Protein AF-A0A0A2KQL2-F1 (afdb_monomer)

Foldseek 3Di:
DDDDDDDDDDDDDPPDDDDPDDDDDDPLNVLLVLLCVLQPLPDALQQRPCLQQHDLSVVLSVCPPVAVLLSLLSSLQSVLSVCLVVVHQRDPVSVVSLVVSVVSLVVLCVDLVSLLDPSSLNSLSSSLSSCLQNDDPLDPAPCSLLSSLVSLVSDPHNAADDPSSLGVLCRSLVNNLLRLLQDVSSDDDLVSLVRSLDHPVDNVALLSVLSNLSSCNNVLLVVLVVCVVVVHQLVVSLVVLVVSLVSLVVSLVVLVVQLVVLVVVVVVDPDQDSVSVSSNLVSLLSNLVSLLSSLSSLLLNCQSPVPPVVSQVVLVVSLVVLLVSLVVCPSSPQSSSLCSLSSLLSSLQRHPPPVSNVSSVVSNQVRVVSNDDPPDNPVVVSSVVSCVSRVSRDDQWDDDPQKIKGHWFWQADPVRHHDDLPDDPVSGVVSSVVVVQVVQVVVVHGPVQWDDWDWDDDDSIIIIITMGGD

Solvent-accessible surface area (backbone atoms only — not comparable to full-atom values): 26159 Å² total; per-residue (Å²): 144,84,84,85,84,85,91,81,84,87,78,84,82,80,79,78,81,77,75,79,76,79,74,92,65,54,75,64,53,50,49,44,51,52,43,49,61,45,42,37,85,88,48,59,56,27,68,19,46,29,79,57,63,30,70,35,58,77,59,44,66,85,49,55,88,77,37,68,33,30,42,32,16,52,50,16,28,42,47,40,48,54,32,50,78,68,72,44,72,82,46,74,63,32,54,50,35,42,55,48,17,53,56,44,38,52,59,38,56,74,36,73,71,47,32,58,31,69,57,45,49,46,18,40,53,37,42,48,57,31,40,60,61,70,46,56,97,80,51,94,68,85,59,33,45,47,48,46,51,52,39,33,68,72,32,99,62,65,57,66,88,47,75,60,40,48,34,41,37,68,42,46,37,57,53,35,56,60,49,30,72,77,31,83,83,54,77,70,53,76,66,51,37,51,48,47,52,61,45,89,93,35,61,89,36,52,66,37,50,46,50,50,53,52,57,51,46,47,62,50,49,56,50,50,57,48,33,63,74,71,70,47,84,41,60,69,58,34,63,60,47,47,64,50,35,54,52,29,51,55,38,37,50,54,33,47,47,52,39,52,53,50,56,58,53,50,75,75,49,96,70,90,46,76,65,54,56,52,49,52,54,45,36,49,49,46,29,45,53,35,52,24,53,37,36,48,42,45,29,45,41,44,61,44,38,75,81,47,61,64,54,58,59,50,42,56,53,55,36,50,52,47,54,53,51,46,64,70,38,54,86,25,50,50,54,47,33,49,68,45,50,56,28,37,50,29,38,44,52,52,44,83,49,69,68,61,33,50,54,34,50,54,52,39,53,56,59,49,54,66,49,56,76,91,76,77,70,59,57,70,59,53,53,50,49,51,30,69,75,35,80,65,33,75,72,70,64,53,81,55,96,63,29,43,44,44,56,70,29,49,38,43,48,98,88,69,49,64,64,60,91,83,54,48,91,61,55,41,56,53,38,18,51,50,51,49,41,55,56,30,50,76,65,79,35,55,76,89,47,54,75,46,75,51,77,48,78,54,97,97,42,61,35,44,28,44,38,30,52,110

InterPro domains:
  IPR035959 RutC-like superfamily [G3DSA:3.30.1330.40] (381-468)
  IPR035959 RutC-like superfamily [SSF55298] (395-455)

Radius of gyration: 27.34 Å; Cα contacts (8 Å, |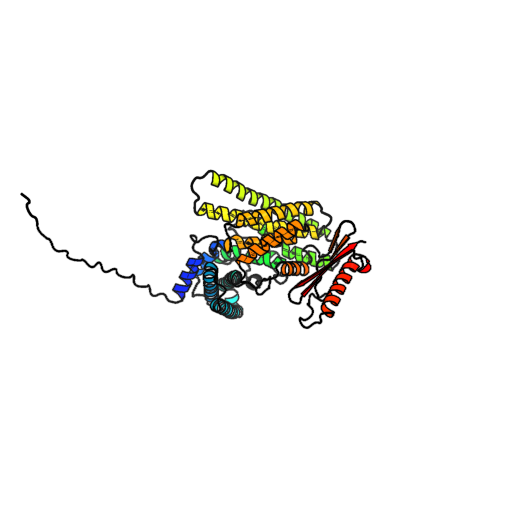Δi|>4): 584; chains: 1; bounding box: 53×59×120 Å

Structure (mmCIF, N/CA/C/O backbone):
data_AF-A0A0A2KQL2-F1
#
_entry.id   AF-A0A0A2KQL2-F1
#
loop_
_atom_site.group_PDB
_atom_site.id
_atom_site.type_symbol
_atom_site.label_atom_id
_atom_site.label_alt_id
_atom_site.label_comp_id
_atom_site.label_asym_id
_atom_site.label_entity_id
_atom_site.label_seq_id
_atom_site.pdbx_PDB_ins_code
_atom_site.Cartn_x
_atom_site.Cartn_y
_atom_site.Cartn_z
_atom_site.occupancy
_atom_site.B_iso_or_equiv
_atom_site.auth_seq_id
_atom_site.auth_comp_id
_atom_site.auth_asym_id
_atom_site.auth_atom_id
_atom_site.pdbx_PDB_model_num
ATOM 1 N N . MET A 1 1 ? 13.582 -37.811 82.471 1.00 32.41 1 MET A N 1
ATOM 2 C CA . MET A 1 1 ? 13.794 -36.351 82.511 1.00 32.41 1 MET A CA 1
ATOM 3 C C . MET A 1 1 ? 13.358 -35.803 81.160 1.00 32.41 1 MET A C 1
ATOM 5 O O . MET A 1 1 ? 14.133 -35.857 80.220 1.00 32.41 1 MET A O 1
ATOM 9 N N . THR A 1 2 ? 12.101 -35.377 81.035 1.00 30.58 2 THR A N 1
ATOM 10 C CA . THR A 1 2 ? 11.599 -34.713 79.820 1.00 30.58 2 THR A CA 1
ATOM 11 C C . THR A 1 2 ? 10.515 -33.735 80.260 1.00 30.58 2 THR A C 1
ATOM 13 O O . THR A 1 2 ? 9.413 -34.133 80.627 1.00 30.58 2 THR A O 1
ATOM 16 N N . LEU A 1 3 ? 10.894 -32.459 80.347 1.00 28.45 3 LEU A N 1
ATOM 17 C CA . LEU A 1 3 ? 10.044 -31.344 80.758 1.00 28.45 3 LEU A CA 1
ATOM 18 C C . LEU A 1 3 ? 9.341 -30.736 79.532 1.00 28.45 3 LEU A C 1
ATOM 20 O O . LEU A 1 3 ? 9.991 -30.264 78.609 1.00 28.45 3 LEU A O 1
ATOM 24 N N . THR A 1 4 ? 8.007 -30.781 79.577 1.00 33.81 4 THR A N 1
ATOM 25 C CA . THR A 1 4 ? 7.016 -29.713 79.304 1.00 33.81 4 THR A CA 1
ATOM 26 C C . THR A 1 4 ? 7.350 -28.530 78.380 1.00 33.81 4 THR A C 1
ATOM 28 O O . THR A 1 4 ? 8.283 -27.787 78.661 1.00 33.81 4 THR A O 1
ATOM 31 N N . ALA A 1 5 ? 6.407 -28.193 77.483 1.00 29.98 5 ALA A N 1
ATOM 32 C CA . ALA A 1 5 ? 5.636 -26.922 77.478 1.00 29.98 5 ALA A CA 1
ATOM 33 C C . ALA A 1 5 ? 4.647 -26.909 76.284 1.00 29.98 5 ALA A C 1
ATOM 35 O O . ALA A 1 5 ? 5.056 -27.022 75.139 1.00 29.98 5 ALA A O 1
ATOM 36 N N . ARG A 1 6 ? 3.336 -27.051 76.531 1.00 31.55 6 ARG A N 1
ATOM 37 C CA . ARG A 1 6 ? 2.285 -26.005 76.638 1.00 31.55 6 ARG A CA 1
ATOM 38 C C . ARG A 1 6 ? 1.815 -25.382 75.307 1.00 31.55 6 ARG A C 1
ATOM 40 O O . ARG A 1 6 ? 2.523 -24.624 74.660 1.00 31.55 6 ARG A O 1
ATOM 47 N N . LEU A 1 7 ? 0.545 -25.677 75.010 1.00 38.25 7 LEU A N 1
ATOM 48 C CA . LEU A 1 7 ? -0.321 -25.142 73.958 1.00 38.25 7 LEU A CA 1
ATOM 49 C C . LEU A 1 7 ? -0.471 -23.609 73.980 1.00 38.25 7 LEU A C 1
ATOM 51 O O . LEU A 1 7 ? -0.655 -23.016 75.045 1.00 38.25 7 LEU A O 1
ATOM 55 N N . ARG A 1 8 ? -0.567 -23.012 72.783 1.00 30.72 8 ARG A N 1
ATOM 56 C CA . ARG A 1 8 ? -1.338 -21.788 72.507 1.00 30.72 8 ARG A CA 1
ATOM 57 C C . ARG A 1 8 ? -2.145 -21.976 71.218 1.00 30.72 8 ARG A C 1
ATOM 59 O O . ARG A 1 8 ? -1.633 -22.452 70.213 1.00 30.72 8 ARG A O 1
ATOM 66 N N . THR A 1 9 ? -3.423 -21.650 71.327 1.00 31.95 9 THR A N 1
ATOM 67 C CA . THR A 1 9 ? -4.516 -21.772 70.358 1.00 31.95 9 THR A CA 1
ATOM 68 C C . THR A 1 9 ? -4.325 -20.877 69.133 1.00 31.95 9 THR A C 1
ATOM 70 O O . THR A 1 9 ? -3.990 -19.702 69.278 1.00 31.95 9 THR A O 1
ATOM 73 N N . ALA A 1 10 ? -4.578 -21.426 67.943 1.00 32.31 10 ALA A N 1
ATOM 74 C CA . ALA A 1 10 ? -4.618 -20.694 66.683 1.00 32.31 10 ALA A CA 1
ATOM 75 C C . ALA A 1 10 ? -5.915 -19.872 66.586 1.00 32.31 10 ALA A C 1
ATOM 77 O O . ALA A 1 10 ? -7.006 -20.434 66.639 1.00 32.31 10 ALA A O 1
ATOM 78 N N . ASN A 1 11 ? -5.784 -18.552 66.447 1.00 31.58 11 ASN A N 1
ATOM 79 C CA . ASN A 1 11 ? -6.841 -17.691 65.924 1.00 31.58 11 ASN A CA 1
ATOM 80 C C . ASN A 1 11 ? -6.591 -17.547 64.418 1.00 31.58 11 ASN A C 1
ATOM 82 O O . ASN A 1 11 ? -5.559 -17.016 64.014 1.00 31.58 11 ASN A O 1
ATOM 86 N N . GLU A 1 12 ? -7.512 -18.052 63.601 1.00 33.91 12 GLU A N 1
ATOM 87 C CA . GLU A 1 12 ? -7.524 -17.836 62.155 1.00 33.91 12 GLU A CA 1
ATOM 88 C C . GLU A 1 12 ? -7.989 -16.403 61.852 1.00 33.91 12 GLU A C 1
ATOM 90 O O . GLU A 1 12 ? -9.178 -16.091 61.924 1.00 33.91 12 GLU A O 1
ATOM 95 N N . GLU A 1 13 ? -7.061 -15.520 61.485 1.00 34.22 13 GLU A N 1
ATOM 96 C CA . GLU A 1 13 ? -7.401 -14.276 60.793 1.00 34.22 13 GLU A CA 1
ATOM 97 C C . GLU A 1 13 ? -7.748 -14.598 59.333 1.00 34.22 13 GLU A C 1
ATOM 99 O O . GLU A 1 13 ? -6.882 -14.821 58.484 1.00 34.22 13 GLU A O 1
ATOM 104 N N . LYS A 1 14 ? -9.050 -14.633 59.028 1.00 34.22 14 LYS A N 1
ATOM 105 C CA . LYS A 1 14 ? -9.559 -14.633 57.652 1.00 34.22 14 LYS A CA 1
ATOM 106 C C . LYS A 1 14 ? -9.230 -13.291 56.993 1.00 34.22 14 LYS A C 1
ATOM 108 O O . LYS A 1 14 ? -9.969 -12.322 57.148 1.00 34.22 14 LYS A O 1
ATOM 113 N N . LEU A 1 15 ? -8.150 -13.254 56.214 1.00 33.34 15 LEU A N 1
ATOM 114 C CA . LEU A 1 15 ? -7.902 -12.205 55.224 1.00 33.34 15 LEU A CA 1
ATOM 115 C C . LEU A 1 15 ? -8.996 -12.262 54.148 1.00 33.34 15 LEU A C 1
ATOM 117 O O . LEU A 1 15 ? -8.989 -13.116 53.260 1.00 33.34 15 LEU A O 1
ATOM 121 N N . SER A 1 16 ? -9.964 -11.354 54.248 1.00 32.41 16 SER A N 1
ATOM 122 C CA . SER A 1 16 ? -10.944 -11.094 53.199 1.00 32.41 16 SER A CA 1
ATOM 123 C C . SER A 1 16 ? -10.235 -10.476 51.994 1.00 32.41 16 SER A C 1
ATOM 125 O O . SER A 1 16 ? -9.851 -9.308 52.024 1.00 32.41 16 SER A O 1
ATOM 127 N N . PHE A 1 17 ? -10.060 -11.257 50.929 1.00 35.47 17 PHE A N 1
ATOM 128 C CA . PHE A 1 17 ? -9.707 -10.721 49.619 1.00 35.47 17 PHE A CA 1
ATOM 129 C C . PHE A 1 17 ? -10.895 -9.907 49.097 1.00 35.47 17 PHE A C 1
ATOM 131 O O . PHE A 1 17 ? -11.905 -10.467 48.668 1.00 35.47 17 PHE A O 1
ATOM 138 N N . GLU A 1 18 ? -10.789 -8.580 49.149 1.00 35.28 18 GLU A N 1
ATOM 139 C CA . GLU A 1 18 ? -11.694 -7.706 48.409 1.00 35.28 18 GLU A CA 1
ATOM 140 C C . GLU A 1 18 ? -11.445 -7.900 46.911 1.00 35.28 18 GLU A C 1
ATOM 142 O O . GLU A 1 18 ? -10.380 -7.581 46.381 1.00 35.28 18 GLU A O 1
ATOM 147 N N . ILE A 1 19 ? -12.443 -8.454 46.223 1.00 40.91 19 ILE A N 1
ATOM 148 C CA . ILE A 1 19 ? -12.488 -8.495 44.763 1.00 40.91 19 ILE A CA 1
ATOM 149 C C . ILE A 1 19 ? -12.530 -7.037 44.280 1.00 40.91 19 ILE A C 1
ATOM 151 O O . ILE A 1 19 ? -13.453 -6.312 44.671 1.00 40.91 19 ILE A O 1
ATOM 155 N N . PRO A 1 20 ? -11.581 -6.580 43.439 1.00 42.16 20 PRO A N 1
ATOM 156 C CA . PRO A 1 20 ? -11.619 -5.229 42.897 1.00 42.16 20 PRO A CA 1
ATOM 157 C C . PRO A 1 20 ? -12.956 -4.994 42.194 1.00 42.16 20 PRO A C 1
ATOM 159 O O . PRO A 1 20 ? -13.338 -5.743 41.292 1.00 42.16 20 PRO A O 1
ATOM 162 N N . ARG A 1 21 ? -13.690 -3.965 42.626 1.00 42.88 21 ARG A N 1
ATOM 163 C CA . ARG A 1 21 ? -14.956 -3.572 41.998 1.00 42.88 21 ARG A CA 1
ATOM 164 C C . ARG A 1 21 ? -14.702 -3.267 40.522 1.00 42.88 21 ARG A C 1
ATOM 166 O O . ARG A 1 21 ? -13.873 -2.417 40.204 1.00 42.88 21 ARG A O 1
ATOM 173 N N . ALA A 1 22 ? -15.431 -3.943 39.635 1.00 48.94 22 ALA A N 1
ATOM 174 C CA . ALA A 1 22 ? -15.445 -3.623 38.215 1.00 48.94 22 ALA A CA 1
ATOM 175 C C . ALA A 1 22 ? -15.822 -2.143 38.035 1.00 48.94 22 ALA A C 1
ATOM 177 O O . ALA A 1 22 ? -16.870 -1.703 38.513 1.00 48.94 22 ALA A O 1
ATOM 178 N N . CYS A 1 23 ? -14.959 -1.365 37.377 1.00 45.94 23 CYS A N 1
ATOM 179 C CA . CYS A 1 23 ? -15.294 0.000 36.986 1.00 45.94 23 CYS A CA 1
ATOM 180 C C . CYS A 1 23 ? -16.540 -0.034 36.082 1.00 45.94 23 CYS A C 1
ATOM 182 O O . CYS A 1 23 ? -16.582 -0.860 35.166 1.00 45.94 23 CYS A O 1
ATOM 184 N N . PRO A 1 24 ? -17.543 0.839 36.283 1.00 49.38 24 PRO A N 1
ATOM 185 C CA . PRO A 1 24 ? -18.668 0.932 35.362 1.00 49.38 24 PRO A CA 1
ATOM 186 C C . PRO A 1 24 ? -18.152 1.408 33.996 1.00 49.38 24 PRO A C 1
ATOM 188 O O . PRO A 1 24 ? -17.793 2.571 33.824 1.00 49.38 24 PRO A O 1
ATOM 191 N N . GLY A 1 25 ? -18.060 0.494 33.031 1.00 57.12 25 GLY A N 1
ATOM 192 C CA . GLY A 1 25 ? -17.745 0.806 31.639 1.00 57.12 25 GLY A CA 1
ATOM 193 C C . GLY A 1 25 ? -19.033 0.887 30.832 1.00 57.12 25 GLY A C 1
ATOM 194 O O . GLY A 1 25 ? -19.812 -0.063 30.829 1.00 57.12 25 GLY A O 1
ATOM 195 N N . ASN A 1 26 ? -19.274 2.006 30.147 1.00 81.31 26 ASN A N 1
ATOM 196 C CA . ASN A 1 26 ? -20.275 2.030 29.081 1.00 81.31 26 ASN A CA 1
ATOM 197 C C . ASN A 1 26 ? -19.682 1.373 27.815 1.00 81.31 26 ASN A C 1
ATOM 199 O O . ASN A 1 26 ? -18.481 1.094 27.751 1.00 81.31 26 ASN A O 1
ATOM 203 N N . SER A 1 27 ? -20.512 1.102 26.805 1.00 87.56 27 SER A N 1
ATOM 204 C CA . SER A 1 27 ? -20.068 0.464 25.553 1.00 87.56 27 SER A CA 1
ATOM 205 C C . SER A 1 27 ? -18.896 1.196 24.888 1.00 87.56 27 SER A C 1
ATOM 207 O O . SER A 1 27 ? -18.012 0.547 24.331 1.00 87.56 27 SER A O 1
ATOM 209 N N . MET A 1 28 ? -18.842 2.527 25.007 1.00 92.62 28 MET A N 1
ATOM 210 C CA . MET A 1 28 ? -17.754 3.348 24.477 1.00 92.62 28 MET A CA 1
ATOM 211 C C . MET A 1 28 ? -16.432 3.109 25.216 1.00 92.62 28 MET A C 1
ATOM 213 O O . MET A 1 28 ? -15.388 2.980 24.577 1.00 92.62 28 MET A O 1
ATOM 217 N N . THR A 1 29 ? -16.456 2.984 26.547 1.00 91.94 29 THR A N 1
ATOM 218 C CA . THR A 1 29 ? -15.265 2.635 27.338 1.00 91.94 29 THR A CA 1
ATOM 219 C C . THR A 1 29 ? -14.711 1.274 26.920 1.00 91.94 29 THR A C 1
ATOM 221 O O . THR A 1 29 ? -13.501 1.132 26.742 1.00 91.94 29 THR A O 1
ATOM 224 N N . SER A 1 30 ? -15.581 0.280 26.716 1.00 93.38 30 SER A N 1
ATOM 225 C CA . SER A 1 30 ? -15.159 -1.046 26.252 1.00 93.38 30 SER A CA 1
ATOM 226 C C . SER A 1 30 ? -14.560 -0.993 24.848 1.00 93.38 30 SER A C 1
ATOM 228 O O . SER A 1 30 ? -13.462 -1.507 24.653 1.00 93.38 30 SER A O 1
ATOM 230 N N . LEU A 1 31 ? -15.215 -0.310 23.901 1.00 95.75 31 LEU A N 1
ATOM 231 C CA . LEU A 1 31 ? -14.699 -0.123 22.542 1.00 95.75 31 LEU A CA 1
ATOM 232 C C . LEU A 1 31 ? -13.315 0.540 22.549 1.00 95.75 31 LEU A C 1
ATOM 234 O O . LEU A 1 31 ? -12.379 0.051 21.916 1.00 95.75 31 LEU A O 1
ATOM 238 N N . THR A 1 32 ? -13.182 1.622 23.317 1.00 96.38 32 THR A N 1
ATOM 239 C CA . THR A 1 32 ? -11.928 2.368 23.467 1.00 96.38 32 THR A CA 1
ATOM 240 C C . THR A 1 32 ? -10.824 1.467 24.014 1.00 96.38 32 THR A C 1
ATOM 242 O O . THR A 1 32 ? -9.738 1.414 23.443 1.00 96.38 32 THR A O 1
ATOM 245 N N . ASN A 1 33 ? -11.098 0.710 25.081 1.00 95.44 33 ASN A N 1
ATOM 246 C CA . ASN A 1 33 ? -10.120 -0.197 25.684 1.00 95.44 33 ASN A CA 1
ATOM 247 C C . ASN A 1 33 ? -9.701 -1.319 24.727 1.00 95.44 33 ASN A C 1
ATOM 249 O O . ASN A 1 33 ? -8.510 -1.623 24.626 1.00 95.44 33 ASN A O 1
ATOM 253 N N . SER A 1 34 ? -10.655 -1.912 24.005 1.00 95.94 34 SER A N 1
ATOM 254 C CA . SER A 1 34 ? -10.369 -2.958 23.024 1.00 95.94 34 SER A CA 1
ATOM 255 C C . SER A 1 34 ? -9.495 -2.429 21.882 1.00 95.94 34 SER A C 1
ATOM 257 O O . SER A 1 34 ? -8.492 -3.059 21.541 1.00 95.94 34 SER A O 1
ATOM 259 N N . PHE A 1 35 ? -9.797 -1.239 21.352 1.00 97.81 35 PHE A N 1
ATOM 260 C CA . PHE A 1 35 ? -8.986 -0.621 20.303 1.00 97.81 35 PHE A CA 1
ATOM 261 C C . PHE A 1 35 ? -7.585 -0.237 20.804 1.00 97.81 35 PHE A C 1
ATOM 263 O O . PHE A 1 35 ? -6.591 -0.551 20.149 1.00 97.81 35 PHE A O 1
ATOM 270 N N . VAL A 1 36 ? -7.475 0.358 22.001 1.00 97.56 36 VAL A N 1
ATOM 271 C CA . VAL A 1 36 ? -6.185 0.668 22.649 1.00 97.56 36 VAL A CA 1
ATOM 272 C C . VAL A 1 36 ? -5.327 -0.591 22.805 1.00 97.56 36 VAL A C 1
ATOM 274 O O . VAL A 1 36 ? -4.119 -0.544 22.568 1.00 97.56 36 VAL A O 1
ATOM 277 N N . GLY A 1 37 ? -5.935 -1.733 23.141 1.00 95.88 37 GLY A N 1
ATOM 278 C CA . GLY A 1 37 ? -5.249 -3.025 23.185 1.00 95.88 37 GLY A CA 1
ATOM 279 C C . GLY A 1 37 ? -4.621 -3.427 21.844 1.00 95.88 37 GLY A C 1
ATOM 280 O O . GLY A 1 37 ? -3.469 -3.867 21.816 1.00 95.88 37 GLY A O 1
ATOM 281 N N . ALA A 1 38 ? -5.335 -3.214 20.734 1.00 96.31 38 ALA A N 1
ATOM 282 C CA . ALA A 1 38 ? -4.884 -3.566 19.384 1.00 96.31 38 ALA A CA 1
ATOM 283 C C . ALA A 1 38 ? -3.733 -2.682 18.856 1.00 96.31 38 ALA A C 1
ATOM 285 O O . ALA A 1 38 ? -2.947 -3.119 18.009 1.00 96.31 38 ALA A O 1
ATOM 286 N N . ILE A 1 39 ? -3.602 -1.453 19.371 1.00 96.50 39 ILE A N 1
ATOM 287 C CA . ILE A 1 39 ? -2.576 -0.480 18.950 1.00 96.50 39 ILE A CA 1
ATOM 288 C C . ILE A 1 39 ? -1.422 -0.328 19.951 1.00 96.50 39 ILE A C 1
ATOM 290 O O . ILE A 1 39 ? -0.447 0.371 19.677 1.00 96.50 39 ILE A O 1
ATOM 294 N N . LYS A 1 40 ? -1.493 -0.975 21.119 1.00 93.81 40 LYS A N 1
ATOM 295 C CA . LYS A 1 40 ? -0.505 -0.823 22.195 1.00 93.81 40 LYS A CA 1
ATOM 296 C C . LYS A 1 40 ? 0.905 -1.174 21.714 1.00 93.81 40 LYS A C 1
ATOM 298 O O . LYS A 1 40 ? 1.163 -2.317 21.355 1.00 93.81 40 LYS A O 1
ATOM 303 N N . ARG A 1 41 ? 1.852 -0.228 21.782 1.00 87.06 41 ARG A N 1
ATOM 304 C CA . ARG A 1 41 ? 3.232 -0.389 21.262 1.00 87.06 41 ARG A CA 1
ATOM 305 C C . ARG A 1 41 ? 3.979 -1.621 21.797 1.00 87.06 41 ARG A C 1
ATOM 307 O O . ARG A 1 41 ? 4.857 -2.137 21.120 1.00 87.06 41 ARG A O 1
ATOM 314 N N . SER A 1 42 ? 3.635 -2.107 22.991 1.00 85.25 42 SER A N 1
ATOM 315 C CA . SER A 1 42 ? 4.238 -3.313 23.577 1.00 85.25 42 SER A CA 1
ATOM 316 C C . SER A 1 42 ? 3.749 -4.627 22.955 1.00 85.25 42 SER A C 1
ATOM 318 O O . SER A 1 42 ? 4.330 -5.672 23.235 1.00 85.25 42 SER A O 1
ATOM 320 N N . THR A 1 43 ? 2.662 -4.601 22.180 1.00 87.75 43 THR A N 1
ATOM 321 C CA . THR A 1 43 ? 2.109 -5.781 21.506 1.00 87.75 43 THR A CA 1
ATOM 322 C C . THR A 1 43 ? 3.052 -6.250 20.401 1.00 87.75 43 THR A C 1
ATOM 324 O O . THR A 1 43 ? 3.755 -5.456 19.777 1.00 87.75 43 THR A O 1
ATOM 327 N N . ASP A 1 44 ? 3.062 -7.558 20.164 1.00 91.88 44 ASP A N 1
ATOM 328 C CA . ASP A 1 44 ? 3.849 -8.203 19.118 1.00 91.88 44 ASP A CA 1
ATOM 329 C C . ASP A 1 44 ? 3.597 -7.568 17.735 1.00 91.88 44 ASP A C 1
ATOM 331 O O . ASP A 1 44 ? 2.450 -7.410 17.305 1.00 91.88 44 ASP A O 1
ATOM 335 N N . LEU A 1 45 ? 4.677 -7.228 17.022 1.00 91.88 45 LEU A N 1
ATOM 336 C CA . LEU A 1 45 ? 4.632 -6.589 15.700 1.00 91.88 45 LEU A CA 1
ATOM 337 C C . LEU A 1 45 ? 3.922 -7.438 14.647 1.00 91.88 45 LEU A C 1
ATOM 339 O O . LEU A 1 45 ? 3.419 -6.892 13.669 1.00 91.88 45 LEU A O 1
ATOM 343 N N . ARG A 1 46 ? 3.829 -8.752 14.869 1.00 93.69 46 ARG A N 1
ATOM 344 C CA . ARG A 1 46 ? 3.075 -9.676 14.018 1.00 93.69 46 ARG A CA 1
ATOM 345 C C . ARG A 1 46 ? 1.589 -9.335 13.924 1.00 93.69 46 ARG A C 1
ATOM 347 O O . ARG A 1 46 ? 0.976 -9.643 12.909 1.00 93.69 46 ARG A O 1
ATOM 354 N N . TYR A 1 47 ? 1.022 -8.697 14.950 1.00 94.44 47 TYR A N 1
ATOM 355 C CA . TYR A 1 47 ? -0.415 -8.403 15.041 1.00 94.44 47 TYR A CA 1
ATOM 356 C C . TYR A 1 47 ? -0.728 -6.947 15.396 1.00 94.44 47 TYR A C 1
ATOM 358 O O . TYR A 1 47 ? -1.893 -6.562 15.420 1.00 94.44 47 TYR A O 1
ATOM 366 N N . ASN A 1 48 ? 0.272 -6.124 15.701 1.00 94.44 48 ASN A N 1
ATOM 367 C CA . ASN A 1 48 ? 0.049 -4.758 16.156 1.00 94.44 48 ASN A CA 1
ATOM 368 C C . ASN A 1 48 ? -0.474 -3.853 15.015 1.00 94.44 48 ASN A C 1
ATOM 370 O O . ASN A 1 48 ? 0.187 -3.687 13.983 1.00 94.44 48 ASN A O 1
ATOM 374 N N . LEU A 1 49 ? -1.653 -3.245 15.213 1.00 94.69 49 LEU A N 1
ATOM 375 C CA . LEU A 1 49 ? -2.287 -2.388 14.202 1.00 94.69 49 LEU A CA 1
ATOM 376 C C . LEU A 1 49 ? -1.536 -1.068 14.007 1.00 94.69 49 LEU A C 1
ATOM 378 O O . LEU A 1 49 ? -1.346 -0.634 12.875 1.00 94.69 49 LEU A O 1
ATOM 382 N N . TRP A 1 50 ? -1.061 -0.453 15.091 1.00 94.12 50 TRP A N 1
ATOM 383 C CA . TRP A 1 50 ? -0.287 0.791 15.035 1.00 94.12 50 TRP A CA 1
ATOM 384 C C . TRP A 1 50 ? 0.976 0.649 14.185 1.00 94.12 50 TRP A C 1
ATOM 386 O O . TRP A 1 50 ? 1.231 1.445 13.286 1.00 94.12 50 TRP A O 1
ATOM 396 N N . TRP A 1 51 ? 1.723 -0.421 14.426 1.00 90.56 51 TRP A N 1
ATOM 397 C CA . TRP A 1 51 ? 2.916 -0.785 13.690 1.00 90.56 51 TRP A CA 1
ATOM 398 C C . TRP A 1 51 ? 2.599 -0.992 12.216 1.00 90.56 51 TRP A C 1
ATOM 400 O O . TRP A 1 51 ? 3.347 -0.535 11.361 1.00 90.56 51 TRP A O 1
ATOM 410 N N . SER A 1 52 ? 1.513 -1.695 11.904 1.00 88.75 52 SER A N 1
ATOM 411 C CA . SER A 1 52 ? 1.218 -2.135 10.538 1.00 88.75 52 SER A CA 1
ATOM 412 C C . SER A 1 52 ? 0.583 -1.047 9.673 1.00 88.75 52 SER A C 1
ATOM 414 O O . SER A 1 52 ? 0.883 -0.978 8.485 1.00 88.75 52 SER A O 1
ATOM 416 N N . PHE A 1 53 ? -0.242 -0.178 10.260 1.00 89.81 53 PHE A N 1
ATOM 417 C CA . PHE A 1 53 ? -1.077 0.769 9.515 1.00 89.81 53 PHE A CA 1
ATOM 418 C C . PHE A 1 53 ? -0.797 2.241 9.847 1.00 89.81 53 PHE A C 1
ATOM 420 O O . PHE A 1 53 ? -1.198 3.126 9.091 1.00 89.81 53 PHE A O 1
ATOM 427 N N . GLY A 1 54 ? -0.044 2.521 10.912 1.00 91.00 54 GLY A N 1
ATOM 428 C CA . GLY A 1 54 ? 0.641 3.793 11.117 1.00 91.00 54 GLY A CA 1
ATOM 429 C C . GLY A 1 54 ? 0.158 4.646 12.289 1.00 91.00 54 GLY A C 1
ATOM 430 O O . GLY A 1 54 ? -0.748 4.305 13.052 1.00 91.00 54 GLY A O 1
ATOM 431 N N . LEU A 1 55 ? 0.829 5.792 12.427 1.00 92.12 55 LEU A N 1
ATOM 432 C CA . LEU A 1 55 ? 0.848 6.609 13.644 1.00 92.12 55 LEU A CA 1
ATOM 433 C C . LEU A 1 55 ? -0.496 7.261 13.983 1.00 92.12 55 LEU A C 1
ATOM 435 O O . LEU A 1 55 ? -0.765 7.519 15.153 1.00 92.12 55 LEU A O 1
ATOM 439 N N . PHE A 1 56 ? -1.350 7.512 12.987 1.00 96.12 56 PHE A N 1
ATOM 440 C CA . PHE A 1 56 ? -2.645 8.171 13.196 1.00 96.12 56 PHE A CA 1
ATOM 441 C C . PHE A 1 56 ? -3.569 7.386 14.138 1.00 96.12 56 PHE A C 1
ATOM 443 O O . PHE A 1 56 ? -4.463 7.968 14.748 1.00 96.12 56 PHE A O 1
ATOM 450 N N . LEU A 1 57 ? -3.345 6.075 14.283 1.00 97.31 57 LEU A N 1
ATOM 451 C CA . LEU A 1 57 ? -4.132 5.219 15.164 1.00 97.31 57 LEU A CA 1
ATOM 452 C C . LEU A 1 57 ? -4.006 5.623 16.643 1.00 97.31 57 LEU A C 1
ATOM 454 O O . LEU A 1 57 ? -4.945 5.409 17.403 1.00 97.31 57 LEU A O 1
ATOM 458 N N . GLU A 1 58 ? -2.907 6.269 17.052 1.00 96.19 58 GLU A N 1
ATOM 459 C CA . GLU A 1 58 ? -2.734 6.789 18.423 1.00 96.19 58 GLU A CA 1
ATOM 460 C C . GLU A 1 58 ? -3.739 7.893 18.771 1.00 96.19 58 GLU A C 1
ATOM 462 O O . GLU A 1 58 ? -4.091 8.088 19.932 1.00 96.19 58 GLU A O 1
ATOM 467 N N . ASP A 1 59 ? -4.218 8.602 17.753 1.00 97.38 59 ASP A N 1
ATOM 468 C CA . ASP A 1 59 ? -5.124 9.734 17.881 1.00 97.38 59 ASP A CA 1
ATOM 469 C C . ASP A 1 59 ? -6.602 9.332 17.757 1.00 97.38 59 ASP A C 1
ATOM 471 O O . ASP A 1 59 ? -7.488 10.160 17.972 1.00 97.38 59 ASP A O 1
ATOM 475 N N . VAL A 1 60 ? -6.893 8.074 17.420 1.00 97.88 60 VAL A N 1
ATOM 476 C CA . VAL A 1 60 ? -8.267 7.576 17.265 1.00 97.88 60 VAL A CA 1
ATOM 477 C C . VAL A 1 60 ? -9.025 7.503 18.599 1.00 97.88 60 VAL A C 1
ATOM 479 O O . VAL A 1 60 ? -10.152 7.994 18.624 1.00 97.88 60 VAL A O 1
ATOM 482 N N . PRO A 1 61 ? -8.462 7.006 19.726 1.00 96.88 61 PRO A N 1
ATOM 483 C CA . PRO A 1 61 ? -9.194 6.908 20.994 1.00 96.88 61 PRO A CA 1
ATOM 484 C C . PRO A 1 61 ? -9.818 8.230 21.456 1.00 96.88 61 PRO A C 1
ATOM 486 O O . PRO A 1 61 ? -10.969 8.260 21.873 1.00 96.88 61 PRO A O 1
ATOM 489 N N . ARG A 1 62 ? -9.090 9.347 21.316 1.00 95.00 62 ARG A N 1
ATOM 490 C CA . ARG A 1 62 ? -9.578 10.690 21.689 1.00 95.00 62 ARG A CA 1
ATOM 491 C C . ARG A 1 62 ? -10.648 11.253 20.745 1.00 95.00 62 ARG A C 1
ATOM 493 O O . ARG A 1 62 ? -11.186 12.320 21.019 1.00 95.00 62 ARG A O 1
ATOM 500 N N . ARG A 1 63 ? -10.901 10.597 19.609 1.00 94.69 63 ARG A N 1
ATOM 501 C CA . ARG A 1 63 ? -11.898 10.996 18.602 1.00 94.69 63 ARG A CA 1
ATOM 502 C C . ARG A 1 63 ? -13.175 10.153 18.663 1.00 94.69 63 ARG A C 1
ATOM 504 O O . ARG A 1 63 ? -14.153 10.523 18.013 1.00 94.69 63 ARG A O 1
ATOM 511 N N . LEU A 1 64 ? -13.171 9.061 19.430 1.00 95.44 64 LEU A N 1
ATOM 512 C CA . LEU A 1 64 ? -14.344 8.209 19.606 1.00 95.44 64 LEU A CA 1
ATOM 513 C C . LEU A 1 64 ? -15.476 8.951 20.331 1.00 95.44 64 LEU A C 1
ATOM 515 O O . LEU A 1 64 ? -15.237 9.818 21.173 1.00 95.44 64 LEU A O 1
ATOM 519 N N . GLY A 1 65 ? -16.719 8.635 19.969 1.00 93.00 65 GLY A N 1
ATOM 520 C CA . GLY A 1 65 ? -17.932 9.265 20.496 1.00 93.00 65 GLY A CA 1
ATOM 521 C C . GLY A 1 65 ? -18.302 10.597 19.841 1.00 93.00 65 GLY A C 1
ATOM 522 O O . GLY A 1 65 ? -19.367 11.136 20.131 1.00 93.00 65 GLY A O 1
ATOM 523 N N . SER A 1 66 ? -17.454 11.132 18.954 1.00 91.56 66 SER A N 1
ATOM 524 C CA . SER A 1 66 ? -17.730 12.375 18.212 1.00 91.56 66 SER A CA 1
ATOM 525 C C . SER A 1 66 ? -18.214 12.143 16.777 1.00 91.56 66 SER A C 1
ATOM 527 O O . SER A 1 66 ? -18.714 13.067 16.142 1.00 91.56 66 SER A O 1
ATOM 529 N N . ASN A 1 67 ? -18.017 10.943 16.225 1.00 94.06 67 ASN A N 1
ATOM 530 C CA . ASN A 1 67 ? -18.368 10.615 14.846 1.00 94.06 67 ASN A CA 1
ATOM 531 C C . ASN A 1 67 ? -18.777 9.143 14.771 1.00 94.06 67 ASN A C 1
ATOM 533 O O . ASN A 1 67 ? -17.944 8.252 14.929 1.00 94.06 67 ASN A O 1
ATOM 537 N N . GLU A 1 68 ? -20.057 8.893 14.502 1.00 96.25 68 GLU A N 1
ATOM 538 C CA . GLU A 1 68 ? -20.601 7.536 14.538 1.00 96.25 68 GLU A CA 1
ATOM 539 C C . GLU A 1 68 ? -19.973 6.641 13.459 1.00 96.25 68 GLU A C 1
ATOM 541 O O . GLU A 1 68 ? -19.716 5.470 13.718 1.00 96.25 68 GLU A O 1
ATOM 546 N N . ALA A 1 69 ? -19.668 7.167 12.266 1.00 96.44 69 ALA A N 1
ATOM 547 C CA . ALA A 1 69 ? -19.019 6.376 11.218 1.00 96.44 69 ALA A CA 1
ATOM 548 C C . ALA A 1 69 ? -17.644 5.852 11.672 1.00 96.44 69 ALA A C 1
ATOM 550 O O . ALA A 1 69 ? -17.332 4.678 11.455 1.00 96.44 69 ALA A O 1
ATOM 551 N N . LEU A 1 70 ? -16.854 6.688 12.354 1.00 98.06 70 LEU A N 1
ATOM 552 C CA . LEU A 1 70 ? -15.579 6.287 12.946 1.00 98.06 70 LEU A CA 1
ATOM 553 C C . LEU A 1 70 ? -15.780 5.259 14.063 1.00 98.06 70 LEU A C 1
ATOM 555 O O . LEU A 1 70 ? -15.099 4.236 14.062 1.00 98.06 70 LEU A O 1
ATOM 559 N N . ASP A 1 71 ? -16.734 5.486 14.967 1.00 98.19 71 ASP A N 1
ATOM 560 C CA . ASP A 1 71 ? -17.012 4.572 16.081 1.00 98.19 71 ASP A CA 1
ATOM 561 C C . ASP A 1 71 ? -17.385 3.169 15.576 1.00 98.19 71 ASP A C 1
ATOM 563 O O . ASP A 1 71 ? -16.847 2.163 16.043 1.00 98.19 71 ASP A O 1
ATOM 567 N N . ARG A 1 72 ? -18.260 3.087 14.564 1.00 97.94 72 ARG A N 1
ATOM 568 C CA . ARG A 1 72 ? -18.670 1.810 13.956 1.00 97.94 72 ARG A CA 1
ATOM 569 C C . ARG A 1 72 ? -17.529 1.139 13.197 1.00 97.94 72 ARG A C 1
ATOM 571 O O . ARG A 1 72 ? -17.397 -0.082 13.266 1.00 97.94 72 ARG A O 1
ATOM 578 N N . ALA A 1 73 ? -16.698 1.909 12.492 1.00 98.25 73 ALA A N 1
ATOM 579 C CA . ALA A 1 73 ? -15.514 1.373 11.823 1.00 98.25 73 ALA A CA 1
ATOM 580 C C . ALA A 1 73 ? -14.517 0.792 12.842 1.00 98.25 73 ALA A C 1
ATOM 582 O O . ALA A 1 73 ? -13.983 -0.299 12.632 1.00 98.25 73 ALA A O 1
ATOM 583 N N . VAL A 1 74 ? -14.316 1.480 13.971 1.00 98.62 74 VAL A N 1
ATOM 584 C CA . VAL A 1 74 ? -13.439 1.036 15.061 1.00 98.62 74 VAL A CA 1
ATOM 585 C C . VAL A 1 74 ? -13.987 -0.214 15.756 1.00 98.62 74 VAL A C 1
ATOM 587 O O . VAL A 1 74 ? -13.218 -1.131 16.048 1.00 98.62 74 VAL A O 1
ATOM 590 N N . ASP A 1 75 ? -15.302 -0.323 15.950 1.00 98.19 75 ASP A N 1
ATOM 591 C CA . ASP A 1 75 ? -15.926 -1.543 16.489 1.00 98.19 75 ASP A CA 1
ATOM 592 C C . ASP A 1 75 ? -15.754 -2.734 15.534 1.00 98.19 75 ASP A C 1
ATOM 594 O O . ASP A 1 75 ? -15.353 -3.826 15.950 1.00 98.19 75 ASP A O 1
ATOM 598 N N . ALA A 1 76 ? -15.952 -2.512 14.231 1.00 97.25 76 ALA A N 1
ATOM 599 C CA . ALA A 1 76 ? -15.741 -3.536 13.213 1.00 97.25 76 ALA A CA 1
ATOM 600 C C . ALA A 1 76 ? -14.282 -4.024 13.171 1.00 97.25 76 ALA A C 1
ATOM 602 O O . ALA A 1 76 ? -14.048 -5.231 13.273 1.00 97.25 76 ALA A O 1
ATOM 603 N N . VAL A 1 77 ? -13.303 -3.109 13.073 1.00 96.81 77 VAL A N 1
ATOM 604 C CA . VAL A 1 77 ? -11.881 -3.490 12.973 1.00 96.81 77 VAL A CA 1
ATOM 605 C C . VAL A 1 77 ? -11.406 -4.206 14.233 1.00 96.81 77 VAL A C 1
ATOM 607 O O . VAL A 1 77 ? -10.686 -5.194 14.146 1.00 96.81 77 VAL A O 1
ATOM 610 N N . THR A 1 78 ? -11.847 -3.754 15.406 1.00 97.44 78 THR A N 1
ATOM 611 C CA . THR A 1 78 ? -11.432 -4.344 16.682 1.00 97.44 78 THR A CA 1
ATOM 612 C C . THR A 1 78 ? -12.010 -5.747 16.846 1.00 97.44 78 THR A C 1
ATOM 614 O O . THR A 1 78 ? -11.314 -6.655 17.298 1.00 97.44 78 THR A O 1
ATOM 617 N N . THR A 1 79 ? -13.257 -5.953 16.412 1.00 96.12 79 THR A N 1
ATOM 618 C CA . THR A 1 79 ? -13.911 -7.268 16.443 1.00 96.12 79 THR A CA 1
ATOM 619 C C . THR A 1 79 ? -13.220 -8.256 15.503 1.00 96.12 79 THR A C 1
ATOM 621 O O . THR A 1 79 ? -12.874 -9.361 15.925 1.00 96.12 79 THR A O 1
ATOM 624 N N . VAL A 1 80 ? -12.978 -7.871 14.242 1.00 93.44 80 VAL A N 1
ATOM 625 C CA . VAL A 1 80 ? -12.327 -8.777 13.280 1.00 93.44 80 VAL A CA 1
ATOM 626 C C . VAL A 1 80 ? -10.867 -9.043 13.653 1.00 93.44 80 VAL A C 1
ATOM 628 O O . VAL A 1 80 ? -10.412 -10.180 13.564 1.00 93.44 80 VAL A O 1
ATOM 631 N N . HIS A 1 81 ? -10.146 -8.032 14.146 1.00 95.12 81 HIS A N 1
ATOM 632 C CA . HIS A 1 81 ? -8.754 -8.167 14.575 1.00 95.12 81 HIS A CA 1
ATOM 633 C C . HIS A 1 81 ? -8.605 -9.109 15.772 1.00 95.12 81 HIS A C 1
ATOM 635 O O . HIS A 1 81 ? -7.704 -9.947 15.776 1.00 95.12 81 HIS A O 1
ATOM 641 N N . ALA A 1 82 ? -9.510 -9.040 16.753 1.00 95.12 82 ALA A N 1
ATOM 642 C CA . ALA A 1 82 ? -9.510 -9.956 17.893 1.00 95.12 82 ALA A CA 1
ATOM 643 C C . ALA A 1 82 ? -9.744 -11.418 17.461 1.00 95.12 82 ALA A C 1
ATOM 645 O O . ALA A 1 82 ? -9.030 -12.323 17.908 1.00 95.12 82 ALA A O 1
ATOM 646 N N . GLY A 1 83 ? -10.696 -11.648 16.548 1.00 92.69 83 GLY A N 1
ATOM 647 C CA . GLY A 1 83 ? -10.919 -12.964 15.940 1.00 92.69 83 GLY A CA 1
ATOM 648 C C . GLY A 1 83 ? -9.690 -13.457 15.172 1.00 92.69 83 GLY A C 1
ATOM 649 O O . GLY A 1 83 ? -9.232 -14.581 15.369 1.00 92.69 83 GLY A O 1
ATOM 650 N N . PHE A 1 84 ? -9.076 -12.578 14.381 1.00 90.81 84 PHE A N 1
ATOM 651 C CA . PHE A 1 84 ? -7.872 -12.883 13.615 1.00 90.81 84 PHE A CA 1
ATOM 652 C C . PHE A 1 84 ? -6.677 -13.258 14.509 1.00 90.81 84 PHE A C 1
ATOM 654 O O . PHE A 1 84 ? -6.024 -14.277 14.286 1.00 90.81 84 PHE A O 1
ATOM 661 N N . CYS A 1 85 ? -6.425 -12.500 15.582 1.00 92.12 85 CYS A N 1
ATOM 662 C CA . CYS A 1 85 ? -5.349 -12.786 16.541 1.00 92.12 85 CYS A CA 1
ATOM 663 C C . CYS A 1 85 ? -5.522 -14.137 17.252 1.00 92.12 85 CYS A C 1
ATOM 665 O O . CYS A 1 85 ? -4.543 -14.740 17.690 1.00 92.12 85 CYS A O 1
ATOM 667 N N . THR A 1 86 ? -6.760 -14.620 17.356 1.00 91.00 86 THR A N 1
ATOM 668 C CA . THR A 1 86 ? -7.108 -15.921 17.946 1.00 91.00 86 THR A CA 1
ATOM 669 C C . THR A 1 86 ? -7.321 -17.015 16.894 1.00 91.00 86 THR A C 1
ATOM 671 O O . THR A 1 86 ? -7.787 -18.108 17.227 1.00 91.00 86 THR A O 1
ATOM 674 N N . ARG A 1 87 ? -6.935 -16.745 15.634 1.00 87.31 87 ARG A N 1
ATOM 675 C CA . ARG A 1 87 ? -7.044 -17.644 14.471 1.00 87.31 87 ARG A CA 1
ATOM 676 C C . ARG A 1 87 ? -8.458 -18.177 14.245 1.00 87.31 87 ARG A C 1
ATOM 678 O O . ARG A 1 87 ? -8.640 -19.311 13.807 1.00 87.31 87 ARG A O 1
ATOM 685 N N . GLN A 1 88 ? -9.455 -17.367 14.574 1.00 85.81 88 GLN A N 1
ATOM 686 C CA . GLN A 1 88 ? -10.847 -17.681 14.299 1.00 85.81 88 GLN A CA 1
ATOM 687 C C . GLN A 1 88 ? -11.202 -17.264 12.869 1.00 85.81 88 GLN A C 1
ATOM 689 O O . GLN A 1 88 ? -10.686 -16.252 12.384 1.00 85.81 88 GLN A O 1
ATOM 694 N N . PRO A 1 89 ? -12.093 -18.006 12.189 1.00 83.94 89 PRO A N 1
ATOM 695 C CA . PRO A 1 89 ? -12.670 -17.531 10.942 1.00 83.94 89 PRO A CA 1
ATOM 696 C C . PRO A 1 89 ? -13.447 -16.231 11.179 1.00 83.94 89 PRO A C 1
ATOM 698 O O . PRO A 1 89 ? -13.889 -15.941 12.295 1.00 83.94 89 PRO A O 1
ATOM 701 N N . VAL A 1 90 ? -13.638 -15.451 10.115 1.00 84.19 90 VAL A N 1
ATOM 702 C CA . VAL A 1 90 ? -14.399 -14.199 10.183 1.00 84.19 90 VAL A CA 1
ATOM 703 C C . VAL A 1 90 ? -15.823 -14.501 10.659 1.00 84.19 90 VAL A C 1
ATOM 705 O O . VAL A 1 90 ? -16.562 -15.249 10.020 1.00 84.19 90 VAL A O 1
ATOM 708 N N . SER A 1 91 ? -16.212 -13.931 11.800 1.00 86.62 91 SER A N 1
ATOM 709 C CA . SER A 1 91 ? -17.516 -14.197 12.406 1.00 86.62 91 SER A CA 1
ATOM 710 C C . SER A 1 91 ? -18.644 -13.432 11.704 1.00 86.62 91 SER A C 1
ATOM 712 O O . SER A 1 91 ? -18.448 -12.342 11.161 1.00 86.62 91 SER A O 1
ATOM 714 N N . ALA A 1 92 ? -19.868 -13.964 11.780 1.00 88.75 92 ALA A N 1
ATOM 715 C CA . ALA A 1 92 ? -21.063 -13.263 11.303 1.00 88.75 92 ALA A CA 1
ATOM 716 C C . ALA A 1 92 ? -21.264 -11.906 12.009 1.00 88.75 92 ALA A C 1
ATOM 718 O O . ALA A 1 92 ? -21.746 -10.950 11.400 1.00 88.75 92 ALA A O 1
ATOM 719 N N . GLU A 1 93 ? -20.851 -11.800 13.276 1.00 91.00 93 GLU A N 1
ATOM 720 C CA . GLU A 1 93 ? -20.843 -10.539 14.022 1.00 91.00 93 GLU A CA 1
ATOM 721 C C . GLU A 1 93 ? -19.888 -9.519 13.388 1.00 91.00 93 GLU A C 1
ATOM 723 O O . GLU A 1 93 ? -20.300 -8.389 13.124 1.00 91.00 93 GLU A O 1
ATOM 728 N N . ALA A 1 94 ? -18.645 -9.912 13.083 1.00 88.25 94 ALA A N 1
ATOM 729 C CA . ALA A 1 94 ? -17.665 -9.032 12.448 1.00 88.25 94 ALA A CA 1
ATOM 730 C C . ALA A 1 94 ? -18.164 -8.523 11.084 1.00 88.25 94 ALA A C 1
ATOM 732 O O . ALA A 1 94 ? -18.100 -7.323 10.809 1.00 88.25 94 ALA A O 1
ATOM 733 N N . LEU A 1 95 ? -18.748 -9.408 10.266 1.00 86.81 95 LEU A N 1
ATOM 734 C CA . LEU A 1 95 ? -19.360 -9.039 8.981 1.00 86.81 95 LEU A CA 1
ATOM 735 C C . LEU A 1 95 ? -20.551 -8.089 9.150 1.00 86.81 95 LEU A C 1
ATOM 737 O O . LEU A 1 95 ? -20.711 -7.147 8.368 1.00 86.81 95 LEU A O 1
ATOM 741 N N . THR A 1 96 ? -21.378 -8.308 10.175 1.00 91.44 96 THR A N 1
ATOM 742 C CA . THR A 1 96 ? -22.522 -7.443 10.492 1.00 91.44 96 THR A CA 1
ATOM 743 C C . THR A 1 96 ? -22.052 -6.051 10.905 1.00 91.44 96 THR A C 1
ATOM 745 O O . THR A 1 96 ? -22.559 -5.059 10.379 1.00 91.44 96 THR A O 1
ATOM 748 N N . LYS A 1 97 ? -21.045 -5.960 11.783 1.00 93.38 97 LYS A N 1
ATOM 749 C CA . LYS A 1 97 ? -20.448 -4.686 12.212 1.00 93.38 97 LYS A CA 1
ATOM 750 C C . LYS A 1 97 ? -19.805 -3.938 11.049 1.00 93.38 97 LYS A C 1
ATOM 752 O O . LYS A 1 97 ? -20.063 -2.749 10.886 1.00 93.38 97 LYS A O 1
ATOM 757 N N . TYR A 1 98 ? -19.048 -4.630 10.197 1.00 91.12 98 TYR A N 1
ATOM 758 C CA . TYR A 1 98 ? -18.468 -4.041 8.988 1.00 91.12 98 TYR A CA 1
ATOM 759 C C . TYR A 1 98 ? -19.545 -3.513 8.032 1.00 91.12 98 TYR A C 1
ATOM 761 O O . TYR A 1 98 ? -19.498 -2.359 7.611 1.00 91.12 98 TYR A O 1
ATOM 769 N N . SER A 1 99 ? -20.578 -4.316 7.758 1.00 88.25 99 SER A N 1
ATOM 770 C CA . SER A 1 99 ? -21.707 -3.911 6.910 1.00 88.25 99 SER A CA 1
ATOM 771 C C . SER A 1 99 ? -22.457 -2.709 7.481 1.00 88.25 99 SER A C 1
ATOM 773 O O . SER A 1 99 ? -22.902 -1.838 6.734 1.00 88.25 99 SER A O 1
ATOM 775 N N . TYR A 1 100 ? -22.606 -2.647 8.805 1.00 92.94 100 TYR A N 1
ATOM 776 C CA . TYR A 1 100 ? -23.221 -1.509 9.472 1.00 92.94 100 TYR A CA 1
ATOM 777 C C . TYR A 1 100 ? -22.347 -0.253 9.363 1.00 92.94 100 TYR A C 1
ATOM 779 O O . TYR A 1 100 ? -22.852 0.805 9.001 1.00 92.94 100 TYR A O 1
ATOM 787 N N . ALA A 1 101 ? -21.036 -0.375 9.584 1.00 93.50 101 ALA A N 1
ATOM 788 C CA . ALA A 1 101 ? -20.094 0.729 9.434 1.00 93.50 101 ALA A CA 1
ATOM 789 C C . ALA A 1 101 ? -20.099 1.309 8.007 1.00 93.50 101 ALA A C 1
ATOM 791 O O . ALA A 1 101 ? -20.118 2.528 7.852 1.00 93.50 101 ALA A O 1
ATOM 792 N N . LEU A 1 102 ? -20.184 0.465 6.970 1.00 90.31 102 LEU A N 1
ATOM 793 C CA . LEU A 1 102 ? -20.344 0.914 5.579 1.00 90.31 102 LEU A CA 1
ATOM 794 C C . LEU A 1 102 ? -21.647 1.698 5.358 1.00 90.31 102 LEU A C 1
ATOM 796 O O . LEU A 1 102 ? -21.641 2.738 4.699 1.00 90.31 102 LEU A O 1
ATOM 800 N N . LYS A 1 103 ? -22.769 1.218 5.914 1.00 92.31 103 LYS A N 1
ATOM 801 C CA . LYS A 1 103 ? -24.064 1.912 5.824 1.00 92.31 103 LYS A CA 1
ATOM 802 C C . LYS A 1 103 ? -24.015 3.278 6.509 1.00 92.31 103 LYS A C 1
ATOM 804 O O . LYS A 1 103 ? -24.477 4.252 5.924 1.00 92.31 103 LYS A O 1
ATOM 809 N N . THR A 1 104 ? -23.432 3.362 7.704 1.00 94.94 104 THR A N 1
ATOM 810 C CA . THR A 1 104 ? -23.267 4.633 8.426 1.00 94.94 104 THR A CA 1
ATOM 811 C C . THR A 1 104 ? -22.326 5.578 7.685 1.00 94.94 104 THR A C 1
ATOM 813 O O . THR A 1 104 ? -22.654 6.750 7.532 1.00 94.94 104 THR A O 1
ATOM 816 N N . LEU A 1 105 ? -21.196 5.082 7.170 1.00 92.56 105 LEU A N 1
ATOM 817 C CA . LEU A 1 105 ? -20.274 5.894 6.379 1.00 92.56 105 LEU A CA 1
ATOM 818 C C . LEU A 1 105 ? -20.983 6.516 5.172 1.00 92.56 105 LEU A C 1
ATOM 820 O O . LEU A 1 105 ? -20.814 7.703 4.926 1.00 92.56 105 LEU A O 1
ATOM 824 N N . ARG A 1 106 ? -21.818 5.752 4.458 1.00 92.19 106 ARG A N 1
ATOM 825 C CA . ARG A 1 106 ? -22.582 6.274 3.317 1.00 92.19 106 ARG A CA 1
ATOM 826 C C . ARG A 1 106 ? -23.450 7.478 3.696 1.00 92.19 106 ARG A C 1
ATOM 828 O O . ARG A 1 106 ? -23.414 8.471 2.987 1.00 92.19 106 ARG A O 1
ATOM 835 N N . VAL A 1 107 ? -24.138 7.425 4.839 1.00 93.94 107 VAL A N 1
ATOM 836 C CA . VAL A 1 107 ? -24.933 8.561 5.347 1.00 93.94 107 VAL A CA 1
ATOM 837 C C . VAL A 1 107 ? -24.055 9.790 5.607 1.00 93.94 107 VAL A C 1
ATOM 839 O O . VAL A 1 107 ? -24.447 10.904 5.283 1.00 93.94 107 VAL A O 1
ATOM 842 N N . TYR A 1 108 ? -22.850 9.600 6.153 1.00 92.62 108 TYR A N 1
ATOM 843 C CA . TYR A 1 108 ? -21.903 10.700 6.382 1.00 92.62 108 TYR A CA 1
ATOM 844 C C . TYR A 1 108 ? -21.346 11.280 5.077 1.00 92.62 108 TYR A C 1
ATOM 846 O O . TYR A 1 108 ? -21.012 12.459 5.036 1.00 92.62 108 TYR A O 1
ATOM 854 N N . LEU A 1 109 ? -21.235 10.473 4.020 1.00 89.38 109 LEU A N 1
ATOM 855 C CA . LEU A 1 109 ? -20.795 10.936 2.704 1.00 89.38 109 LEU A CA 1
ATOM 856 C C . LEU A 1 109 ? -21.879 11.731 1.959 1.00 89.38 109 LEU A C 1
ATOM 858 O O . LEU A 1 109 ? -21.531 12.543 1.105 1.00 89.38 109 LEU A O 1
ATOM 862 N N . ASP A 1 110 ? -23.157 11.540 2.298 1.00 91.44 110 ASP A N 1
ATOM 863 C CA . ASP A 1 110 ? -24.277 12.289 1.708 1.00 91.44 110 ASP A CA 1
ATOM 864 C C . ASP A 1 110 ? -24.395 13.731 2.264 1.00 91.44 110 ASP A C 1
ATOM 866 O O . ASP A 1 110 ? -25.002 14.591 1.624 1.00 91.44 110 ASP A O 1
ATOM 870 N N . ASP A 1 111 ? -23.796 14.029 3.426 1.00 90.56 111 ASP A N 1
ATOM 871 C CA . ASP A 1 111 ? -23.694 15.385 3.993 1.00 90.56 111 ASP A CA 1
ATOM 872 C C . ASP A 1 111 ? -22.326 16.012 3.641 1.00 90.56 111 ASP A C 1
ATOM 874 O O . ASP A 1 111 ? -21.300 15.544 4.140 1.00 90.56 111 ASP A O 1
ATOM 878 N N . PRO A 1 112 ? -22.260 17.109 2.857 1.00 88.88 112 PRO A N 1
ATOM 879 C CA . PRO A 1 112 ? -20.997 17.731 2.448 1.00 88.88 112 PRO A CA 1
ATOM 880 C C . PRO A 1 112 ? -20.065 18.137 3.599 1.00 88.88 112 PRO A C 1
ATOM 882 O O . PRO A 1 112 ? -18.838 18.072 3.460 1.00 88.88 112 PRO A O 1
ATOM 885 N N . LEU A 1 113 ? -20.613 18.561 4.744 1.00 89.19 113 LEU A N 1
ATOM 886 C CA . LEU A 1 113 ? -19.801 18.939 5.900 1.00 89.19 113 LEU A CA 1
ATOM 887 C C . LEU A 1 113 ? -19.161 17.699 6.524 1.00 89.19 113 LEU A C 1
ATOM 889 O O . LEU A 1 113 ? -17.949 17.689 6.764 1.00 89.19 113 LEU A O 1
ATOM 893 N N . GLN A 1 114 ? -19.950 16.644 6.722 1.00 92.25 114 GLN A N 1
ATOM 894 C CA . GLN A 1 114 ? -19.486 15.383 7.301 1.00 92.25 114 GLN A CA 1
ATOM 895 C C . GLN A 1 114 ? -18.561 14.618 6.353 1.00 92.25 114 GLN A C 1
ATOM 897 O O . GLN A 1 114 ? -17.534 14.104 6.798 1.00 92.25 114 GLN A O 1
ATOM 902 N N . ALA A 1 115 ? -18.851 14.604 5.053 1.00 90.25 115 ALA A N 1
ATOM 903 C CA . ALA A 1 115 ? -18.018 13.990 4.023 1.00 90.25 115 ALA A CA 1
ATOM 904 C C . ALA A 1 115 ? -16.599 14.566 4.049 1.00 90.25 115 ALA A C 1
ATOM 906 O O . ALA A 1 115 ? -15.609 13.844 3.945 1.00 90.25 115 ALA A O 1
ATOM 907 N N . SER A 1 116 ? -16.490 15.877 4.275 1.00 89.62 116 SER A N 1
ATOM 908 C CA . SER A 1 116 ? -15.208 16.567 4.340 1.00 89.62 116 SER A CA 1
ATOM 909 C C . SER A 1 116 ? -14.470 16.395 5.676 1.00 89.62 116 SER A C 1
ATOM 911 O O . SER A 1 116 ? -13.323 16.833 5.773 1.00 89.62 116 SER A O 1
ATOM 913 N N . ALA A 1 117 ? -15.072 15.803 6.713 1.00 92.44 117 ALA A N 1
ATOM 914 C CA . ALA A 1 117 ? -14.500 15.747 8.059 1.00 92.44 117 ALA A CA 1
ATOM 915 C C . ALA A 1 117 ? -13.307 14.777 8.173 1.00 92.44 117 ALA A C 1
ATOM 917 O O . ALA A 1 117 ? -13.254 13.726 7.531 1.00 92.44 117 ALA A O 1
ATOM 918 N N . SER A 1 118 ? -12.353 15.095 9.055 1.00 95.12 118 SER A N 1
ATOM 919 C CA . SER A 1 118 ? -11.173 14.252 9.315 1.00 95.12 118 SER A CA 1
ATOM 920 C C . SER A 1 118 ? -11.547 12.892 9.907 1.00 95.12 118 SER A C 1
ATOM 922 O O . SER A 1 118 ? -10.925 11.886 9.580 1.00 95.12 118 SER A O 1
ATOM 924 N N . SER A 1 119 ? -12.592 12.841 10.741 1.00 95.81 119 SER A N 1
ATOM 925 C CA . SER A 1 119 ? -13.096 11.586 11.310 1.00 95.81 119 SER A CA 1
ATOM 926 C C . SER A 1 119 ? -13.731 10.679 10.254 1.00 95.81 119 SER A C 1
ATOM 928 O O . SER A 1 119 ? -13.569 9.468 10.340 1.00 95.81 119 SER A O 1
ATOM 930 N N . THR A 1 120 ? -14.374 11.241 9.227 1.00 95.31 120 THR A N 1
ATOM 931 C CA . THR A 1 120 ? -14.946 10.474 8.107 1.00 95.31 120 THR A CA 1
ATOM 932 C C . THR A 1 120 ? -13.845 9.874 7.233 1.00 95.31 120 THR A C 1
ATOM 934 O O . THR A 1 120 ? -13.878 8.682 6.934 1.00 95.31 120 THR A O 1
ATOM 937 N N . LEU A 1 121 ? -12.805 10.654 6.909 1.00 95.56 121 LEU A N 1
ATOM 938 C CA . LEU A 1 121 ? -11.612 10.132 6.229 1.00 95.56 121 LEU A CA 1
ATOM 939 C C . LEU A 1 121 ? -10.910 9.050 7.070 1.00 95.56 121 LEU A C 1
ATOM 941 O O . LEU A 1 121 ? -10.487 8.022 6.544 1.00 95.56 121 LEU A O 1
ATOM 945 N N . CYS A 1 122 ? -10.832 9.242 8.389 1.00 97.69 122 CYS A N 1
ATOM 946 C CA . CYS A 1 122 ? -10.309 8.230 9.300 1.00 97.69 122 CYS A CA 1
ATOM 947 C C . CYS A 1 122 ? -11.170 6.960 9.310 1.00 97.69 122 CYS A C 1
ATOM 949 O O . CYS A 1 122 ? -10.616 5.867 9.324 1.00 97.69 122 CYS A O 1
ATOM 951 N N . ALA A 1 123 ? -12.500 7.072 9.275 1.00 97.69 123 ALA A N 1
ATOM 952 C CA . ALA A 1 123 ? -13.395 5.918 9.219 1.00 97.69 123 ALA A CA 1
ATOM 953 C C . ALA A 1 123 ? -13.136 5.069 7.963 1.00 97.69 123 ALA A C 1
ATOM 955 O O . ALA A 1 123 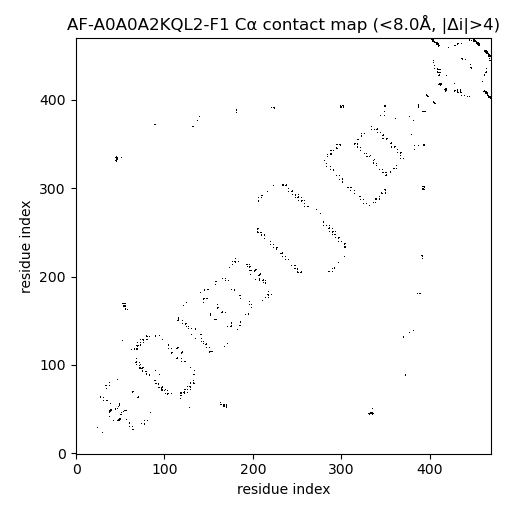? -13.044 3.848 8.064 1.00 97.69 123 ALA A O 1
ATOM 956 N N . VAL A 1 124 ? -12.925 5.706 6.806 1.00 95.06 124 VAL A N 1
ATOM 957 C CA . VAL A 1 124 ? -12.543 5.029 5.550 1.00 95.06 124 VAL A CA 1
ATOM 958 C C . VAL A 1 124 ? -11.211 4.296 5.704 1.00 95.06 124 VAL A C 1
ATOM 960 O O . VAL A 1 124 ? -11.101 3.130 5.332 1.00 95.06 124 VAL A O 1
ATOM 963 N N . MET A 1 125 ? -10.215 4.934 6.324 1.00 94.69 125 MET A N 1
ATOM 964 C CA . MET A 1 125 ? -8.926 4.294 6.608 1.00 94.69 125 MET A CA 1
ATOM 965 C C . MET A 1 125 ? -9.056 3.104 7.564 1.00 94.69 125 MET A C 1
ATOM 967 O O . MET A 1 125 ? -8.424 2.073 7.352 1.00 94.69 125 MET A O 1
ATOM 971 N N . ILE A 1 126 ? -9.902 3.193 8.592 1.00 97.50 126 ILE A N 1
ATOM 972 C CA . ILE A 1 126 ? -10.170 2.064 9.491 1.00 97.50 126 ILE A CA 1
ATOM 973 C C . ILE A 1 126 ? -10.900 0.926 8.756 1.00 97.50 126 ILE A C 1
ATOM 975 O O . ILE A 1 126 ? -10.611 -0.245 9.002 1.00 97.50 126 ILE A O 1
ATOM 979 N N . LEU A 1 127 ? -11.806 1.234 7.825 1.00 93.06 127 LEU A N 1
ATOM 980 C CA . LEU A 1 127 ? -12.495 0.227 7.011 1.00 93.06 127 LEU A CA 1
ATOM 981 C C . LEU A 1 127 ? -11.562 -0.472 6.018 1.00 93.06 127 LEU A C 1
ATOM 983 O O . LEU A 1 127 ? -11.684 -1.684 5.847 1.00 93.06 127 LEU A O 1
ATOM 987 N N . LEU A 1 128 ? -10.592 0.247 5.445 1.00 88.94 128 LEU A N 1
ATOM 988 C CA . LEU A 1 128 ? -9.504 -0.341 4.656 1.00 88.94 128 LEU A CA 1
ATOM 989 C C . LEU A 1 128 ? -8.720 -1.380 5.477 1.00 88.94 128 LEU A C 1
ATOM 991 O O . LEU A 1 128 ? -8.475 -2.497 5.016 1.00 88.94 128 LEU A O 1
ATOM 995 N N . ILE A 1 129 ? -8.380 -1.044 6.725 1.00 90.00 129 ILE A N 1
ATOM 996 C CA . ILE A 1 129 ? -7.714 -1.973 7.652 1.00 90.00 129 ILE A CA 1
ATOM 997 C C . ILE A 1 129 ? -8.622 -3.172 7.948 1.00 90.00 129 ILE A C 1
ATOM 999 O O . ILE A 1 129 ? -8.182 -4.316 7.895 1.00 90.00 129 ILE A O 1
ATOM 1003 N N . CYS A 1 130 ? -9.904 -2.928 8.221 1.00 89.81 130 CYS A N 1
ATOM 1004 C CA . CYS A 1 130 ? -10.884 -3.974 8.505 1.00 89.81 130 CYS A CA 1
ATOM 1005 C C . CYS A 1 130 ? -10.997 -4.988 7.351 1.00 89.81 130 CYS A C 1
ATOM 1007 O O . CYS A 1 130 ? -10.962 -6.199 7.581 1.00 89.81 130 CYS A O 1
ATOM 1009 N N . GLN A 1 131 ? -11.029 -4.509 6.103 1.00 84.88 131 GLN A N 1
ATOM 1010 C CA . GLN A 1 131 ? -11.094 -5.356 4.908 1.00 84.88 131 GLN A CA 1
ATOM 1011 C C . GLN A 1 131 ? -9.865 -6.262 4.744 1.00 84.88 131 GLN A C 1
ATOM 1013 O O . GLN A 1 131 ? -9.989 -7.353 4.193 1.00 84.88 131 GLN A O 1
ATOM 1018 N N . THR A 1 132 ? -8.704 -5.866 5.279 1.00 82.38 132 THR A N 1
ATOM 1019 C CA . THR A 1 132 ? -7.496 -6.713 5.279 1.00 82.38 132 THR A CA 1
ATOM 1020 C C . THR A 1 132 ? -7.732 -8.037 6.016 1.00 82.38 132 THR A C 1
ATOM 1022 O O . THR A 1 132 ? -7.196 -9.064 5.613 1.00 82.38 132 THR A O 1
ATOM 1025 N N . PHE A 1 133 ? -8.561 -8.037 7.065 1.00 84.12 133 PHE A N 1
ATOM 1026 C CA . PHE A 1 133 ? -8.851 -9.228 7.873 1.00 84.12 133 PHE A CA 1
ATOM 1027 C C . PHE A 1 133 ? -10.112 -9.972 7.436 1.00 84.12 133 PHE A C 1
ATOM 1029 O O . PHE A 1 133 ? -10.193 -11.187 7.580 1.00 84.12 133 PHE A O 1
ATOM 1036 N N . ILE A 1 134 ? -11.109 -9.246 6.926 1.00 80.12 134 ILE A N 1
ATOM 1037 C CA . ILE A 1 134 ? -12.338 -9.851 6.391 1.00 80.12 134 ILE A CA 1
ATOM 1038 C C . ILE A 1 134 ? -12.051 -10.586 5.074 1.00 80.12 134 ILE A C 1
ATOM 1040 O O . ILE A 1 134 ? -12.732 -11.554 4.738 1.00 80.12 134 ILE A O 1
ATOM 1044 N N . GLY A 1 135 ? -11.035 -10.129 4.343 1.00 68.00 135 GLY A N 1
ATOM 1045 C CA . GLY A 1 135 ? -10.790 -10.524 2.971 1.00 68.00 135 GLY A CA 1
ATOM 1046 C C . GLY A 1 135 ? -11.621 -9.691 1.999 1.00 68.00 135 GLY A C 1
ATOM 1047 O O . GLY A 1 135 ? -12.565 -8.982 2.357 1.00 68.00 135 GLY A O 1
ATOM 1048 N N . ASN A 1 136 ? -11.243 -9.774 0.731 1.00 57.69 136 ASN A N 1
ATOM 1049 C CA . ASN A 1 136 ? -11.945 -9.126 -0.361 1.00 57.69 136 ASN A CA 1
ATOM 1050 C C . ASN A 1 136 ? -12.472 -10.232 -1.267 1.00 57.69 136 ASN A C 1
ATOM 1052 O O . ASN A 1 136 ? -11.652 -11.004 -1.753 1.00 57.69 136 ASN A O 1
ATOM 1056 N N . SER A 1 137 ? -13.794 -10.352 -1.444 1.00 49.38 137 SER A N 1
ATOM 1057 C CA . SER A 1 137 ? -14.514 -11.471 -2.088 1.00 49.38 137 SER A CA 1
ATOM 1058 C C . SER A 1 137 ? -14.095 -11.751 -3.548 1.00 49.38 137 SER A C 1
ATOM 1060 O O . SER A 1 137 ? -14.880 -11.595 -4.481 1.00 49.38 137 SER A O 1
ATOM 1062 N N . GLY A 1 138 ? -12.835 -12.123 -3.771 1.00 43.53 138 GLY A N 1
ATOM 1063 C CA . GLY A 1 138 ? -12.182 -12.234 -5.071 1.00 43.53 138 GLY A CA 1
ATOM 1064 C C . GLY A 1 138 ? -11.896 -10.905 -5.782 1.00 43.53 138 GLY A C 1
ATOM 1065 O O . GLY A 1 138 ? -11.552 -10.941 -6.960 1.00 43.53 138 GLY A O 1
ATOM 1066 N N . GLN A 1 139 ? -12.054 -9.744 -5.135 1.00 43.62 139 GLN A N 1
ATOM 1067 C CA . GLN A 1 139 ? -11.707 -8.451 -5.739 1.00 43.62 139 GLN A CA 1
ATOM 1068 C C . GLN A 1 139 ? -10.270 -8.052 -5.371 1.00 43.62 139 GLN A C 1
ATOM 1070 O O . GLN A 1 139 ? -9.835 -8.236 -4.238 1.00 43.62 139 GLN A O 1
ATOM 1075 N N . MET A 1 140 ? -9.520 -7.492 -6.324 1.00 46.00 140 MET A N 1
ATOM 1076 C CA . MET A 1 140 ? -8.192 -6.922 -6.046 1.00 46.00 140 MET A CA 1
ATOM 1077 C C . MET A 1 140 ? -8.264 -5.553 -5.362 1.00 46.00 140 MET A C 1
ATOM 1079 O O . MET A 1 140 ? -7.328 -5.159 -4.680 1.00 46.00 140 MET A O 1
ATOM 1083 N N . MET A 1 141 ? -9.363 -4.824 -5.549 1.00 57.44 141 MET A N 1
ATOM 1084 C CA . MET A 1 141 ? -9.474 -3.420 -5.158 1.00 57.44 141 MET A CA 1
ATOM 1085 C C . MET A 1 141 ? -10.283 -3.275 -3.880 1.00 57.44 141 MET A C 1
ATOM 1087 O O . MET A 1 141 ? -11.364 -3.855 -3.771 1.00 57.44 141 MET A O 1
ATOM 1091 N N . SER A 1 142 ? -9.785 -2.474 -2.938 1.00 62.94 142 SER A N 1
ATOM 1092 C CA . SER A 1 142 ? -10.521 -2.180 -1.707 1.00 62.94 142 SER A CA 1
ATOM 1093 C C . SER A 1 142 ? -11.742 -1.296 -1.979 1.00 62.94 142 SER A C 1
ATOM 1095 O O . SER A 1 142 ? -12.773 -1.433 -1.325 1.00 62.94 142 SER A O 1
ATOM 1097 N N . GLY A 1 143 ? -11.612 -0.371 -2.939 1.00 73.69 143 GLY A N 1
ATOM 1098 C CA . GLY A 1 143 ? -12.533 0.748 -3.138 1.00 73.69 143 GLY A CA 1
ATOM 1099 C C . GLY A 1 143 ? -12.390 1.842 -2.071 1.00 73.69 143 GLY A C 1
ATOM 1100 O O . GLY A 1 143 ? -12.782 2.982 -2.309 1.00 73.69 143 GLY A O 1
ATOM 1101 N N . HIS A 1 144 ? -11.779 1.542 -0.919 1.00 83.69 144 HIS A N 1
ATOM 1102 C CA . HIS A 1 144 ? -11.557 2.498 0.168 1.00 83.69 144 HIS A CA 1
ATOM 1103 C C . HIS A 1 144 ? -10.455 3.498 -0.151 1.00 83.69 144 HIS A C 1
ATOM 1105 O O . HIS A 1 144 ? -10.607 4.667 0.189 1.00 83.69 144 HIS A O 1
ATOM 1111 N N . ALA A 1 145 ? -9.372 3.089 -0.823 1.00 86.06 145 ALA A N 1
ATOM 1112 C CA . ALA A 1 145 ? -8.328 4.037 -1.218 1.00 86.06 145 ALA A CA 1
ATOM 1113 C C . ALA A 1 145 ? -8.861 5.041 -2.255 1.00 86.06 145 ALA A C 1
ATOM 1115 O O . ALA A 1 145 ? -8.642 6.245 -2.119 1.00 86.06 145 ALA A O 1
ATOM 1116 N N . GLN A 1 146 ? -9.654 4.568 -3.222 1.00 87.81 146 GLN A N 1
ATOM 1117 C CA . GLN A 1 146 ? -10.400 5.442 -4.127 1.00 87.81 146 GLN A CA 1
ATOM 1118 C C . GLN A 1 146 ? -11.400 6.335 -3.384 1.00 87.81 146 GLN A C 1
ATOM 1120 O O . GLN A 1 146 ? -11.461 7.535 -3.640 1.00 87.81 146 GLN A O 1
ATOM 1125 N N . GLY A 1 147 ? -12.164 5.782 -2.438 1.00 88.00 147 GLY A N 1
ATOM 1126 C CA . GLY A 1 147 ? -13.088 6.557 -1.609 1.00 88.00 147 GLY A CA 1
ATOM 1127 C C . GLY A 1 147 ? -12.380 7.671 -0.833 1.00 88.00 147 GLY A C 1
ATOM 1128 O O . GLY A 1 147 ? -12.856 8.803 -0.807 1.00 88.00 147 GLY A O 1
ATOM 1129 N N . ALA A 1 148 ? -11.210 7.382 -0.262 1.00 91.31 148 ALA A N 1
ATOM 1130 C CA . ALA A 1 148 ? -10.381 8.365 0.421 1.00 91.31 148 ALA A CA 1
ATOM 1131 C C . ALA A 1 148 ? -9.875 9.455 -0.536 1.00 91.31 148 ALA A C 1
ATOM 1133 O O . ALA A 1 148 ? -9.980 10.635 -0.206 1.00 91.31 148 ALA A O 1
ATOM 1134 N N . ALA A 1 149 ? -9.396 9.086 -1.729 1.00 91.50 149 ALA A N 1
ATOM 1135 C CA . ALA A 1 149 ? -8.990 10.045 -2.755 1.00 91.50 149 ALA A CA 1
ATOM 1136 C C . ALA A 1 149 ? -10.153 10.968 -3.165 1.00 91.50 149 ALA A C 1
ATOM 1138 O O . ALA A 1 149 ? -9.985 12.184 -3.192 1.00 91.50 149 ALA A O 1
ATOM 1139 N N . ASN A 1 150 ? -11.354 10.419 -3.370 1.00 88.56 150 ASN A N 1
ATOM 1140 C CA . ASN A 1 150 ? -12.552 11.196 -3.702 1.00 88.56 150 ASN A CA 1
ATOM 1141 C C . ASN A 1 150 ? -12.962 12.154 -2.574 1.00 88.56 150 ASN A C 1
ATOM 1143 O O . ASN A 1 150 ? -13.352 13.290 -2.839 1.00 88.56 150 ASN A O 1
ATOM 1147 N N . ILE A 1 151 ? -12.855 11.720 -1.313 1.00 90.38 151 ILE A N 1
ATOM 1148 C CA . ILE A 1 151 ? -13.095 12.591 -0.155 1.00 90.38 151 ILE A CA 1
ATOM 1149 C C . ILE A 1 151 ? -12.103 13.749 -0.146 1.00 90.38 15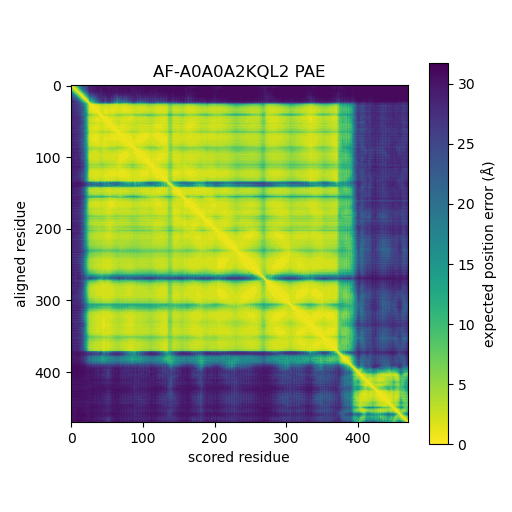1 ILE A C 1
ATOM 1151 O O . ILE A 1 151 ? -12.513 14.873 0.123 1.00 90.38 151 ILE A O 1
ATOM 1155 N N . LEU A 1 152 ? -10.819 13.493 -0.414 1.00 92.50 152 LEU A N 1
ATOM 1156 C CA . LEU A 1 152 ? -9.803 14.544 -0.467 1.00 92.50 152 LEU A CA 1
ATOM 1157 C C . LEU A 1 152 ? -10.054 15.519 -1.619 1.00 92.50 152 LEU A C 1
ATOM 1159 O O . LEU A 1 152 ? -10.040 16.727 -1.395 1.00 92.50 152 LEU A O 1
ATOM 1163 N N . HIS A 1 153 ? -10.374 14.996 -2.801 1.00 87.81 153 HIS A N 1
ATOM 1164 C CA . HIS A 1 153 ? -10.695 15.775 -3.995 1.00 87.81 153 HIS A CA 1
ATOM 1165 C C . HIS A 1 153 ? -11.918 16.686 -3.795 1.00 87.81 153 HIS A C 1
ATOM 1167 O O . HIS A 1 153 ? -11.942 17.828 -4.243 1.00 87.81 153 HIS A O 1
ATOM 1173 N N . ALA A 1 154 ? -12.929 16.227 -3.049 1.00 86.12 154 ALA A N 1
ATOM 1174 C CA . ALA A 1 154 ? -14.123 17.018 -2.752 1.00 86.12 154 ALA A CA 1
ATOM 1175 C C . ALA A 1 154 ? -13.883 18.174 -1.753 1.00 86.12 154 ALA A C 1
ATOM 1177 O O . ALA A 1 154 ? -14.775 18.998 -1.524 1.00 86.12 154 ALA A O 1
ATOM 1178 N N . ARG A 1 155 ? -12.709 18.253 -1.109 1.00 88.62 155 ARG A N 1
ATOM 1179 C CA . ARG A 1 155 ? -12.395 19.315 -0.141 1.00 88.62 155 ARG A CA 1
ATOM 1180 C C . ARG A 1 155 ? -11.932 20.579 -0.860 1.00 88.62 155 ARG A C 1
ATOM 1182 O O . ARG A 1 155 ? -11.189 20.531 -1.826 1.00 88.62 155 ARG A O 1
ATOM 1189 N N . LYS A 1 156 ? -12.247 21.742 -0.277 1.00 82.75 156 LYS A N 1
ATOM 1190 C CA . LYS A 1 156 ? -11.691 23.038 -0.723 1.00 82.75 156 LYS A CA 1
ATOM 1191 C C . LYS A 1 156 ? -10.157 23.088 -0.689 1.00 82.75 156 LYS A C 1
ATOM 1193 O O . LYS A 1 156 ? -9.562 23.852 -1.435 1.00 82.75 156 LYS A O 1
ATOM 1198 N N . ASN A 1 157 ? -9.540 22.334 0.219 1.00 87.19 157 ASN A N 1
ATOM 1199 C CA . ASN A 1 157 ? -8.096 22.155 0.304 1.00 87.19 157 ASN A CA 1
ATOM 1200 C C . ASN A 1 157 ? -7.816 20.654 0.423 1.00 87.19 157 ASN A C 1
ATOM 1202 O O . ASN A 1 157 ? -8.325 20.016 1.352 1.00 87.19 157 ASN A O 1
ATOM 1206 N N . PHE A 1 158 ? -7.044 20.125 -0.528 1.00 91.69 158 PHE A N 1
ATOM 1207 C CA . PHE A 1 158 ? -6.700 18.710 -0.622 1.00 91.69 158 PHE A CA 1
ATOM 1208 C C . PHE A 1 158 ? -5.778 18.265 0.520 1.00 91.69 158 PHE A C 1
ATOM 1210 O O . PHE A 1 158 ? -5.878 17.131 0.970 1.00 91.69 158 PHE A O 1
ATOM 1217 N N . GLY A 1 159 ? -4.894 19.147 1.001 1.00 93.06 159 GLY A N 1
ATOM 1218 C CA . GLY A 1 159 ? -3.855 18.810 1.974 1.00 93.06 159 GLY A CA 1
ATOM 1219 C C . GLY A 1 159 ? -4.349 18.566 3.408 1.00 93.06 159 GLY A C 1
ATOM 1220 O O . GLY A 1 159 ? -5.519 18.806 3.730 1.00 93.06 159 GLY A O 1
ATOM 1221 N N . PRO A 1 160 ? -3.446 18.109 4.297 1.00 94.88 160 PRO A N 1
ATOM 1222 C CA . PRO A 1 160 ? -3.765 17.880 5.701 1.00 94.88 160 PRO A CA 1
ATOM 1223 C C . PRO A 1 160 ? -4.104 19.194 6.416 1.00 94.88 160 PRO A C 1
ATOM 1225 O O . PRO A 1 160 ? -3.445 20.215 6.220 1.00 94.88 160 PRO A O 1
ATOM 1228 N N . ARG A 1 161 ? -5.121 19.165 7.283 1.00 93.75 161 ARG A N 1
ATOM 1229 C CA . ARG A 1 161 ? -5.588 20.350 8.030 1.00 93.75 161 ARG A CA 1
ATOM 1230 C C . ARG A 1 161 ? -4.963 20.523 9.408 1.00 93.75 161 ARG A C 1
ATOM 1232 O O . ARG A 1 161 ? -4.937 21.633 9.931 1.00 93.75 161 ARG A O 1
ATOM 1239 N N . ASP A 1 162 ? -4.530 19.428 10.018 1.00 94.50 162 ASP A N 1
ATOM 1240 C CA . ASP A 1 162 ? -3.979 19.396 11.369 1.00 94.50 162 ASP A CA 1
ATOM 1241 C C . ASP A 1 162 ? -2.917 18.287 11.509 1.00 94.50 162 ASP A C 1
ATOM 1243 O O . ASP A 1 162 ? -2.641 17.527 10.576 1.00 94.50 162 ASP A O 1
ATOM 1247 N N . GLU A 1 163 ? -2.297 18.185 12.689 1.00 96.00 163 GLU A N 1
ATOM 1248 C CA . GLU A 1 163 ? -1.269 17.172 12.965 1.00 96.00 163 GLU A CA 1
ATOM 1249 C C . GLU A 1 163 ? -1.795 15.736 12.797 1.00 96.00 163 GLU A C 1
ATOM 1251 O O . GLU A 1 163 ? -1.068 14.849 12.344 1.00 96.00 163 GLU A O 1
ATOM 1256 N N . PHE A 1 164 ? -3.065 15.501 13.135 1.00 96.50 164 PHE A N 1
ATOM 1257 C CA . PHE A 1 164 ? -3.691 14.192 12.982 1.00 96.50 164 PHE A CA 1
ATOM 1258 C C . PHE A 1 164 ? -3.827 13.819 11.510 1.00 96.50 164 PHE A C 1
ATOM 1260 O O . PHE A 1 164 ? -3.445 12.714 11.126 1.00 96.50 164 PHE A O 1
ATOM 1267 N N . GLU A 1 165 ? -4.319 14.734 10.676 1.00 95.81 165 GLU A N 1
ATOM 1268 C CA . GLU A 1 165 ? -4.385 14.503 9.240 1.00 95.81 165 GLU A CA 1
ATOM 1269 C C . GLU A 1 165 ? -2.991 14.343 8.641 1.00 95.81 165 GLU A C 1
ATOM 1271 O O . GLU A 1 165 ? -2.821 13.489 7.782 1.00 95.81 165 GLU A O 1
ATOM 1276 N N . ARG A 1 166 ? -1.957 15.032 9.138 1.00 96.50 166 ARG A N 1
ATOM 1277 C CA . ARG A 1 166 ? -0.580 14.788 8.674 1.00 96.50 166 ARG A CA 1
ATOM 1278 C C . ARG A 1 166 ? -0.121 13.346 8.936 1.00 96.50 166 ARG A C 1
ATOM 1280 O O . ARG A 1 166 ? 0.514 12.745 8.068 1.00 96.50 166 ARG A O 1
ATOM 1287 N N . LYS A 1 167 ? -0.469 12.757 10.089 1.00 96.94 167 LYS A N 1
ATOM 1288 C CA . LYS A 1 167 ? -0.216 11.328 10.382 1.00 96.94 167 LYS A CA 1
ATOM 1289 C C . LYS A 1 167 ? -1.094 10.405 9.533 1.00 96.94 167 LYS A C 1
ATOM 1291 O O . LYS A 1 167 ? -0.636 9.349 9.110 1.00 96.94 167 LYS A O 1
ATOM 1296 N N . LEU A 1 168 ? -2.345 10.793 9.282 1.00 95.75 168 LEU A N 1
ATOM 1297 C CA . LEU A 1 168 ? -3.284 10.028 8.459 1.00 95.75 168 LEU A CA 1
ATOM 1298 C C . LEU A 1 168 ? -2.821 9.976 6.996 1.00 95.75 168 LEU A C 1
ATOM 1300 O O . LEU A 1 168 ? -2.817 8.905 6.400 1.00 95.75 168 LEU A O 1
ATOM 1304 N N . PHE A 1 169 ? -2.361 11.104 6.448 1.00 94.94 169 PHE A N 1
ATOM 1305 C CA . PHE A 1 169 ? -1.791 11.226 5.103 1.00 94.94 169 PHE A CA 1
ATOM 1306 C C . PHE A 1 169 ? -0.545 10.363 4.934 1.00 94.94 169 PHE A C 1
ATOM 1308 O O . PHE A 1 169 ? -0.407 9.685 3.917 1.00 94.94 169 PHE A O 1
ATOM 1315 N N . LEU A 1 170 ? 0.326 10.337 5.952 1.00 93.56 170 LEU A N 1
ATOM 1316 C CA . LEU A 1 170 ? 1.532 9.510 5.949 1.00 93.56 170 LEU A CA 1
ATOM 1317 C C . LEU A 1 170 ? 1.209 8.031 5.669 1.00 93.56 170 LEU A C 1
ATOM 1319 O O . LEU A 1 170 ? 1.912 7.389 4.887 1.00 93.56 170 LEU A O 1
ATOM 1323 N N . SER A 1 171 ? 0.124 7.519 6.264 1.00 90.62 171 SER A N 1
ATOM 1324 C CA . SER A 1 171 ? -0.384 6.158 6.044 1.00 90.62 171 SER A CA 1
ATOM 1325 C C . SER A 1 171 ? -1.198 6.011 4.754 1.00 90.62 171 SER A C 1
ATOM 1327 O O . SER A 1 171 ? -1.047 5.029 4.025 1.00 90.62 171 SER A O 1
ATOM 1329 N N . LEU A 1 172 ? -2.076 6.974 4.463 1.00 91.50 172 LEU A N 1
ATOM 1330 C CA . LEU A 1 172 ? -3.008 6.933 3.335 1.00 91.50 172 LEU A CA 1
ATOM 1331 C C . LEU A 1 17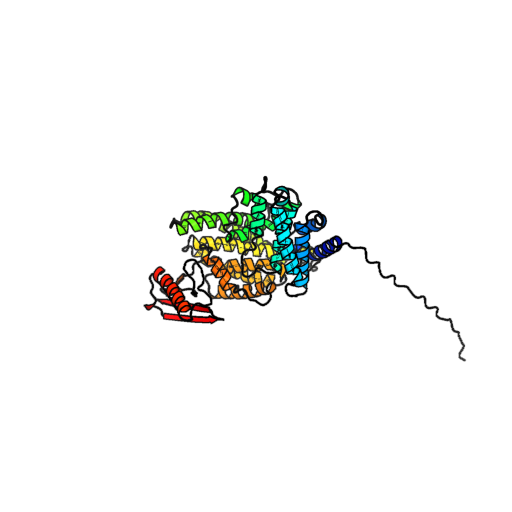2 ? -2.285 6.923 1.987 1.00 91.50 172 LEU A C 1
ATOM 1333 O O . LEU A 1 172 ? -2.660 6.145 1.109 1.00 91.50 172 LEU A O 1
ATOM 1337 N N . ARG A 1 173 ? -1.236 7.741 1.823 1.00 92.56 173 ARG A N 1
ATOM 1338 C CA . ARG A 1 173 ? -0.548 7.914 0.532 1.00 92.56 173 ARG A CA 1
ATOM 1339 C C . ARG A 1 173 ? -0.051 6.595 -0.055 1.00 92.56 173 ARG A C 1
ATOM 1341 O O . ARG A 1 173 ? -0.190 6.393 -1.251 1.00 92.56 173 ARG A O 1
ATOM 1348 N N . GLY A 1 174 ? 0.451 5.668 0.770 1.00 87.88 174 GLY A N 1
ATOM 1349 C CA . GLY A 1 174 ? 0.890 4.354 0.294 1.00 87.88 174 GLY A CA 1
ATOM 1350 C C . GLY A 1 174 ? -0.268 3.566 -0.316 1.00 87.88 174 GLY A C 1
ATOM 1351 O O . GLY A 1 174 ? -0.170 3.086 -1.439 1.00 87.88 174 GLY A O 1
ATOM 1352 N N . SER A 1 175 ? -1.400 3.509 0.386 1.00 87.94 175 SER A N 1
ATOM 1353 C CA . SER A 1 175 ? -2.587 2.779 -0.077 1.00 87.94 175 SER A CA 1
ATOM 1354 C C . SER A 1 175 ? -3.146 3.356 -1.382 1.00 87.94 175 SER A C 1
ATOM 1356 O O . SER A 1 175 ? -3.456 2.605 -2.301 1.00 87.94 175 SER A O 1
ATOM 1358 N N . VAL A 1 176 ? -3.224 4.687 -1.489 1.00 90.31 176 VAL A N 1
ATOM 1359 C CA . VAL A 1 176 ? -3.723 5.370 -2.695 1.00 90.31 176 VAL A CA 1
ATOM 1360 C C . VAL A 1 176 ? -2.760 5.212 -3.871 1.00 90.31 176 VAL A C 1
ATOM 1362 O O . VAL A 1 176 ? -3.213 4.904 -4.968 1.00 90.31 176 VAL A O 1
ATOM 1365 N N . LEU A 1 177 ? -1.449 5.375 -3.651 1.00 90.12 177 LEU A N 1
ATOM 1366 C CA . LEU A 1 177 ? -0.433 5.226 -4.697 1.00 90.12 177 LEU A CA 1
ATOM 1367 C C . LEU A 1 177 ? -0.376 3.804 -5.257 1.00 90.12 177 LEU A C 1
ATOM 1369 O O . LEU A 1 177 ? -0.235 3.627 -6.460 1.00 90.12 177 LEU A O 1
ATOM 1373 N N . PHE A 1 178 ? -0.459 2.783 -4.401 1.00 86.25 178 PHE A N 1
ATOM 1374 C CA . PHE A 1 178 ? -0.421 1.402 -4.877 1.00 86.25 178 PHE A CA 1
ATOM 1375 C C . PHE A 1 178 ? -1.730 0.990 -5.547 1.00 86.25 178 PHE A C 1
ATOM 1377 O O . PHE A 1 178 ? -1.675 0.293 -6.557 1.00 86.25 178 PHE A O 1
ATOM 1384 N N . GLU A 1 179 ? -2.894 1.426 -5.049 1.00 84.75 179 GLU A N 1
ATOM 1385 C CA . GLU A 1 179 ? -4.170 1.140 -5.719 1.00 84.75 179 GLU A CA 1
ATOM 1386 C C . GLU A 1 179 ? -4.270 1.856 -7.079 1.00 84.75 179 GLU A C 1
ATOM 1388 O O . GLU A 1 179 ? -4.773 1.276 -8.042 1.00 84.75 179 GLU A O 1
ATOM 1393 N N . SER A 1 180 ? -3.729 3.072 -7.214 1.00 86.50 180 SER A N 1
ATOM 1394 C CA . SER A 1 180 ? -3.784 3.837 -8.470 1.00 86.50 180 SER A CA 1
ATOM 1395 C C . SER A 1 180 ? -2.937 3.255 -9.605 1.00 86.50 180 SER A C 1
ATOM 1397 O O . SER A 1 180 ? -3.170 3.596 -10.762 1.00 86.50 180 SER A O 1
ATOM 1399 N N . LEU A 1 181 ? -2.020 2.318 -9.324 1.00 83.69 181 LEU A N 1
ATOM 1400 C CA . LEU A 1 181 ? -1.289 1.585 -10.369 1.00 83.69 181 LEU A CA 1
ATOM 1401 C C . LEU A 1 181 ? -2.208 0.730 -11.255 1.00 83.69 181 LEU A C 1
ATOM 1403 O O . LEU A 1 181 ? -1.844 0.392 -12.380 1.00 83.69 181 LEU A O 1
ATOM 1407 N N . TYR A 1 182 ? -3.382 0.353 -10.746 1.00 78.38 182 TYR A N 1
ATOM 1408 C CA . TYR A 1 182 ? -4.339 -0.505 -11.446 1.00 78.38 182 TYR A CA 1
ATOM 1409 C C . TYR A 1 182 ? -5.796 -0.032 -11.342 1.00 78.38 182 TYR A C 1
ATOM 1411 O O . TYR A 1 182 ? -6.682 -0.675 -11.911 1.00 78.38 182 TYR A O 1
ATOM 1419 N N . ASN A 1 183 ? -6.056 1.078 -10.644 1.00 80.38 183 ASN A N 1
ATOM 1420 C CA . ASN A 1 183 ? -7.360 1.721 -10.538 1.00 80.38 183 ASN A CA 1
ATOM 1421 C C . ASN A 1 183 ? -7.365 3.081 -11.252 1.00 80.38 183 ASN A C 1
ATOM 1423 O O . ASN A 1 183 ? -7.078 4.112 -10.645 1.00 80.38 183 ASN A O 1
ATOM 1427 N N . ASP A 1 184 ? -7.776 3.091 -12.522 1.00 84.62 184 ASP A N 1
ATOM 1428 C CA . ASP A 1 184 ? -7.860 4.319 -13.329 1.00 84.62 184 ASP A CA 1
ATOM 1429 C C . ASP A 1 184 ? -8.913 5.326 -12.803 1.00 84.62 184 ASP A C 1
ATOM 1431 O O . ASP A 1 184 ? -8.947 6.469 -13.264 1.00 84.62 184 ASP A O 1
ATOM 1435 N N . ALA A 1 185 ? -9.768 4.925 -11.849 1.00 86.75 185 ALA A N 1
ATOM 1436 C CA . ALA A 1 185 ? -10.759 5.797 -11.221 1.00 86.75 185 ALA A CA 1
ATOM 1437 C C . ALA A 1 185 ? -10.194 6.636 -10.057 1.00 86.75 185 ALA A C 1
ATOM 1439 O O . ALA A 1 185 ? -10.911 7.479 -9.520 1.00 86.75 185 ALA A O 1
ATOM 1440 N N . ILE A 1 186 ? -8.929 6.424 -9.671 1.00 89.56 186 ILE A N 1
ATOM 1441 C CA . ILE A 1 186 ? -8.168 7.366 -8.840 1.00 89.56 186 ILE A CA 1
ATOM 1442 C C . ILE A 1 186 ? -7.507 8.372 -9.785 1.00 89.56 186 ILE A C 1
ATOM 1444 O O . ILE A 1 186 ? -6.405 8.144 -10.283 1.00 89.56 186 ILE A O 1
ATOM 1448 N N . ASP A 1 187 ? -8.207 9.472 -10.058 1.00 89.25 187 ASP A N 1
ATOM 1449 C CA . ASP A 1 187 ? -7.791 10.479 -11.037 1.00 89.25 187 ASP A CA 1
ATOM 1450 C C . ASP A 1 187 ? -7.435 11.804 -10.360 1.00 89.25 187 ASP A C 1
ATOM 1452 O O . ASP A 1 187 ? -8.218 12.749 -10.362 1.00 89.25 187 ASP A O 1
ATOM 1456 N N . LEU A 1 188 ? -6.262 11.839 -9.727 1.00 92.94 188 LEU A N 1
ATOM 1457 C CA . LEU A 1 188 ? -5.737 13.044 -9.084 1.00 92.94 188 LEU A CA 1
ATOM 1458 C C . LEU A 1 188 ? -4.877 13.862 -10.058 1.00 92.94 188 LEU A C 1
ATOM 1460 O O . LEU A 1 188 ? -4.156 13.294 -10.889 1.00 92.94 188 LEU A O 1
ATOM 1464 N N . SER A 1 189 ? -4.911 15.189 -9.923 1.00 92.75 189 SER A N 1
ATOM 1465 C CA . SER A 1 189 ? -4.015 16.098 -10.649 1.00 92.75 189 SER A CA 1
ATOM 1466 C C . SER A 1 189 ? -2.554 15.938 -10.190 1.00 92.75 189 SER A C 1
ATOM 1468 O O . SER A 1 189 ? -2.295 15.415 -9.102 1.00 92.75 189 SER A O 1
ATOM 1470 N N . PRO A 1 190 ? -1.559 16.398 -10.974 1.00 91.50 190 PRO A N 1
ATOM 1471 C CA . PRO A 1 190 ? -0.159 16.399 -10.542 1.00 91.50 190 PRO A CA 1
ATOM 1472 C C . PRO A 1 190 ? 0.073 17.106 -9.194 1.00 91.50 190 PRO A C 1
ATOM 1474 O O . PRO A 1 190 ? 0.848 16.623 -8.370 1.00 91.50 190 PRO A O 1
ATOM 1477 N N . GLU A 1 191 ? -0.623 18.216 -8.942 1.00 93.31 191 GLU A N 1
ATOM 1478 C CA . GLU A 1 191 ? -0.545 18.984 -7.694 1.00 93.31 191 GLU A CA 1
ATOM 1479 C C . GLU A 1 191 ? -1.172 18.228 -6.516 1.00 93.31 191 GLU A C 1
ATOM 1481 O O . GLU A 1 191 ? -0.658 18.274 -5.396 1.00 93.31 191 GLU A O 1
ATOM 1486 N N . GLU A 1 192 ? -2.269 17.509 -6.756 1.00 95.44 192 GLU A N 1
ATOM 1487 C CA . GLU A 1 192 ? -2.908 16.657 -5.750 1.00 95.44 192 GLU A CA 1
ATOM 1488 C C . GLU A 1 192 ? -2.027 15.455 -5.400 1.00 95.44 192 GLU A C 1
ATOM 1490 O O . GLU A 1 192 ? -1.864 15.142 -4.219 1.00 95.44 192 GLU A O 1
ATOM 1495 N N . TRP A 1 193 ? -1.390 14.826 -6.397 1.00 95.19 193 TRP A N 1
ATOM 1496 C CA . TRP A 1 193 ? -0.396 13.778 -6.165 1.00 95.19 193 TRP A CA 1
ATOM 1497 C C . TRP A 1 193 ? 0.768 14.291 -5.323 1.00 95.19 193 TRP A C 1
ATOM 1499 O O . TRP A 1 193 ? 1.102 13.666 -4.318 1.00 95.19 193 TRP A O 1
ATOM 1509 N N . ASP A 1 194 ? 1.347 15.436 -5.686 1.00 93.12 194 ASP A N 1
ATOM 1510 C CA . ASP A 1 194 ? 2.442 16.070 -4.948 1.00 93.12 194 ASP A CA 1
ATOM 1511 C C . ASP A 1 194 ? 2.042 16.402 -3.499 1.00 93.12 194 ASP A C 1
ATOM 1513 O O . ASP A 1 194 ? 2.780 16.100 -2.555 1.00 93.12 194 ASP A O 1
ATOM 1517 N N . THR A 1 195 ? 0.830 16.927 -3.306 1.00 94.94 195 THR A N 1
ATOM 1518 C CA . THR A 1 195 ? 0.268 17.220 -1.980 1.00 94.94 195 THR A CA 1
ATOM 1519 C C . THR A 1 195 ? 0.051 15.952 -1.151 1.00 94.94 195 THR A C 1
ATOM 1521 O O . THR A 1 195 ? 0.306 15.957 0.052 1.00 94.94 195 THR A O 1
ATOM 1524 N N . LEU A 1 196 ? -0.402 14.856 -1.768 1.00 94.75 196 LEU A N 1
ATOM 1525 C CA . LEU A 1 196 ? -0.635 13.581 -1.086 1.00 94.75 196 LEU A CA 1
ATOM 1526 C C . LEU A 1 196 ? 0.665 12.961 -0.559 1.00 94.75 196 LEU A C 1
ATOM 1528 O O . LEU A 1 196 ? 0.683 12.377 0.527 1.00 94.75 196 LEU A O 1
ATOM 1532 N N . VAL A 1 197 ? 1.742 13.034 -1.346 1.00 93.00 197 VAL A N 1
ATOM 1533 C CA . VAL A 1 197 ? 2.990 12.320 -1.041 1.00 93.00 197 VAL A CA 1
ATOM 1534 C C . VAL A 1 197 ? 3.951 13.105 -0.157 1.00 93.00 197 VAL A C 1
ATOM 1536 O O . VAL A 1 197 ? 4.719 12.484 0.587 1.00 93.00 197 VAL A O 1
ATOM 1539 N N . LYS A 1 198 ? 3.912 14.443 -0.205 1.00 93.06 198 LYS A N 1
ATOM 1540 C CA . LYS A 1 198 ? 4.730 15.311 0.650 1.00 93.06 198 LYS A CA 1
ATOM 1541 C C . LYS A 1 198 ? 4.317 15.176 2.113 1.00 93.06 198 LYS A C 1
ATOM 1543 O O . LYS A 1 198 ? 3.152 15.331 2.470 1.00 93.06 198 LYS A O 1
ATOM 1548 N N . ASN A 1 199 ? 5.293 14.892 2.972 1.00 93.56 199 ASN A N 1
ATOM 1549 C CA . ASN A 1 199 ? 5.071 14.794 4.406 1.00 93.56 199 ASN A CA 1
ATOM 1550 C C . ASN A 1 199 ? 6.360 15.081 5.188 1.00 93.56 199 ASN A C 1
ATOM 1552 O O . ASN A 1 199 ? 7.386 14.457 4.933 1.00 93.56 199 ASN A O 1
ATOM 1556 N N . ASP A 1 200 ? 6.310 15.989 6.165 1.00 93.31 200 ASP A N 1
ATOM 1557 C CA . ASP A 1 200 ? 7.510 16.396 6.912 1.00 93.31 200 ASP A CA 1
ATOM 1558 C C . ASP A 1 200 ? 8.103 15.269 7.772 1.00 93.31 200 ASP A C 1
ATOM 1560 O O . ASP A 1 200 ? 9.267 15.344 8.154 1.00 93.31 200 ASP A O 1
ATOM 1564 N N . PHE A 1 201 ? 7.326 14.226 8.100 1.00 91.69 201 PHE A N 1
ATOM 1565 C CA . PHE A 1 201 ? 7.824 13.103 8.902 1.00 91.69 201 PHE A CA 1
ATOM 1566 C C . PHE A 1 201 ? 8.932 12.312 8.195 1.00 91.69 201 PHE A C 1
ATOM 1568 O O . PHE A 1 201 ? 9.742 11.680 8.870 1.00 91.69 201 PHE A O 1
ATOM 1575 N N . ASP A 1 202 ? 8.969 12.329 6.861 1.00 92.62 202 ASP A N 1
ATOM 1576 C CA . ASP A 1 202 ? 9.909 11.527 6.081 1.00 92.62 202 ASP A CA 1
ATOM 1577 C C . ASP A 1 202 ? 10.431 12.221 4.814 1.00 92.62 202 ASP A C 1
ATOM 1579 O O . ASP A 1 202 ? 11.035 11.578 3.954 1.00 92.62 202 ASP A O 1
ATOM 1583 N N . GLN A 1 203 ? 10.244 13.539 4.701 1.00 90.94 203 GLN A N 1
ATOM 1584 C CA . GLN A 1 203 ? 10.646 14.322 3.529 1.00 90.94 203 GLN A CA 1
ATOM 1585 C C . GLN A 1 203 ? 12.133 14.174 3.168 1.00 90.94 203 GLN A C 1
ATOM 1587 O O . GLN A 1 203 ? 12.478 14.232 1.991 1.00 90.94 203 GLN A O 1
ATOM 1592 N N . ASP A 1 204 ? 13.004 13.956 4.151 1.00 92.56 204 ASP A N 1
ATOM 1593 C CA . ASP A 1 204 ? 14.451 13.830 3.949 1.00 92.56 204 ASP A CA 1
ATOM 1594 C C . ASP A 1 204 ? 14.900 12.363 3.948 1.00 92.56 204 ASP A C 1
ATOM 1596 O O . ASP A 1 204 ? 16.076 12.057 3.766 1.00 92.56 204 ASP A O 1
ATOM 1600 N N . GLN A 1 205 ? 13.960 11.433 4.130 1.00 95.19 205 GLN A N 1
ATOM 1601 C CA . GLN A 1 205 ? 14.238 10.007 4.170 1.00 95.19 205 GLN A CA 1
ATOM 1602 C C . GLN A 1 205 ? 14.072 9.371 2.778 1.00 95.19 205 GLN A C 1
ATOM 1604 O O . GLN A 1 205 ? 13.196 9.779 2.004 1.00 95.19 205 GLN A O 1
ATOM 1609 N N . PRO A 1 206 ? 14.887 8.360 2.430 1.00 96.88 206 PRO A N 1
ATOM 1610 C CA . PRO A 1 206 ? 14.825 7.689 1.142 1.00 96.88 206 PRO A CA 1
ATOM 1611 C C . PRO A 1 206 ? 13.464 7.028 0.892 1.00 96.88 206 PRO A C 1
ATOM 1613 O O . PRO A 1 206 ? 12.992 7.045 -0.241 1.00 96.88 206 PRO A O 1
ATOM 1616 N N . GLU A 1 207 ? 12.775 6.533 1.927 1.00 92.88 207 GLU A N 1
ATOM 1617 C CA . GLU A 1 207 ? 11.413 5.997 1.815 1.00 92.88 207 GLU A CA 1
ATOM 1618 C C . GLU A 1 207 ? 10.376 7.048 1.369 1.00 92.88 207 GLU A C 1
ATOM 1620 O O . GLU A 1 207 ? 9.509 6.753 0.543 1.00 92.88 207 GLU A O 1
ATOM 1625 N N . GLY A 1 208 ? 10.492 8.294 1.832 1.00 94.31 208 GLY A N 1
ATOM 1626 C CA . GLY A 1 208 ? 9.633 9.390 1.380 1.00 94.31 208 GLY A CA 1
ATOM 1627 C C . GLY A 1 208 ? 9.998 9.867 -0.023 1.00 94.31 208 GLY A C 1
ATOM 1628 O O . GLY A 1 208 ? 9.138 10.207 -0.839 1.00 94.31 208 GLY A O 1
ATOM 1629 N N . GLN A 1 209 ? 11.291 9.865 -0.355 1.00 97.19 209 GLN A N 1
ATOM 1630 C CA . GLN A 1 209 ? 11.777 10.188 -1.699 1.00 97.19 209 GLN A CA 1
ATOM 1631 C C . GLN A 1 209 ? 11.344 9.161 -2.756 1.00 97.19 209 GLN A C 1
ATOM 1633 O O . GLN A 1 209 ? 10.957 9.560 -3.857 1.00 97.19 209 GLN A O 1
ATOM 1638 N N . ILE A 1 210 ? 11.356 7.863 -2.441 1.00 96.94 210 ILE A N 1
ATOM 1639 C CA . ILE A 1 210 ? 10.970 6.817 -3.400 1.00 96.94 210 ILE A CA 1
ATOM 1640 C C . ILE A 1 210 ? 9.448 6.772 -3.610 1.00 96.94 210 ILE A C 1
ATOM 1642 O O . ILE A 1 210 ? 8.994 6.580 -4.736 1.00 96.94 210 ILE A O 1
ATOM 1646 N N . LEU A 1 211 ? 8.641 7.071 -2.582 1.00 94.50 211 LEU A N 1
ATOM 1647 C CA . LEU A 1 211 ? 7.189 7.247 -2.741 1.00 94.50 211 LEU A CA 1
ATOM 1648 C C . LEU A 1 211 ? 6.835 8.446 -3.631 1.00 94.50 211 LEU A C 1
ATOM 1650 O O . LEU A 1 211 ? 5.889 8.370 -4.411 1.00 94.50 211 LEU A O 1
ATOM 1654 N N . ARG A 1 212 ? 7.618 9.531 -3.577 1.00 96.00 212 ARG A N 1
ATOM 1655 C CA . ARG A 1 212 ? 7.476 10.650 -4.525 1.00 96.00 212 ARG A CA 1
ATOM 1656 C C . ARG A 1 212 ? 7.764 10.234 -5.961 1.00 96.00 212 ARG A C 1
ATOM 1658 O O . ARG A 1 212 ? 7.085 10.705 -6.861 1.00 96.00 212 ARG A O 1
ATOM 1665 N N . CYS A 1 213 ? 8.708 9.318 -6.180 1.00 96.69 213 CYS A N 1
ATOM 1666 C CA . CYS A 1 213 ? 8.923 8.746 -7.509 1.00 96.69 213 CYS A CA 1
ATOM 1667 C C . CYS A 1 213 ? 7.667 7.987 -7.968 1.00 96.69 213 CYS A C 1
ATOM 1669 O O . CYS A 1 213 ? 7.175 8.235 -9.066 1.00 96.69 213 CYS A O 1
ATOM 1671 N N . LEU A 1 214 ? 7.086 7.148 -7.099 1.00 95.00 214 LEU A N 1
ATOM 1672 C CA . LEU A 1 214 ? 5.853 6.404 -7.389 1.00 95.00 214 LEU A CA 1
ATOM 1673 C C . LEU A 1 214 ? 4.659 7.312 -7.738 1.00 95.00 214 LEU A C 1
ATOM 1675 O O . LEU A 1 214 ? 3.820 6.910 -8.537 1.00 95.00 214 LEU A O 1
ATOM 1679 N N . ALA A 1 215 ? 4.596 8.541 -7.218 1.00 95.56 215 ALA A N 1
ATOM 1680 C CA . ALA A 1 215 ? 3.535 9.505 -7.537 1.00 95.56 215 ALA A CA 1
ATOM 1681 C C . ALA A 1 215 ? 3.425 9.839 -9.036 1.00 95.56 215 ALA A C 1
ATOM 1683 O O . ALA A 1 215 ? 2.351 10.196 -9.512 1.00 95.56 215 ALA A O 1
ATOM 1684 N N . HIS A 1 216 ? 4.510 9.680 -9.797 1.00 94.12 216 HIS A N 1
ATOM 1685 C CA . HIS A 1 216 ? 4.500 9.869 -11.248 1.00 94.12 216 HIS A CA 1
ATOM 1686 C C . HIS A 1 216 ? 3.895 8.672 -12.001 1.00 94.12 216 HIS A C 1
ATOM 1688 O O . HIS A 1 216 ? 3.443 8.819 -13.138 1.00 94.12 216 HIS A O 1
ATOM 1694 N N . ALA A 1 217 ? 3.867 7.486 -11.385 1.00 92.00 217 ALA A N 1
ATOM 1695 C CA . ALA A 1 217 ? 3.497 6.243 -12.051 1.00 92.00 217 ALA A CA 1
ATOM 1696 C C . ALA A 1 217 ? 2.076 6.246 -12.645 1.00 92.00 217 ALA A C 1
ATOM 1698 O O . ALA A 1 217 ? 1.952 5.846 -13.802 1.00 92.00 217 ALA A O 1
ATOM 1699 N N . PRO A 1 218 ? 1.014 6.730 -11.967 1.00 90.12 218 PRO A N 1
ATOM 1700 C CA . PRO A 1 218 ? -0.341 6.699 -12.529 1.00 90.12 218 PRO A CA 1
ATOM 1701 C C . PRO A 1 218 ? -0.474 7.517 -13.821 1.00 90.12 218 PRO A C 1
ATOM 1703 O O . PRO A 1 218 ? -1.071 7.064 -14.800 1.00 90.12 218 PRO A O 1
ATOM 1706 N N . GLY A 1 219 ? 0.142 8.705 -13.859 1.00 90.88 219 GLY A N 1
ATOM 1707 C CA . GLY A 1 219 ? 0.163 9.555 -15.051 1.00 90.88 219 GLY A CA 1
ATOM 1708 C C . GLY A 1 219 ? 0.929 8.912 -16.209 1.00 90.88 219 GLY A C 1
ATOM 1709 O O . GLY A 1 219 ? 0.450 8.911 -17.346 1.00 90.88 219 GLY A O 1
ATOM 1710 N N . LEU A 1 220 ? 2.084 8.308 -15.912 1.00 92.31 220 LEU A N 1
ATOM 1711 C CA . LEU A 1 220 ? 2.882 7.559 -16.886 1.00 92.31 220 LEU A CA 1
ATOM 1712 C C . LEU A 1 220 ? 2.122 6.336 -17.417 1.00 92.31 220 LEU A C 1
ATOM 1714 O O . LEU A 1 220 ? 2.107 6.117 -18.625 1.00 92.31 220 LEU A O 1
ATOM 1718 N N . ILE A 1 221 ? 1.415 5.598 -16.553 1.00 88.56 221 ILE A N 1
ATOM 1719 C CA . ILE A 1 221 ? 0.565 4.461 -16.933 1.00 88.56 221 ILE A CA 1
ATOM 1720 C C . ILE A 1 221 ? -0.524 4.904 -17.912 1.00 88.56 221 ILE A C 1
ATOM 1722 O O . ILE A 1 221 ? -0.683 4.303 -18.974 1.00 88.56 221 ILE A O 1
ATOM 1726 N N . LYS A 1 222 ? -1.272 5.968 -17.587 1.00 88.69 222 LYS A N 1
ATOM 1727 C CA . LYS A 1 222 ? -2.337 6.492 -18.461 1.00 88.69 222 LYS A CA 1
ATOM 1728 C C . LYS A 1 222 ? -1.796 6.899 -19.832 1.00 88.69 222 LYS A C 1
ATOM 1730 O O . LYS A 1 222 ? -2.429 6.611 -20.850 1.00 88.69 222 LYS A O 1
ATOM 1735 N N . ARG A 1 223 ? -0.637 7.563 -19.864 1.00 91.38 223 ARG A N 1
ATOM 1736 C CA . ARG A 1 223 ? 0.027 7.991 -21.105 1.00 91.38 223 ARG A CA 1
ATOM 1737 C C . ARG A 1 223 ? 0.551 6.803 -21.909 1.00 91.38 223 ARG A C 1
ATOM 1739 O O . ARG A 1 223 ? 0.278 6.743 -23.100 1.00 91.38 223 ARG A O 1
ATOM 1746 N N . GLY A 1 224 ? 1.188 5.827 -21.265 1.00 89.56 224 GLY A N 1
ATOM 1747 C CA . GLY A 1 224 ? 1.666 4.603 -21.911 1.00 89.56 224 GLY A CA 1
ATOM 1748 C C . GLY A 1 224 ? 0.528 3.774 -22.506 1.00 89.56 224 GLY A C 1
ATOM 1749 O O . GLY A 1 224 ? 0.574 3.429 -23.681 1.00 89.56 224 GLY A O 1
ATOM 1750 N N . LYS A 1 225 ? -0.557 3.550 -21.747 1.00 86.38 225 LYS A N 1
ATOM 1751 C CA . LYS A 1 225 ? -1.771 2.867 -22.241 1.00 86.38 225 LYS A CA 1
ATOM 1752 C C . LYS A 1 225 ? -2.355 3.559 -23.481 1.00 86.38 225 LYS A C 1
ATOM 1754 O O . LYS A 1 225 ? -2.806 2.884 -24.403 1.00 86.38 225 LYS A O 1
ATOM 1759 N N . ARG A 1 226 ? -2.381 4.898 -23.493 1.00 88.94 226 ARG A N 1
ATOM 1760 C CA . ARG A 1 226 ? -2.854 5.702 -24.633 1.00 88.94 226 ARG A CA 1
ATOM 1761 C C . ARG A 1 226 ? -1.945 5.518 -25.845 1.00 88.94 226 ARG A C 1
ATOM 1763 O O . ARG A 1 226 ? -2.436 5.081 -26.876 1.00 88.94 226 ARG A O 1
ATOM 1770 N N . ALA A 1 227 ? -0.649 5.766 -25.679 1.00 88.56 227 ALA A N 1
ATOM 1771 C CA . ALA A 1 227 ? 0.336 5.664 -26.748 1.00 88.56 227 ALA A CA 1
ATOM 1772 C C . ALA A 1 227 ? 0.348 4.263 -27.385 1.00 88.56 227 ALA A C 1
ATOM 1774 O O . ALA A 1 227 ? 0.275 4.140 -28.601 1.00 88.56 227 ALA A O 1
ATOM 1775 N N . MET A 1 228 ? 0.312 3.198 -26.574 1.00 86.19 228 MET A N 1
ATOM 1776 C CA . MET A 1 228 ? 0.238 1.817 -27.072 1.00 86.19 228 MET A CA 1
ATOM 1777 C C . MET A 1 228 ? -1.036 1.535 -27.874 1.00 86.19 228 MET A C 1
ATOM 1779 O O . MET A 1 228 ? -0.980 0.870 -28.904 1.00 86.19 228 MET A O 1
ATOM 1783 N N . ARG A 1 229 ? -2.194 2.015 -27.402 1.00 88.56 229 ARG A N 1
ATOM 1784 C CA . ARG A 1 229 ? -3.471 1.830 -28.108 1.00 88.56 229 ARG A CA 1
ATOM 1785 C C . ARG A 1 229 ? -3.490 2.589 -29.433 1.00 88.56 229 ARG A C 1
ATOM 1787 O O . ARG A 1 229 ? -4.038 2.088 -30.409 1.00 88.56 229 ARG A O 1
ATOM 1794 N N . ASP A 1 230 ? -2.916 3.784 -29.439 1.00 91.12 230 ASP A N 1
ATOM 1795 C CA . ASP A 1 230 ? -2.949 4.696 -30.577 1.00 91.12 230 ASP A CA 1
ATOM 1796 C C . ASP A 1 230 ? -1.769 4.433 -31.550 1.00 91.12 230 ASP A C 1
ATOM 1798 O O . ASP A 1 230 ? -1.699 5.041 -32.616 1.00 91.12 230 ASP A O 1
ATOM 1802 N N . GLY A 1 231 ? -0.883 3.475 -31.227 1.00 88.25 231 GLY A N 1
ATOM 1803 C CA . GLY A 1 231 ? 0.263 3.078 -32.054 1.00 88.25 231 GLY A CA 1
ATOM 1804 C C . GLY A 1 231 ? 1.382 4.122 -32.102 1.00 88.25 231 GLY A C 1
ATOM 1805 O O . GLY A 1 231 ? 2.112 4.194 -33.088 1.00 88.25 231 GLY A O 1
ATOM 1806 N N . GLU A 1 232 ? 1.483 4.962 -31.072 1.00 91.00 232 GLU A N 1
ATOM 1807 C CA . GLU A 1 232 ? 2.468 6.038 -30.975 1.00 91.00 232 GLU A CA 1
ATOM 1808 C C . GLU A 1 232 ? 3.865 5.510 -30.606 1.00 91.00 232 GLU A C 1
ATOM 1810 O O . GLU A 1 232 ? 4.017 4.454 -29.987 1.00 91.00 232 GLU A O 1
A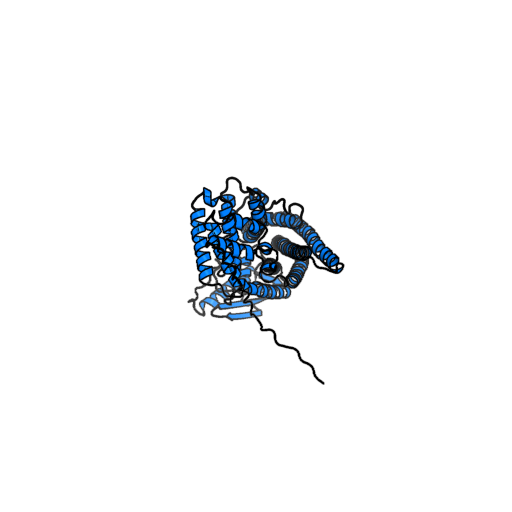TOM 1815 N N . ASP A 1 233 ? 4.900 6.284 -30.948 1.00 89.38 233 ASP A N 1
ATOM 1816 C CA . ASP A 1 233 ? 6.273 6.016 -30.513 1.00 89.38 233 ASP A CA 1
ATOM 1817 C C . ASP A 1 233 ? 6.388 6.124 -28.981 1.00 89.38 233 ASP A C 1
ATOM 1819 O O . ASP A 1 233 ? 6.081 7.159 -28.384 1.00 89.38 233 ASP A O 1
ATOM 1823 N N . LEU A 1 234 ? 6.848 5.045 -28.342 1.00 92.00 234 LEU A N 1
ATOM 1824 C CA . LEU A 1 234 ? 7.007 4.945 -26.888 1.00 92.00 234 LEU A CA 1
ATOM 1825 C C . LEU A 1 234 ? 8.353 5.495 -26.395 1.00 92.00 234 LEU A C 1
ATOM 1827 O O . LEU A 1 234 ? 8.513 5.728 -25.192 1.00 92.00 234 LEU A O 1
ATOM 1831 N N . THR A 1 235 ? 9.297 5.760 -27.302 1.00 91.88 235 THR A N 1
ATOM 1832 C CA . THR A 1 235 ? 10.650 6.243 -26.985 1.00 91.88 235 THR A CA 1
ATOM 1833 C C . THR A 1 235 ? 10.649 7.500 -26.102 1.00 91.88 235 THR A C 1
ATOM 1835 O O . THR A 1 235 ? 11.382 7.520 -25.108 1.00 91.88 235 THR A O 1
ATOM 1838 N N . PRO A 1 236 ? 9.814 8.534 -26.352 1.00 94.31 236 PRO A N 1
ATOM 1839 C CA . PRO A 1 236 ? 9.771 9.717 -25.491 1.00 94.31 236 PRO A CA 1
ATOM 1840 C C . PRO A 1 236 ? 9.367 9.390 -24.049 1.00 94.31 236 PRO A C 1
ATOM 1842 O O . PRO A 1 236 ? 9.909 9.966 -23.106 1.00 94.31 236 PRO A O 1
ATOM 1845 N N . LEU A 1 237 ? 8.444 8.441 -23.868 1.00 93.88 237 LEU A N 1
ATOM 1846 C CA . LEU A 1 237 ? 8.001 8.020 -22.543 1.00 93.88 237 LEU A CA 1
ATOM 1847 C C . LEU A 1 237 ? 9.085 7.188 -21.845 1.00 93.88 237 LEU A C 1
ATOM 1849 O O . LEU A 1 237 ? 9.325 7.389 -20.658 1.00 93.88 237 LEU A O 1
ATOM 1853 N N . ALA A 1 238 ? 9.794 6.320 -22.572 1.00 93.31 238 ALA A N 1
ATOM 1854 C CA . ALA A 1 238 ? 10.942 5.585 -22.035 1.00 93.31 238 ALA A CA 1
ATOM 1855 C C . ALA A 1 238 ? 12.053 6.534 -21.539 1.00 93.31 238 ALA A C 1
ATOM 1857 O O . ALA A 1 238 ? 12.587 6.339 -20.444 1.00 93.31 238 ALA A O 1
ATOM 1858 N N . ILE A 1 239 ? 12.352 7.599 -22.298 1.00 95.12 239 ILE A N 1
ATOM 1859 C CA . ILE A 1 239 ? 13.313 8.649 -21.911 1.00 95.12 239 ILE A CA 1
ATOM 1860 C C . ILE A 1 239 ? 12.873 9.361 -20.622 1.00 95.12 239 ILE A C 1
ATOM 1862 O O . ILE A 1 239 ? 13.716 9.669 -19.782 1.00 95.12 239 ILE A O 1
ATOM 1866 N N . GLU A 1 240 ? 11.571 9.593 -20.436 1.00 95.94 240 GLU A N 1
ATOM 1867 C CA . GLU A 1 240 ? 11.017 10.203 -19.220 1.00 95.94 240 GLU A CA 1
ATOM 1868 C C . GLU A 1 240 ? 11.066 9.260 -18.005 1.00 95.94 240 GLU A C 1
ATOM 1870 O O . GLU A 1 240 ? 11.395 9.691 -16.898 1.00 95.94 240 GLU A O 1
ATOM 1875 N N . VAL A 1 241 ? 10.773 7.967 -18.190 1.00 95.88 241 VAL A N 1
ATOM 1876 C CA . VAL A 1 241 ? 10.751 6.979 -17.096 1.00 95.88 241 VAL A CA 1
ATOM 1877 C C . VAL A 1 241 ? 12.159 6.632 -16.602 1.00 95.88 241 VAL A C 1
ATOM 1879 O O . VAL A 1 241 ? 12.359 6.428 -15.402 1.00 95.88 241 VAL A O 1
ATOM 1882 N N . ARG A 1 242 ? 13.154 6.594 -17.494 1.00 96.12 242 ARG A N 1
ATOM 1883 C CA . ARG A 1 242 ? 14.529 6.177 -17.173 1.00 96.12 242 ARG A CA 1
ATOM 1884 C C . ARG A 1 242 ? 15.172 6.930 -15.994 1.00 96.12 242 ARG A C 1
ATOM 1886 O O . ARG A 1 242 ? 15.635 6.259 -15.072 1.00 96.12 242 ARG A O 1
ATOM 1893 N N . PRO A 1 243 ? 15.180 8.276 -15.928 1.00 97.94 243 PRO A N 1
ATOM 1894 C CA . PRO A 1 243 ? 15.748 8.985 -14.779 1.00 97.94 243 PRO A CA 1
ATOM 1895 C C . PRO A 1 243 ? 14.993 8.713 -13.467 1.00 97.94 243 PRO A C 1
ATOM 1897 O O . PRO A 1 243 ? 15.605 8.737 -12.398 1.00 97.94 243 PRO A O 1
ATOM 1900 N N . ILE A 1 24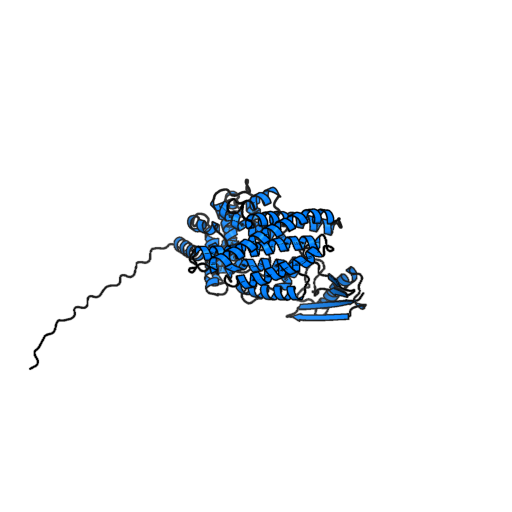4 ? 13.687 8.421 -13.524 1.00 98.06 244 ILE A N 1
ATOM 1901 C CA . ILE A 1 244 ? 12.899 8.053 -12.337 1.00 98.06 244 ILE A CA 1
ATOM 1902 C C . ILE A 1 244 ? 13.343 6.678 -11.829 1.00 98.06 244 ILE A C 1
ATOM 1904 O O . ILE A 1 244 ? 13.570 6.508 -10.632 1.00 98.06 244 ILE A O 1
ATOM 1908 N N . TYR A 1 245 ? 13.522 5.714 -12.733 1.00 97.62 245 TYR A N 1
ATOM 1909 C CA . TYR A 1 245 ? 14.026 4.387 -12.389 1.00 97.62 245 TYR A CA 1
ATOM 1910 C C . TYR A 1 245 ? 15.436 4.431 -11.781 1.00 97.62 245 TYR A C 1
ATOM 1912 O O . TYR A 1 245 ? 15.664 3.843 -10.723 1.00 97.62 245 TYR A O 1
ATOM 1920 N N . GLU A 1 246 ? 16.360 5.188 -12.378 1.00 97.88 246 GLU A N 1
ATOM 1921 C CA . GLU A 1 246 ? 17.719 5.336 -11.839 1.00 97.88 246 GLU A CA 1
ATOM 1922 C C . GLU A 1 246 ? 17.720 5.997 -10.454 1.00 97.88 246 GLU A C 1
ATOM 1924 O O . GLU A 1 246 ? 18.424 5.553 -9.543 1.00 97.88 246 GLU A O 1
ATOM 1929 N N . LYS A 1 247 ? 16.851 6.990 -10.230 1.00 98.44 247 LYS A N 1
ATOM 1930 C CA . LYS A 1 247 ? 16.648 7.560 -8.894 1.00 98.44 247 LYS A CA 1
ATOM 1931 C C . LYS A 1 247 ? 16.120 6.519 -7.900 1.00 98.44 247 LYS A C 1
ATOM 1933 O O . LYS A 1 247 ? 16.623 6.444 -6.780 1.00 98.44 247 LYS A O 1
ATOM 1938 N N . CYS A 1 248 ? 15.154 5.689 -8.296 1.00 98.50 248 CYS A N 1
ATOM 1939 C CA . CYS A 1 248 ? 14.654 4.591 -7.464 1.00 98.50 248 CYS A CA 1
ATOM 1940 C C . CYS A 1 248 ? 15.761 3.584 -7.108 1.00 98.50 248 CYS A C 1
ATOM 1942 O O . CYS A 1 248 ? 15.819 3.133 -5.965 1.00 98.50 248 CYS A O 1
ATOM 1944 N N . LYS A 1 249 ? 16.677 3.266 -8.035 1.00 98.06 249 LYS A N 1
ATOM 1945 C CA . LYS A 1 249 ? 17.835 2.390 -7.771 1.00 98.06 249 LYS A CA 1
ATOM 1946 C C . LYS A 1 249 ? 18.782 2.971 -6.725 1.00 98.06 249 LYS A C 1
ATOM 1948 O O . LYS A 1 249 ? 19.178 2.249 -5.810 1.00 98.06 249 LYS A O 1
ATOM 1953 N N . LEU A 1 250 ? 19.109 4.260 -6.825 1.00 98.44 250 LEU A N 1
ATOM 1954 C CA . LEU A 1 250 ? 19.955 4.944 -5.839 1.00 98.44 250 LEU A CA 1
ATOM 1955 C C . LEU A 1 250 ? 19.322 4.902 -4.441 1.00 98.44 250 LEU A C 1
ATOM 1957 O O . LEU A 1 250 ? 19.950 4.441 -3.488 1.00 98.44 250 LEU A O 1
ATOM 1961 N N . LEU A 1 251 ? 18.043 5.274 -4.345 1.00 98.56 251 LEU A N 1
ATOM 1962 C CA . LEU A 1 251 ? 17.287 5.258 -3.088 1.00 98.56 251 LEU A CA 1
ATOM 1963 C C . LEU A 1 251 ? 17.151 3.843 -2.508 1.00 98.56 251 LEU A C 1
ATOM 1965 O O . LEU A 1 251 ? 17.263 3.648 -1.298 1.00 98.56 251 LEU A O 1
ATOM 1969 N N . LEU A 1 252 ? 16.954 2.833 -3.360 1.00 98.62 252 LEU A N 1
ATOM 1970 C CA . LEU A 1 252 ? 16.936 1.430 -2.950 1.00 98.62 252 LEU A CA 1
ATOM 1971 C C . LEU A 1 252 ? 18.288 0.992 -2.364 1.00 98.62 252 LEU A C 1
ATOM 1973 O O . LEU A 1 252 ? 18.316 0.254 -1.377 1.00 98.62 252 LEU A O 1
ATOM 1977 N N . GLY A 1 253 ? 19.397 1.462 -2.941 1.00 98.25 253 GLY A N 1
ATOM 1978 C CA . GLY A 1 253 ? 20.744 1.250 -2.413 1.00 98.25 253 GLY A CA 1
ATOM 1979 C C . GLY A 1 253 ? 20.918 1.830 -1.008 1.00 98.25 253 GLY A C 1
ATOM 1980 O O . GLY A 1 253 ? 21.417 1.136 -0.120 1.00 98.25 253 GLY A O 1
ATOM 1981 N N . GLU A 1 254 ? 20.438 3.055 -0.775 1.00 98.12 254 GLU A N 1
ATOM 1982 C CA . GLU A 1 254 ? 20.447 3.691 0.551 1.00 98.12 254 GLU A CA 1
ATOM 1983 C C . GLU A 1 254 ? 19.604 2.915 1.573 1.00 98.12 254 GLU A C 1
ATOM 1985 O O . GLU A 1 254 ? 20.058 2.649 2.688 1.00 98.12 254 GLU A O 1
ATOM 1990 N N . LEU A 1 255 ? 18.394 2.494 1.188 1.00 97.88 255 LEU A N 1
ATOM 1991 C CA . LEU A 1 255 ? 17.518 1.683 2.039 1.00 97.88 255 LEU A CA 1
ATOM 1992 C C . LEU A 1 255 ? 18.180 0.349 2.414 1.00 97.88 255 LEU A C 1
ATOM 1994 O O . LEU A 1 255 ? 18.188 -0.025 3.588 1.00 97.88 255 LEU A O 1
ATOM 1998 N N . LYS A 1 256 ? 18.805 -0.332 1.443 1.00 97.25 256 LYS A N 1
ATOM 1999 C CA . LYS A 1 256 ? 19.547 -1.583 1.674 1.00 97.25 256 LYS A CA 1
ATOM 2000 C C . LYS A 1 256 ? 20.728 -1.367 2.620 1.00 97.25 256 LYS A C 1
ATOM 2002 O O . LYS A 1 256 ? 20.946 -2.175 3.526 1.00 97.25 256 LYS A O 1
ATOM 2007 N N . ALA A 1 257 ? 21.480 -0.280 2.433 1.00 96.25 257 ALA A N 1
ATOM 2008 C CA . ALA A 1 257 ? 22.618 0.066 3.278 1.00 96.25 257 ALA A CA 1
ATOM 2009 C C . ALA A 1 257 ? 22.192 0.261 4.741 1.00 96.25 257 ALA A C 1
ATOM 2011 O O . ALA A 1 257 ? 22.809 -0.336 5.624 1.00 96.25 257 ALA A O 1
ATOM 2012 N N . ARG A 1 258 ? 21.084 0.977 4.991 1.00 93.75 258 ARG A N 1
ATOM 2013 C CA . ARG A 1 258 ? 20.515 1.160 6.341 1.00 93.75 258 ARG A CA 1
ATOM 2014 C C . ARG A 1 258 ? 20.169 -0.169 7.009 1.00 93.75 258 ARG A C 1
ATOM 2016 O O . ARG A 1 258 ? 20.495 -0.371 8.178 1.00 93.75 258 ARG A O 1
ATOM 2023 N N . THR A 1 259 ? 19.556 -1.104 6.277 1.00 90.75 259 THR A N 1
ATOM 2024 C CA . THR A 1 259 ? 19.246 -2.440 6.813 1.00 90.75 259 THR A CA 1
ATOM 2025 C C . THR A 1 259 ? 20.517 -3.204 7.202 1.00 90.75 259 THR A C 1
ATOM 2027 O O . THR A 1 259 ? 20.561 -3.838 8.257 1.00 90.75 259 THR A O 1
ATOM 2030 N N . VAL A 1 260 ? 21.562 -3.158 6.367 1.00 90.62 260 VAL A N 1
ATOM 2031 C CA . VAL A 1 260 ? 22.826 -3.880 6.600 1.00 90.62 260 VAL A CA 1
ATOM 2032 C C . VAL A 1 260 ? 23.635 -3.263 7.741 1.00 90.62 260 VAL A C 1
ATOM 2034 O O . VAL A 1 260 ? 24.146 -3.994 8.590 1.00 90.62 260 VAL A O 1
ATOM 2037 N N . GLU A 1 261 ? 23.761 -1.938 7.773 1.00 89.62 261 GLU A N 1
ATOM 2038 C CA . GLU A 1 261 ? 24.483 -1.211 8.819 1.00 89.62 261 GLU A CA 1
ATOM 2039 C C . GLU A 1 261 ? 23.851 -1.449 10.191 1.00 89.62 261 GLU A C 1
ATOM 2041 O O . GLU A 1 261 ? 24.551 -1.788 11.148 1.00 89.62 261 GLU A O 1
ATOM 2046 N N . PHE A 1 262 ? 22.519 -1.390 10.266 1.00 85.12 262 PHE A N 1
ATOM 2047 C CA . PHE A 1 262 ? 21.800 -1.662 11.503 1.00 85.12 262 PHE A CA 1
ATOM 2048 C C . PHE A 1 262 ? 22.019 -3.101 11.995 1.00 85.12 262 PHE A C 1
ATOM 2050 O O . PHE A 1 262 ? 22.374 -3.299 13.156 1.00 85.12 262 PHE A O 1
ATOM 2057 N N . LYS A 1 263 ? 21.907 -4.105 11.105 1.00 82.81 263 LYS A N 1
ATOM 2058 C CA . LYS A 1 263 ? 22.184 -5.518 11.441 1.00 82.81 263 LYS A CA 1
ATOM 2059 C C . LYS A 1 263 ? 23.611 -5.713 11.986 1.00 82.81 263 LYS A C 1
ATOM 2061 O O . LYS A 1 263 ? 23.810 -6.495 12.913 1.00 82.81 263 LYS A O 1
ATOM 2066 N N . LYS A 1 264 ? 24.610 -5.008 11.435 1.00 83.06 264 LYS A N 1
ATOM 2067 C CA . LYS A 1 264 ? 26.006 -5.063 11.915 1.00 83.06 264 LYS A CA 1
ATOM 2068 C C . LYS A 1 264 ? 26.172 -4.432 13.299 1.00 83.06 264 LYS A C 1
ATOM 2070 O O . LYS A 1 264 ? 26.871 -4.997 14.136 1.00 83.06 264 LYS A O 1
ATOM 2075 N N . SER A 1 265 ? 25.538 -3.283 13.537 1.00 78.69 265 SER A N 1
ATOM 2076 C CA . SER A 1 265 ? 25.575 -2.597 14.833 1.00 78.69 265 SER A CA 1
ATOM 2077 C C . SER A 1 265 ? 24.911 -3.430 15.935 1.00 78.69 265 SER A C 1
ATOM 2079 O O . SER A 1 265 ? 25.479 -3.582 17.015 1.00 78.69 265 SER A O 1
ATOM 2081 N N . GLU A 1 266 ? 23.769 -4.058 15.650 1.00 71.12 266 GLU A N 1
ATOM 2082 C CA . GLU A 1 266 ? 23.042 -4.901 16.608 1.00 71.12 266 GLU A CA 1
ATOM 2083 C C . GLU A 1 266 ? 23.884 -6.093 17.084 1.00 71.12 266 GLU A C 1
ATOM 2085 O O . GLU A 1 266 ? 23.963 -6.332 18.287 1.00 71.12 266 GLU A O 1
ATOM 2090 N N . LEU A 1 267 ? 24.594 -6.769 16.169 1.00 64.62 267 LEU A N 1
ATOM 2091 C CA . LEU A 1 267 ? 25.475 -7.904 16.486 1.00 64.62 267 LEU A CA 1
ATOM 2092 C C . LEU A 1 267 ? 26.600 -7.531 17.471 1.00 64.62 267 LEU A C 1
ATOM 2094 O O . LEU A 1 267 ? 27.110 -8.390 18.186 1.00 64.62 267 LEU A O 1
ATOM 2098 N N . SER A 1 268 ? 26.982 -6.251 17.517 1.00 62.22 268 SER A N 1
ATOM 2099 C CA . SER A 1 268 ? 27.990 -5.737 18.452 1.00 62.22 268 SER A CA 1
ATOM 2100 C C . SER A 1 268 ? 27.430 -5.380 19.838 1.00 62.22 268 SER A C 1
ATOM 2102 O O . SER A 1 268 ? 28.201 -5.209 20.781 1.00 62.22 268 SER A O 1
ATOM 2104 N N . SER A 1 269 ? 26.103 -5.295 19.992 1.00 66.81 269 SER A N 1
ATOM 2105 C CA . SER A 1 269 ? 25.430 -4.944 21.248 1.00 66.81 269 SER A CA 1
ATOM 2106 C C . SER A 1 269 ? 24.835 -6.184 21.932 1.00 66.81 269 SER A C 1
ATOM 2108 O O . SER A 1 269 ? 24.210 -7.017 21.287 1.00 66.81 269 SER A O 1
ATOM 2110 N N . MET A 1 270 ? 25.005 -6.322 23.252 1.00 55.59 270 MET A N 1
ATOM 2111 C CA . MET A 1 270 ? 24.560 -7.514 24.001 1.00 55.59 270 MET A CA 1
ATOM 2112 C C . MET A 1 270 ? 23.082 -7.484 24.447 1.00 55.59 270 MET A C 1
ATOM 2114 O O . MET A 1 270 ? 22.606 -8.474 24.999 1.00 55.59 270 MET A O 1
ATOM 2118 N N . THR A 1 271 ? 22.338 -6.396 24.198 1.00 61.50 271 THR A N 1
ATOM 2119 C CA . THR A 1 271 ? 20.932 -6.267 24.628 1.00 61.50 271 THR A CA 1
ATOM 2120 C C . THR A 1 271 ? 20.076 -5.573 23.565 1.00 61.50 271 THR A C 1
ATOM 2122 O O . THR A 1 271 ? 20.219 -4.372 23.336 1.00 61.50 271 THR A O 1
ATOM 2125 N N . GLU A 1 272 ? 19.136 -6.303 22.955 1.00 71.00 272 GLU A N 1
ATOM 2126 C CA . GLU A 1 272 ? 18.166 -5.734 22.009 1.00 71.00 272 GLU A CA 1
ATOM 2127 C C . GLU A 1 272 ? 17.134 -4.876 22.763 1.00 71.00 272 GLU A C 1
ATOM 2129 O O . GLU A 1 272 ? 16.344 -5.366 23.574 1.00 71.00 272 GLU A O 1
ATOM 2134 N N . THR A 1 273 ? 17.136 -3.565 22.516 1.00 81.81 273 THR A N 1
ATOM 2135 C CA . THR A 1 273 ? 16.123 -2.661 23.082 1.00 81.81 273 THR A CA 1
ATOM 2136 C C . THR A 1 273 ? 14.823 -2.724 22.276 1.00 81.81 273 THR A C 1
ATOM 2138 O O . THR A 1 273 ? 14.823 -3.026 21.083 1.00 81.81 273 THR A O 1
ATOM 2141 N N . PHE A 1 274 ? 13.692 -2.355 22.891 1.00 80.44 274 PHE A N 1
ATOM 2142 C CA . PHE A 1 274 ? 12.409 -2.245 22.181 1.00 80.44 274 PHE A CA 1
ATOM 2143 C C . PHE A 1 274 ? 12.507 -1.359 20.925 1.00 80.44 274 PHE A C 1
ATOM 2145 O O . PHE A 1 274 ? 11.991 -1.723 19.869 1.00 80.44 274 PHE A O 1
ATOM 2152 N N . MET A 1 275 ? 13.205 -0.223 21.027 1.00 83.19 275 MET A N 1
ATOM 2153 C CA . MET A 1 275 ? 13.409 0.695 19.905 1.00 83.19 275 MET A CA 1
ATOM 2154 C C . MET A 1 275 ? 14.279 0.085 18.806 1.00 83.19 275 MET A C 1
ATOM 2156 O O . MET A 1 275 ? 13.974 0.278 17.632 1.00 83.19 275 MET A O 1
ATOM 2160 N N . ALA A 1 276 ? 15.309 -0.687 19.166 1.00 85.81 276 ALA A N 1
ATOM 2161 C CA . ALA A 1 276 ? 16.140 -1.382 18.188 1.00 85.81 276 ALA A CA 1
ATOM 2162 C C . ALA A 1 276 ? 15.312 -2.372 17.352 1.00 85.81 276 ALA A C 1
ATOM 2164 O O . ALA A 1 276 ? 15.383 -2.354 16.125 1.00 85.81 276 ALA A O 1
ATOM 2165 N N . ARG A 1 277 ? 14.430 -3.144 17.999 1.00 85.94 277 ARG A N 1
ATOM 2166 C CA . ARG A 1 277 ? 13.521 -4.076 17.316 1.00 85.94 277 ARG A CA 1
ATOM 2167 C C . ARG A 1 277 ? 12.574 -3.379 16.336 1.00 85.94 277 ARG A C 1
ATOM 2169 O O . ARG A 1 277 ? 12.352 -3.869 15.229 1.00 85.94 277 ARG A O 1
ATOM 2176 N N . ILE A 1 278 ? 12.006 -2.241 16.745 1.00 87.69 278 ILE A N 1
ATOM 2177 C CA . ILE A 1 278 ? 11.122 -1.419 15.902 1.00 87.69 278 ILE A CA 1
ATOM 2178 C C . ILE A 1 278 ? 11.889 -0.871 14.694 1.00 87.69 278 ILE A C 1
ATOM 2180 O O . ILE A 1 278 ? 11.406 -0.977 13.570 1.00 87.69 278 ILE A O 1
ATOM 2184 N N . LEU A 1 279 ? 13.092 -0.330 14.908 1.00 89.75 279 LEU A N 1
ATOM 2185 C CA . LEU A 1 279 ? 13.932 0.210 13.836 1.00 89.75 279 LEU A CA 1
ATOM 2186 C C . LEU A 1 279 ? 14.365 -0.872 12.845 1.00 89.75 279 LEU A C 1
ATOM 2188 O O . LEU A 1 279 ? 14.263 -0.664 11.639 1.00 89.75 279 LEU A O 1
ATOM 2192 N N . ARG A 1 280 ? 14.754 -2.057 13.329 1.00 90.31 280 ARG A N 1
ATOM 2193 C CA . ARG A 1 280 ? 15.060 -3.213 12.477 1.00 90.31 280 ARG A CA 1
ATOM 2194 C C . ARG A 1 280 ? 13.888 -3.572 11.573 1.00 90.31 280 ARG A C 1
ATOM 2196 O O . ARG A 1 280 ? 14.055 -3.711 10.362 1.00 90.31 280 ARG A O 1
ATOM 2203 N N . ALA A 1 281 ? 12.703 -3.712 12.164 1.00 91.75 281 ALA A N 1
ATOM 2204 C CA . ALA A 1 281 ? 11.490 -4.031 11.427 1.00 91.75 281 ALA A CA 1
ATOM 2205 C C . ALA A 1 281 ? 11.135 -2.915 10.426 1.00 91.75 281 ALA A C 1
ATOM 2207 O O . ALA A 1 281 ? 10.636 -3.195 9.337 1.00 91.75 281 ALA A O 1
ATOM 2208 N N . HIS A 1 282 ? 11.432 -1.659 10.771 1.00 92.56 282 HIS A N 1
ATOM 2209 C CA . HIS A 1 282 ? 11.154 -0.492 9.939 1.00 92.56 282 HIS A CA 1
ATOM 2210 C C . HIS A 1 282 ? 12.064 -0.459 8.717 1.00 92.56 282 HIS A C 1
ATOM 2212 O O . HIS A 1 282 ? 11.556 -0.390 7.604 1.00 92.56 282 HIS A O 1
ATOM 2218 N N . TYR A 1 283 ? 13.378 -0.600 8.907 1.00 95.06 283 TYR A N 1
ATOM 2219 C CA . TYR A 1 283 ? 14.342 -0.646 7.806 1.00 95.06 283 TYR A CA 1
ATOM 2220 C C . TYR A 1 283 ? 14.129 -1.846 6.894 1.00 95.06 283 TYR A C 1
ATOM 2222 O O . TYR A 1 283 ? 14.305 -1.727 5.685 1.00 95.06 283 TYR A O 1
ATOM 2230 N N . LEU A 1 284 ? 13.732 -2.996 7.447 1.00 95.06 284 LEU A N 1
ATOM 2231 C CA . LEU A 1 284 ? 13.357 -4.137 6.623 1.00 95.06 284 LEU A CA 1
ATOM 2232 C C . LEU A 1 284 ? 12.130 -3.789 5.764 1.00 95.06 284 LEU A C 1
ATOM 2234 O O . LEU A 1 284 ? 12.172 -3.955 4.547 1.00 95.06 284 LEU A O 1
ATOM 2238 N N . ARG A 1 285 ? 11.074 -3.229 6.370 1.00 94.75 285 ARG A N 1
ATOM 2239 C CA . ARG A 1 285 ? 9.852 -2.837 5.655 1.00 94.75 285 ARG A CA 1
ATOM 2240 C C . ARG A 1 285 ? 10.095 -1.798 4.568 1.00 94.75 285 ARG A C 1
ATOM 2242 O O . ARG A 1 285 ? 9.598 -1.968 3.457 1.00 94.75 285 ARG A O 1
ATOM 2249 N N . THR A 1 286 ? 10.812 -0.720 4.869 1.00 95.50 286 THR A N 1
ATOM 2250 C CA . THR A 1 286 ? 11.045 0.353 3.896 1.00 95.50 286 THR A CA 1
ATOM 2251 C C . THR A 1 286 ? 11.914 -0.122 2.737 1.00 95.50 286 THR A C 1
ATOM 2253 O O . THR A 1 286 ? 11.619 0.228 1.597 1.00 95.50 286 THR A O 1
ATOM 2256 N N . TYR A 1 287 ? 12.893 -1.002 2.982 1.00 98.25 287 TYR A N 1
ATOM 2257 C CA . TYR A 1 287 ? 13.634 -1.677 1.914 1.00 98.25 287 TYR A CA 1
ATOM 2258 C C . TYR A 1 287 ? 12.722 -2.532 1.019 1.00 98.25 287 TYR A C 1
ATOM 2260 O O . TYR A 1 287 ? 12.795 -2.420 -0.203 1.00 98.25 287 TYR A O 1
ATOM 2268 N N . GLY A 1 288 ? 11.812 -3.322 1.598 1.00 97.44 288 GLY A N 1
ATOM 2269 C CA . GLY A 1 288 ? 10.849 -4.118 0.830 1.00 97.44 288 GLY A CA 1
ATOM 2270 C C . GLY A 1 288 ? 9.892 -3.282 -0.024 1.00 97.44 288 GLY A C 1
ATOM 2271 O O . GLY A 1 288 ? 9.670 -3.586 -1.196 1.00 97.44 288 GLY A O 1
ATOM 2272 N N . ILE A 1 289 ? 9.362 -2.186 0.526 1.00 94.19 289 ILE A N 1
ATOM 2273 C CA . ILE A 1 289 ? 8.543 -1.230 -0.238 1.00 94.19 289 ILE A CA 1
ATOM 2274 C C . ILE A 1 289 ? 9.376 -0.595 -1.360 1.00 94.19 289 ILE A C 1
ATOM 2276 O O . ILE A 1 289 ? 8.895 -0.472 -2.486 1.00 94.19 289 ILE A O 1
ATOM 2280 N N . GLY A 1 290 ? 10.638 -0.254 -1.088 1.00 98.12 290 GLY A N 1
ATOM 2281 C CA . GLY A 1 290 ? 11.565 0.238 -2.103 1.00 98.12 290 GLY A CA 1
ATOM 2282 C C . GLY A 1 290 ? 11.790 -0.768 -3.235 1.00 98.12 290 GLY A C 1
ATOM 2283 O O . GLY A 1 290 ? 11.728 -0.384 -4.400 1.00 98.12 290 GLY A O 1
ATOM 2284 N N . LEU A 1 291 ? 11.966 -2.059 -2.919 1.00 98.31 291 LEU A N 1
ATOM 2285 C CA . LEU A 1 291 ? 12.055 -3.129 -3.922 1.00 98.31 291 LEU A CA 1
ATOM 2286 C C . LEU A 1 291 ? 10.815 -3.153 -4.819 1.00 98.31 291 LEU A C 1
ATOM 2288 O O . LEU A 1 291 ? 10.954 -3.222 -6.040 1.00 98.31 291 LEU A O 1
ATOM 2292 N N . ALA A 1 292 ? 9.618 -3.057 -4.234 1.00 95.38 292 ALA A N 1
ATOM 2293 C CA . ALA A 1 292 ? 8.368 -3.050 -4.991 1.00 95.38 292 ALA A CA 1
ATOM 2294 C C . ALA A 1 292 ? 8.302 -1.862 -5.966 1.00 95.38 292 ALA A C 1
ATOM 2296 O O . ALA A 1 292 ? 8.027 -2.055 -7.148 1.00 95.38 292 ALA A O 1
ATOM 2297 N N . ILE A 1 293 ? 8.615 -0.648 -5.501 1.00 96.69 293 ILE A N 1
ATOM 2298 C CA . ILE A 1 293 ? 8.558 0.574 -6.321 1.00 96.69 293 ILE A CA 1
ATOM 2299 C C . ILE A 1 293 ? 9.593 0.539 -7.447 1.00 96.69 293 ILE A C 1
ATOM 2301 O O . ILE A 1 293 ? 9.255 0.792 -8.604 1.00 96.69 293 ILE A O 1
ATOM 2305 N N . THR A 1 294 ? 10.840 0.181 -7.139 1.00 98.38 294 THR A N 1
ATOM 2306 C CA . THR A 1 294 ? 11.896 0.048 -8.152 1.00 98.38 294 THR A CA 1
ATOM 2307 C C . THR A 1 294 ? 11.524 -1.007 -9.195 1.00 98.38 294 THR A C 1
ATOM 2309 O O . THR A 1 294 ? 11.735 -0.797 -10.387 1.00 98.38 294 THR A O 1
ATOM 2312 N N . THR A 1 295 ? 10.897 -2.105 -8.768 1.00 96.12 295 THR A N 1
ATOM 2313 C CA . THR A 1 295 ? 10.411 -3.160 -9.667 1.00 96.12 295 THR A CA 1
ATOM 2314 C C . THR A 1 295 ? 9.282 -2.682 -10.581 1.00 96.12 295 THR A C 1
ATOM 2316 O O . THR A 1 295 ? 9.276 -3.026 -11.761 1.00 96.12 295 THR A O 1
ATOM 2319 N N . VAL A 1 296 ? 8.357 -1.851 -10.086 1.00 92.56 296 VAL A N 1
ATOM 2320 C CA . VAL A 1 296 ? 7.297 -1.243 -10.913 1.00 92.56 296 VAL A CA 1
ATOM 2321 C C . VAL A 1 296 ? 7.897 -0.393 -12.035 1.00 92.56 296 VAL A C 1
ATOM 2323 O O . VAL A 1 296 ? 7.512 -0.550 -13.191 1.00 92.56 296 VAL A O 1
ATOM 2326 N N . PHE A 1 297 ? 8.881 0.458 -11.732 1.00 95.81 297 PHE A N 1
ATOM 2327 C CA . PHE A 1 297 ? 9.533 1.275 -12.760 1.00 95.81 297 PHE A CA 1
ATOM 2328 C C . PHE A 1 297 ? 10.386 0.454 -13.735 1.00 95.81 297 PHE A C 1
ATOM 2330 O O . PHE A 1 297 ? 10.376 0.745 -14.930 1.00 95.81 297 PHE A O 1
ATOM 2337 N N . ASN A 1 298 ? 11.055 -0.606 -13.266 1.00 95.44 298 ASN A N 1
ATOM 2338 C CA . ASN A 1 298 ? 11.727 -1.560 -14.152 1.00 95.44 298 ASN A CA 1
ATOM 2339 C C . ASN A 1 298 ? 10.723 -2.216 -15.122 1.00 95.44 298 ASN A C 1
ATOM 2341 O O . ASN A 1 298 ? 10.982 -2.296 -16.319 1.00 95.44 298 ASN A O 1
ATOM 2345 N N . CYS A 1 299 ? 9.542 -2.605 -14.627 1.00 91.06 299 CYS A N 1
ATOM 2346 C CA . CYS A 1 299 ? 8.468 -3.168 -15.446 1.00 91.06 299 CYS A CA 1
ATOM 2347 C C . CYS A 1 299 ? 7.960 -2.181 -16.510 1.00 91.06 299 CYS A C 1
ATOM 2349 O O . CYS A 1 299 ? 7.693 -2.580 -17.646 1.00 91.06 299 CYS A O 1
ATOM 2351 N N . PHE A 1 300 ? 7.849 -0.891 -16.172 1.00 90.31 300 PHE A N 1
ATOM 2352 C CA . PHE A 1 300 ? 7.489 0.132 -17.156 1.00 90.31 300 PHE A CA 1
ATOM 2353 C C . PHE A 1 300 ? 8.542 0.235 -18.252 1.00 90.31 300 PHE A C 1
ATOM 2355 O O . PHE A 1 300 ? 8.182 0.208 -19.423 1.00 90.31 300 PHE A O 1
ATOM 2362 N N . LEU A 1 301 ? 9.827 0.298 -17.895 1.00 91.56 301 LEU A N 1
ATOM 2363 C CA . LEU A 1 301 ? 10.901 0.384 -18.886 1.00 91.56 301 LEU A CA 1
ATOM 2364 C C . LEU A 1 301 ? 10.935 -0.828 -19.814 1.00 91.56 301 LEU A C 1
ATOM 2366 O O . LEU A 1 301 ? 10.975 -0.633 -21.020 1.00 91.56 301 LEU A O 1
ATOM 2370 N N . GLN A 1 302 ? 10.811 -2.050 -19.288 1.00 88.94 302 GLN A N 1
ATOM 2371 C CA . GLN A 1 302 ? 10.742 -3.252 -20.131 1.00 88.94 302 GLN A CA 1
ATOM 2372 C C . GLN A 1 302 ? 9.569 -3.228 -21.117 1.00 88.94 302 GLN A C 1
ATOM 2374 O O . GLN A 1 302 ? 9.643 -3.826 -22.187 1.00 88.94 302 GLN A O 1
ATOM 2379 N N . THR A 1 303 ? 8.470 -2.566 -20.750 1.00 85.62 303 THR A N 1
ATOM 2380 C CA . THR A 1 303 ? 7.300 -2.470 -21.625 1.00 85.62 303 THR A CA 1
ATOM 2381 C C . THR A 1 303 ? 7.451 -1.369 -22.672 1.00 85.62 303 THR A C 1
ATOM 2383 O O . THR A 1 303 ? 7.013 -1.541 -23.806 1.00 85.62 303 THR A O 1
ATOM 2386 N N . LEU A 1 304 ? 8.055 -0.239 -22.300 1.00 87.19 304 LEU A N 1
ATOM 2387 C CA . LEU A 1 304 ? 8.249 0.908 -23.188 1.00 87.19 304 LEU A CA 1
ATOM 2388 C C . LEU A 1 304 ? 9.434 0.724 -24.143 1.00 87.19 304 LEU A C 1
ATOM 2390 O O . LEU A 1 304 ? 9.402 1.254 -25.249 1.00 87.19 304 LEU A O 1
ATOM 2394 N N . ASP A 1 305 ? 10.452 -0.025 -23.722 1.00 85.25 305 ASP A N 1
ATOM 2395 C CA . ASP A 1 305 ? 11.658 -0.333 -24.489 1.00 85.25 305 ASP A CA 1
ATOM 2396 C C . ASP A 1 305 ? 12.027 -1.824 -24.334 1.00 85.25 305 ASP A C 1
ATOM 2398 O O . ASP A 1 305 ? 12.889 -2.191 -23.529 1.00 85.25 305 ASP A O 1
ATOM 2402 N N . PRO A 1 306 ? 11.371 -2.724 -25.092 1.00 80.81 306 PRO A N 1
ATOM 2403 C CA . PRO A 1 306 ? 11.605 -4.166 -24.984 1.00 80.81 306 PRO A CA 1
ATOM 2404 C C . PRO A 1 306 ? 13.019 -4.613 -25.381 1.00 80.81 306 PRO A C 1
ATOM 2406 O O . PRO A 1 306 ? 13.405 -5.743 -25.074 1.00 80.81 306 PRO A O 1
ATOM 2409 N N . LEU A 1 307 ? 13.771 -3.757 -26.084 1.00 79.19 307 LEU A N 1
ATOM 2410 C CA . LEU A 1 307 ? 15.128 -4.034 -26.558 1.00 79.19 307 LEU A CA 1
ATOM 2411 C C . LEU A 1 307 ? 16.200 -3.692 -25.510 1.00 79.19 307 LEU A C 1
ATOM 2413 O O . LEU A 1 307 ? 17.362 -4.061 -25.695 1.00 79.19 307 LEU A O 1
ATOM 2417 N N . ASP A 1 308 ? 15.826 -3.045 -24.402 1.00 81.44 308 ASP A N 1
ATOM 2418 C CA . ASP A 1 308 ? 16.720 -2.765 -23.279 1.00 81.44 308 ASP A CA 1
ATOM 2419 C C . ASP A 1 308 ? 17.028 -4.047 -22.485 1.00 81.44 308 ASP A C 1
ATOM 2421 O O . ASP A 1 308 ? 16.364 -4.408 -21.507 1.00 81.44 308 ASP A O 1
ATOM 2425 N N . TYR A 1 309 ? 18.063 -4.763 -22.925 1.00 82.06 309 TYR A N 1
ATOM 2426 C CA . TYR A 1 309 ? 18.512 -6.001 -22.292 1.00 82.06 309 TYR A CA 1
ATOM 2427 C C . TYR A 1 309 ? 19.036 -5.790 -20.861 1.00 82.06 309 TYR A C 1
ATOM 2429 O O . TYR A 1 309 ? 18.930 -6.699 -20.031 1.00 82.06 309 TYR A O 1
ATOM 2437 N N . ASP A 1 310 ? 19.543 -4.601 -20.530 1.00 86.75 310 ASP A N 1
ATOM 2438 C CA . ASP A 1 310 ? 20.032 -4.303 -19.183 1.00 86.75 310 ASP A CA 1
ATOM 2439 C C . ASP A 1 310 ? 18.869 -4.301 -18.182 1.00 86.75 310 ASP A C 1
ATOM 2441 O O . ASP A 1 310 ? 18.963 -4.930 -17.122 1.00 86.75 310 ASP A O 1
ATOM 2445 N N . CYS A 1 311 ? 17.718 -3.722 -18.555 1.00 84.50 311 CYS A N 1
ATOM 2446 C CA . CYS A 1 311 ? 16.500 -3.775 -17.738 1.00 84.50 311 CYS A CA 1
ATOM 2447 C C . CYS A 1 311 ? 16.066 -5.217 -17.419 1.00 84.50 311 CYS A C 1
ATOM 2449 O O . CYS A 1 311 ? 15.657 -5.506 -16.286 1.00 84.50 311 CYS A O 1
ATOM 2451 N N . TRP A 1 312 ? 16.198 -6.135 -18.383 1.00 84.75 312 TRP A N 1
ATOM 2452 C CA . TRP A 1 312 ? 15.896 -7.556 -18.197 1.00 84.75 312 TRP A CA 1
ATOM 2453 C C . TRP A 1 312 ? 16.852 -8.236 -17.217 1.00 84.75 312 TRP A C 1
ATOM 2455 O O . TRP A 1 312 ? 16.398 -8.968 -16.329 1.00 84.75 312 TRP A O 1
ATOM 2465 N N . ILE A 1 313 ? 18.162 -7.998 -17.339 1.00 88.06 313 ILE A N 1
ATOM 2466 C CA . ILE A 1 313 ? 19.158 -8.547 -16.407 1.00 88.06 313 ILE A CA 1
ATOM 2467 C C . ILE A 1 313 ? 18.879 -8.045 -14.986 1.00 88.06 313 ILE A C 1
ATOM 2469 O O . ILE A 1 313 ? 18.844 -8.844 -14.043 1.00 88.06 313 ILE A O 1
ATOM 2473 N N . GLU A 1 314 ? 18.643 -6.743 -14.832 1.00 92.62 314 GLU A N 1
ATOM 2474 C CA . GLU A 1 314 ? 18.400 -6.111 -13.534 1.00 92.62 314 GLU A CA 1
ATOM 2475 C C . GLU A 1 314 ? 17.142 -6.657 -12.850 1.00 92.62 314 GLU A C 1
ATOM 2477 O O . GLU A 1 314 ? 17.161 -6.925 -11.644 1.00 92.62 314 GLU A O 1
ATOM 2482 N N . SER A 1 315 ? 16.080 -6.931 -13.615 1.00 92.88 315 SER A N 1
ATOM 2483 C CA . SER A 1 315 ? 14.837 -7.501 -13.080 1.00 92.88 315 SER A CA 1
ATOM 2484 C C . SER A 1 315 ? 15.049 -8.834 -12.358 1.00 92.88 315 SER A C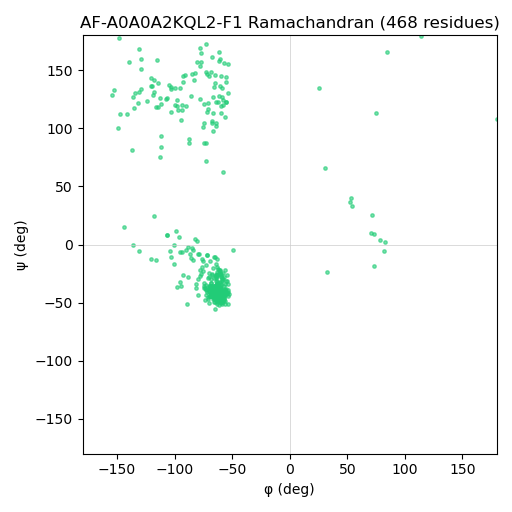 1
ATOM 2486 O O . SER A 1 315 ? 14.445 -9.087 -11.315 1.00 92.88 315 SER A O 1
ATOM 2488 N N . ARG A 1 316 ? 15.975 -9.674 -12.844 1.00 93.88 316 ARG A N 1
ATOM 2489 C CA . ARG A 1 316 ? 16.328 -10.948 -12.196 1.00 93.88 316 ARG A CA 1
ATOM 2490 C C . ARG A 1 316 ? 16.937 -10.712 -10.818 1.00 93.88 316 ARG A C 1
ATOM 2492 O O . ARG A 1 316 ? 16.683 -11.492 -9.901 1.00 93.88 316 ARG A O 1
ATOM 2499 N N . GLY A 1 317 ? 17.748 -9.662 -10.680 1.00 96.06 317 GLY A N 1
ATOM 2500 C CA . GLY A 1 317 ? 18.327 -9.237 -9.407 1.00 96.06 317 GLY A CA 1
ATOM 2501 C C . GLY A 1 317 ? 17.251 -8.762 -8.433 1.00 96.06 317 GLY A C 1
ATOM 2502 O O . GLY A 1 317 ? 17.181 -9.270 -7.317 1.00 96.06 317 GLY A O 1
ATOM 2503 N N . LEU A 1 318 ? 16.355 -7.878 -8.885 1.00 97.75 318 LEU A N 1
ATOM 2504 C CA . LEU A 1 318 ? 15.240 -7.359 -8.081 1.00 97.75 318 LEU A CA 1
ATOM 2505 C C . LEU A 1 318 ? 14.312 -8.474 -7.568 1.00 97.75 318 LEU A C 1
ATOM 2507 O O . LEU A 1 318 ? 13.928 -8.486 -6.397 1.00 97.75 318 LEU A O 1
ATOM 2511 N N . VAL A 1 319 ? 13.989 -9.451 -8.419 1.00 97.69 319 VAL A N 1
ATOM 2512 C CA . VAL A 1 319 ? 13.133 -10.595 -8.061 1.00 97.69 319 VAL A CA 1
ATOM 2513 C C . VAL A 1 319 ? 13.807 -11.496 -7.026 1.00 97.69 319 VAL A C 1
ATOM 2515 O O . VAL A 1 319 ? 13.167 -11.914 -6.060 1.00 97.69 319 VAL A O 1
ATOM 2518 N N . LYS A 1 320 ? 15.109 -11.771 -7.179 1.00 98.12 320 LYS A N 1
ATOM 2519 C CA . LYS A 1 320 ? 15.877 -12.544 -6.190 1.00 98.12 320 LYS A CA 1
ATOM 2520 C C . LYS A 1 320 ? 15.962 -11.818 -4.851 1.00 98.12 320 LYS A C 1
ATOM 2522 O O . LYS A 1 320 ? 15.693 -12.436 -3.824 1.00 98.12 320 LYS A O 1
ATOM 2527 N N . ASP A 1 321 ? 16.270 -10.523 -4.864 1.00 98.31 321 ASP A N 1
ATOM 2528 C CA . ASP A 1 321 ? 16.293 -9.692 -3.657 1.00 98.31 321 ASP A CA 1
ATOM 2529 C C . ASP A 1 321 ? 14.914 -9.678 -2.970 1.00 98.31 321 ASP A C 1
ATOM 2531 O O . ASP A 1 321 ? 14.839 -9.781 -1.747 1.00 98.31 321 ASP A O 1
ATOM 2535 N N . THR A 1 322 ? 13.819 -9.658 -3.739 1.00 98.50 322 THR A N 1
ATOM 2536 C CA . THR A 1 322 ? 12.446 -9.741 -3.208 1.00 98.50 322 THR A CA 1
ATOM 2537 C C . THR A 1 322 ? 12.156 -11.082 -2.533 1.00 98.50 322 THR A C 1
ATOM 2539 O O . THR A 1 322 ? 11.569 -11.107 -1.452 1.00 98.50 322 THR A O 1
ATOM 2542 N N . LEU A 1 323 ? 12.588 -12.202 -3.121 1.00 98.38 323 LEU A N 1
ATOM 2543 C CA . LEU A 1 323 ? 12.433 -13.530 -2.514 1.00 98.38 323 LEU A CA 1
ATOM 2544 C C . LEU A 1 323 ? 13.235 -13.665 -1.212 1.00 98.38 323 LEU A C 1
ATOM 2546 O O . LEU A 1 323 ? 12.716 -14.187 -0.225 1.00 98.38 323 LEU A O 1
ATOM 2550 N N . VAL A 1 324 ? 14.473 -13.159 -1.185 1.00 98.38 324 VAL A N 1
ATOM 2551 C CA . VAL A 1 324 ? 15.291 -13.113 0.040 1.00 98.38 324 VAL A CA 1
ATOM 2552 C C . VAL A 1 324 ? 14.610 -12.247 1.097 1.00 98.38 324 VAL A C 1
ATOM 2554 O O . VAL A 1 324 ? 14.457 -12.664 2.244 1.00 98.38 324 VAL A O 1
ATOM 2557 N N . HIS A 1 325 ? 14.138 -11.064 0.710 1.00 98.19 325 HIS A N 1
ATOM 2558 C CA . HIS A 1 325 ? 13.439 -10.153 1.605 1.00 98.19 325 HIS A CA 1
ATOM 2559 C C . HIS A 1 325 ? 12.154 -10.766 2.189 1.00 98.19 325 HIS A C 1
ATOM 2561 O O . HIS A 1 325 ? 11.873 -10.592 3.379 1.00 98.19 325 HIS A O 1
ATOM 2567 N N . ALA A 1 326 ? 11.399 -11.524 1.388 1.00 97.50 326 ALA A N 1
ATOM 2568 C CA . ALA A 1 326 ? 10.241 -12.271 1.866 1.00 97.50 326 ALA A CA 1
ATOM 2569 C C . ALA A 1 326 ? 10.651 -13.288 2.946 1.00 97.50 326 ALA A C 1
ATOM 2571 O O . ALA A 1 326 ? 10.077 -13.309 4.029 1.00 97.50 326 ALA A O 1
ATOM 2572 N N . GLN A 1 327 ? 11.716 -14.062 2.723 1.00 97.69 327 GLN A N 1
ATOM 2573 C CA . GLN A 1 327 ? 12.209 -15.005 3.734 1.00 97.69 327 GLN A CA 1
ATOM 2574 C C . GLN A 1 327 ? 12.624 -14.313 5.040 1.00 97.69 327 GLN A C 1
ATOM 2576 O O . GLN A 1 327 ? 12.259 -14.779 6.121 1.00 97.69 327 GLN A O 1
ATOM 2581 N N . GLU A 1 328 ? 13.343 -13.189 4.958 1.00 96.19 328 GLU A N 1
ATOM 2582 C CA . GLU A 1 328 ? 13.753 -12.414 6.138 1.00 96.19 328 GLU A CA 1
ATOM 2583 C C . GLU A 1 328 ? 12.557 -11.831 6.909 1.00 96.19 328 GLU A C 1
ATOM 2585 O O . GLU A 1 328 ? 12.601 -11.703 8.134 1.00 96.19 328 GLU A O 1
ATOM 2590 N N . SER A 1 329 ? 11.472 -11.503 6.206 1.00 96.19 329 SER A N 1
ATOM 2591 C CA . SER A 1 329 ? 10.278 -10.878 6.782 1.00 96.19 329 SER A CA 1
ATOM 2592 C C . SER A 1 329 ? 9.341 -11.860 7.490 1.00 96.19 329 SER A C 1
ATOM 2594 O O . SER A 1 329 ? 8.419 -11.421 8.182 1.00 96.19 329 SER A O 1
ATOM 2596 N N . ASN A 1 330 ? 9.581 -13.173 7.387 1.00 95.88 330 ASN A N 1
ATOM 2597 C CA . ASN A 1 330 ? 8.756 -14.209 8.020 1.00 95.88 330 ASN A CA 1
ATOM 2598 C C . ASN A 1 330 ? 8.577 -14.012 9.533 1.00 9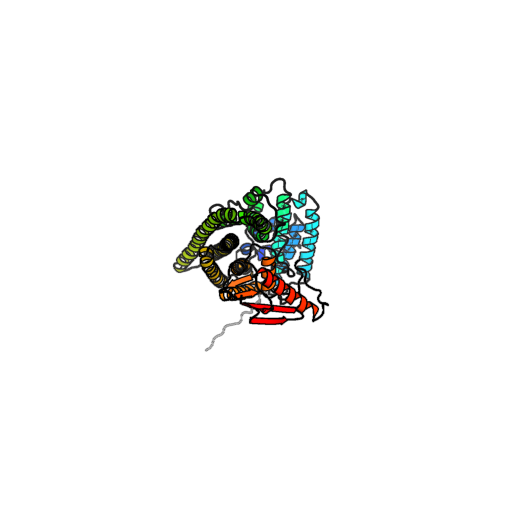5.88 330 ASN A C 1
ATOM 2600 O O . ASN A 1 330 ? 7.524 -14.335 10.080 1.00 95.88 330 ASN A O 1
ATOM 2604 N N . VAL A 1 331 ? 9.569 -13.430 10.213 1.00 94.31 331 VAL A N 1
ATOM 2605 C CA . VAL A 1 331 ? 9.514 -13.169 11.662 1.00 94.31 331 VAL A CA 1
ATOM 2606 C C . VAL A 1 331 ? 8.403 -12.188 12.067 1.00 94.31 331 VAL A C 1
ATOM 2608 O O . VAL A 1 331 ? 7.998 -12.173 13.228 1.00 94.31 331 VAL A O 1
ATOM 2611 N N . TYR A 1 332 ? 7.882 -11.394 11.124 1.00 94.56 332 TYR A N 1
ATOM 2612 C CA . TYR A 1 332 ? 6.831 -10.398 11.356 1.00 94.56 332 TYR A CA 1
ATOM 2613 C C . TYR A 1 332 ? 5.456 -10.813 10.803 1.00 94.56 332 TYR A C 1
ATOM 2615 O O . TYR A 1 332 ? 4.524 -10.007 10.825 1.00 94.56 332 TYR A O 1
ATOM 2623 N N . ARG A 1 333 ? 5.296 -12.056 10.330 1.00 94.12 333 ARG A N 1
ATOM 2624 C CA . ARG A 1 333 ? 4.001 -12.588 9.874 1.00 94.12 333 ARG A CA 1
ATOM 2625 C C . ARG A 1 333 ? 3.028 -12.807 11.041 1.00 94.12 333 ARG A C 1
ATOM 2627 O O . ARG A 1 333 ? 3.468 -13.236 12.108 1.00 94.12 333 ARG A O 1
ATOM 2634 N N . PRO A 1 334 ? 1.713 -12.588 10.862 1.00 90.94 334 PRO A N 1
ATOM 2635 C CA . PRO A 1 334 ? 1.061 -12.313 9.578 1.00 90.94 334 PRO A CA 1
ATOM 2636 C C . PRO A 1 334 ? 0.991 -10.824 9.196 1.00 90.94 334 PRO A C 1
ATOM 2638 O O . PRO A 1 334 ? 1.427 -10.435 8.116 1.00 90.94 334 PRO A O 1
ATOM 2641 N N . VAL A 1 335 ? 0.499 -9.954 10.082 1.00 89.19 335 VAL A N 1
ATOM 2642 C CA . VAL A 1 335 ? 0.132 -8.568 9.727 1.00 89.19 335 VAL A CA 1
ATOM 2643 C C . VAL A 1 335 ? 1.363 -7.698 9.490 1.00 89.19 335 VAL A C 1
ATOM 2645 O O . VAL A 1 335 ? 1.428 -6.959 8.509 1.00 89.19 335 VAL A O 1
ATOM 2648 N N . GLY A 1 336 ? 2.374 -7.818 10.354 1.00 87.38 336 GLY A N 1
ATOM 2649 C CA . GLY A 1 336 ? 3.582 -6.991 10.299 1.00 87.38 336 GLY A CA 1
ATOM 2650 C C . GLY A 1 336 ? 4.370 -7.127 8.990 1.00 87.38 336 GLY A C 1
ATOM 2651 O O . GLY A 1 336 ? 5.046 -6.168 8.600 1.00 87.38 336 GLY A O 1
ATOM 2652 N N . ALA A 1 337 ? 4.234 -8.273 8.312 1.00 92.12 337 ALA A N 1
ATOM 2653 C CA . ALA A 1 337 ? 4.828 -8.603 7.018 1.00 92.12 337 ALA A CA 1
ATOM 2654 C C . ALA A 1 337 ? 3.824 -8.604 5.845 1.00 92.12 337 ALA A C 1
ATOM 2656 O O . ALA A 1 337 ? 4.195 -8.985 4.739 1.00 92.12 337 ALA A O 1
ATOM 2657 N N . GLY A 1 338 ? 2.579 -8.152 6.039 1.00 85.75 338 GLY A N 1
ATOM 2658 C CA . GLY A 1 338 ? 1.547 -8.176 4.990 1.00 85.75 338 GLY A CA 1
ATOM 2659 C C . GLY A 1 338 ? 1.912 -7.377 3.730 1.00 85.75 338 GLY A C 1
ATOM 2660 O O . GLY A 1 338 ? 1.511 -7.735 2.626 1.00 85.75 338 GLY A O 1
ATOM 2661 N N . TYR A 1 339 ? 2.754 -6.346 3.864 1.00 86.06 339 TYR A N 1
ATOM 2662 C CA . TYR A 1 339 ? 3.271 -5.562 2.734 1.00 86.06 339 TYR A CA 1
ATOM 2663 C C . TYR A 1 339 ? 4.098 -6.398 1.737 1.00 86.06 339 TYR A C 1
ATOM 2665 O O . TYR A 1 339 ? 4.198 -6.023 0.573 1.00 86.06 339 TYR A O 1
ATOM 2673 N N . VAL A 1 340 ? 4.647 -7.547 2.150 1.00 91.38 340 VAL A N 1
ATOM 2674 C CA . VAL A 1 340 ? 5.449 -8.428 1.283 1.00 91.38 340 VAL A CA 1
ATOM 2675 C C . VAL A 1 340 ? 4.616 -9.011 0.138 1.00 91.38 340 VAL A C 1
ATOM 2677 O O . VAL A 1 340 ? 5.155 -9.246 -0.941 1.00 91.38 340 VAL A O 1
ATOM 2680 N N . ILE A 1 341 ? 3.298 -9.171 0.316 1.00 86.56 341 ILE A N 1
ATOM 2681 C CA . ILE A 1 341 ? 2.380 -9.595 -0.757 1.00 86.56 341 ILE A CA 1
ATOM 2682 C C . ILE A 1 341 ? 2.496 -8.658 -1.966 1.00 86.56 341 ILE A C 1
ATOM 2684 O O . ILE A 1 341 ? 2.550 -9.102 -3.112 1.00 86.56 341 ILE A O 1
ATOM 2688 N N . MET A 1 342 ? 2.589 -7.354 -1.715 1.00 85.62 342 MET A N 1
ATOM 2689 C CA . MET A 1 342 ? 2.746 -6.340 -2.754 1.00 85.62 342 MET A CA 1
ATOM 2690 C C . MET A 1 342 ? 4.121 -6.435 -3.428 1.00 85.62 342 MET A C 1
ATOM 2692 O O . MET A 1 342 ? 4.203 -6.386 -4.654 1.00 85.62 342 MET A O 1
ATOM 2696 N N . CYS A 1 343 ? 5.190 -6.634 -2.649 1.00 90.62 343 CYS A N 1
ATOM 2697 C CA . CYS A 1 343 ? 6.543 -6.834 -3.175 1.00 90.62 343 CYS A CA 1
ATOM 2698 C C . CYS A 1 343 ? 6.598 -8.046 -4.115 1.00 90.62 343 CYS A C 1
ATOM 2700 O O . CYS A 1 343 ? 7.084 -7.947 -5.241 1.00 90.62 343 CYS A O 1
ATOM 2702 N N . LEU A 1 344 ? 6.039 -9.177 -3.676 1.00 87.62 344 LEU A N 1
ATOM 2703 C CA . LEU A 1 344 ? 5.955 -10.407 -4.462 1.00 87.62 344 LEU A CA 1
ATOM 2704 C C . LEU A 1 344 ? 5.068 -10.231 -5.701 1.00 87.62 344 LEU A C 1
ATOM 2706 O O . LEU A 1 344 ? 5.403 -10.752 -6.758 1.00 87.62 344 LEU A O 1
ATOM 2710 N N . SER A 1 345 ? 3.987 -9.451 -5.613 1.00 84.44 345 SER A N 1
ATOM 2711 C CA . SER A 1 345 ? 3.138 -9.136 -6.771 1.00 84.44 345 SER A CA 1
ATOM 2712 C C . SER A 1 345 ? 3.907 -8.352 -7.841 1.00 84.44 345 SER A C 1
ATOM 2714 O O . SER A 1 345 ? 3.828 -8.689 -9.022 1.00 84.44 345 SER A O 1
ATOM 2716 N N . ALA A 1 346 ? 4.705 -7.355 -7.441 1.00 86.88 346 ALA A N 1
ATOM 2717 C CA . ALA A 1 346 ? 5.569 -6.614 -8.362 1.00 86.88 346 ALA A CA 1
ATOM 2718 C C . ALA A 1 346 ? 6.648 -7.522 -8.983 1.00 86.88 346 ALA A C 1
ATOM 2720 O O . ALA A 1 346 ? 6.855 -7.500 -10.196 1.00 86.88 346 ALA A O 1
ATOM 2721 N N . ALA A 1 347 ? 7.286 -8.377 -8.175 1.00 90.75 347 ALA A N 1
ATOM 2722 C CA . ALA A 1 347 ? 8.278 -9.342 -8.653 1.00 90.75 347 ALA A CA 1
ATOM 2723 C C . ALA A 1 347 ? 7.684 -10.366 -9.638 1.00 90.75 347 ALA A C 1
ATOM 2725 O O . ALA A 1 347 ? 8.316 -10.707 -10.639 1.00 90.75 347 ALA A O 1
ATOM 2726 N N . TRP A 1 348 ? 6.460 -10.836 -9.391 1.00 88.12 348 TRP A N 1
ATOM 2727 C CA . TRP A 1 348 ? 5.755 -11.743 -10.299 1.00 88.12 348 TRP A CA 1
ATOM 2728 C C . TRP A 1 348 ? 5.461 -11.075 -11.644 1.00 88.12 348 TRP A C 1
ATOM 2730 O O . TRP A 1 348 ? 5.603 -11.699 -12.702 1.00 88.12 348 TRP A O 1
ATOM 2740 N N . ALA A 1 349 ? 5.063 -9.802 -11.593 1.00 82.56 349 ALA A N 1
ATOM 2741 C CA . ALA A 1 349 ? 4.726 -9.030 -12.774 1.00 82.56 349 ALA A CA 1
ATOM 2742 C C . ALA A 1 349 ? 5.954 -8.778 -13.658 1.00 82.56 349 ALA A C 1
ATOM 2744 O O . ALA A 1 349 ? 5.855 -8.952 -14.865 1.00 82.56 349 ALA A O 1
ATOM 2745 N N . VAL A 1 350 ? 7.110 -8.442 -13.077 1.00 87.69 350 VAL A N 1
ATOM 2746 C CA . VAL A 1 350 ? 8.308 -8.073 -13.853 1.00 87.69 350 VAL A CA 1
ATOM 2747 C C . VAL A 1 350 ? 9.061 -9.269 -14.450 1.00 87.69 350 VAL A C 1
ATOM 2749 O O . VAL A 1 350 ? 9.778 -9.128 -15.434 1.00 87.69 350 VAL A O 1
ATOM 2752 N N . THR A 1 351 ? 8.977 -10.454 -13.838 1.00 85.88 351 THR A N 1
ATOM 2753 C CA . THR A 1 351 ? 9.864 -11.565 -14.208 1.00 85.88 351 THR A CA 1
ATOM 2754 C C . THR A 1 351 ? 9.320 -12.372 -15.384 1.00 85.88 351 THR A C 1
ATOM 2756 O O . THR A 1 351 ? 8.198 -12.859 -15.328 1.00 85.88 351 THR A O 1
ATOM 2759 N N . ALA A 1 352 ? 10.110 -12.591 -16.439 1.00 81.38 352 ALA A N 1
ATOM 2760 C CA . ALA A 1 352 ? 9.778 -13.584 -17.474 1.00 81.38 352 ALA A CA 1
ATOM 2761 C C . ALA A 1 352 ? 10.437 -14.953 -17.244 1.00 81.38 352 ALA A C 1
ATOM 2763 O O . ALA A 1 352 ? 10.132 -15.898 -17.967 1.00 81.38 352 ALA A O 1
ATOM 2764 N N . ASP A 1 353 ? 11.317 -15.085 -16.246 1.00 83.19 353 ASP A N 1
ATOM 2765 C CA . ASP A 1 353 ? 11.958 -16.359 -15.917 1.00 83.19 353 ASP A CA 1
ATOM 2766 C C . ASP A 1 353 ? 10.917 -17.311 -15.294 1.00 83.19 353 ASP A C 1
ATOM 2768 O O . ASP A 1 353 ? 10.402 -17.016 -14.211 1.00 83.19 353 ASP A O 1
ATOM 2772 N N . PRO A 1 354 ? 10.602 -18.458 -15.930 1.00 84.06 354 PRO A N 1
ATOM 2773 C CA . PRO A 1 354 ? 9.574 -19.370 -15.430 1.00 84.06 354 PRO A CA 1
ATOM 2774 C C . PRO A 1 354 ? 9.886 -19.947 -14.045 1.00 84.06 354 PRO A C 1
ATOM 2776 O O . PRO A 1 354 ? 8.974 -20.186 -13.253 1.00 84.06 354 PRO A O 1
ATOM 2779 N N . GLN A 1 355 ? 11.166 -20.166 -13.735 1.00 84.81 355 GLN A N 1
ATOM 2780 C CA . GLN A 1 355 ? 11.591 -20.714 -12.454 1.00 84.81 355 GLN A CA 1
ATOM 2781 C C . GLN A 1 355 ? 11.457 -19.666 -11.351 1.00 84.81 355 GLN A C 1
ATOM 2783 O O . GLN A 1 355 ? 10.868 -19.955 -10.309 1.00 84.81 355 GLN A O 1
ATOM 2788 N N . LEU A 1 356 ? 11.941 -18.441 -11.584 1.00 86.81 356 LEU A N 1
ATOM 2789 C CA . LEU A 1 356 ? 11.753 -17.348 -10.625 1.00 86.81 356 LEU A CA 1
ATOM 2790 C C . LEU A 1 356 ? 10.269 -17.029 -10.436 1.00 86.81 356 LEU A C 1
ATOM 2792 O O . LEU A 1 356 ? 9.833 -16.866 -9.299 1.00 86.81 356 LEU A O 1
ATOM 2796 N N . ARG A 1 357 ? 9.479 -17.015 -11.518 1.00 88.06 357 ARG A N 1
ATOM 2797 C CA . ARG A 1 357 ? 8.024 -16.828 -11.450 1.00 88.06 357 ARG A CA 1
ATOM 2798 C C . ARG A 1 357 ? 7.373 -17.868 -10.543 1.00 88.06 357 ARG A C 1
ATOM 2800 O O . ARG A 1 357 ? 6.638 -17.491 -9.637 1.00 88.06 357 ARG A O 1
ATOM 2807 N N . SER A 1 358 ? 7.700 -19.149 -10.719 1.00 83.62 358 SER A N 1
ATOM 2808 C CA . SER A 1 358 ? 7.171 -20.224 -9.871 1.00 83.62 358 SER A CA 1
ATOM 2809 C C . SER A 1 358 ? 7.566 -20.061 -8.397 1.00 83.62 358 SER A C 1
ATOM 2811 O O . SER A 1 358 ? 6.732 -20.237 -7.512 1.00 83.62 358 SER A O 1
ATOM 2813 N N . MET A 1 359 ? 8.810 -19.661 -8.109 1.00 89.69 359 MET A N 1
ATOM 2814 C CA . MET A 1 359 ? 9.248 -19.391 -6.732 1.00 89.69 359 MET A CA 1
ATOM 2815 C C . MET A 1 359 ? 8.473 -18.230 -6.095 1.00 89.69 359 MET A C 1
ATOM 2817 O O . MET A 1 359 ? 8.078 -18.320 -4.932 1.00 89.69 359 MET A O 1
ATOM 2821 N N . VAL A 1 360 ? 8.234 -17.155 -6.854 1.00 86.94 360 VAL A N 1
ATOM 2822 C CA . VAL A 1 360 ? 7.428 -16.016 -6.399 1.00 86.94 360 VAL A CA 1
ATOM 2823 C C . VAL A 1 360 ? 5.981 -16.438 -6.157 1.00 86.94 360 VAL A C 1
ATOM 2825 O O . VAL A 1 360 ? 5.425 -16.067 -5.131 1.00 86.94 360 VAL A O 1
ATOM 2828 N N . GLU A 1 361 ? 5.384 -17.250 -7.033 1.00 84.38 361 GLU A N 1
ATOM 2829 C CA . GLU A 1 361 ? 4.020 -17.770 -6.854 1.00 84.38 361 GLU A CA 1
ATOM 2830 C C . GLU A 1 361 ? 3.874 -18.575 -5.564 1.00 84.38 361 GLU A C 1
ATOM 2832 O O . GLU A 1 361 ? 2.923 -18.360 -4.814 1.00 84.38 361 GLU A O 1
ATOM 2837 N N . VAL A 1 362 ? 4.827 -19.465 -5.272 1.00 82.88 362 VAL A N 1
ATOM 2838 C CA . VAL A 1 362 ? 4.825 -20.250 -4.030 1.00 82.88 362 VAL A CA 1
ATOM 2839 C C . VAL A 1 362 ? 4.885 -19.333 -2.809 1.00 82.88 362 VAL A C 1
ATOM 2841 O O . VAL A 1 362 ? 4.075 -19.484 -1.895 1.00 82.88 362 VAL A O 1
ATOM 2844 N N . ALA A 1 363 ? 5.799 -18.358 -2.804 1.00 87.31 363 ALA A N 1
ATOM 2845 C CA . ALA A 1 363 ? 5.915 -17.401 -1.707 1.00 87.31 363 ALA A CA 1
ATOM 2846 C C . ALA A 1 363 ? 4.645 -16.547 -1.553 1.00 87.31 363 ALA A C 1
ATOM 2848 O O . ALA A 1 363 ? 4.182 -16.305 -0.443 1.00 87.31 363 ALA A O 1
ATOM 2849 N N . LEU A 1 364 ? 4.051 -16.115 -2.663 1.00 82.06 364 LEU A N 1
ATOM 2850 C CA . LEU A 1 364 ? 2.848 -15.291 -2.679 1.00 82.06 364 LEU A CA 1
ATOM 2851 C C . LEU A 1 364 ? 1.629 -16.056 -2.139 1.00 82.06 364 LEU A C 1
ATOM 2853 O O . LEU A 1 364 ? 0.857 -15.499 -1.360 1.00 82.06 364 LEU A O 1
ATOM 2857 N N . ILE A 1 365 ? 1.472 -17.333 -2.510 1.00 79.44 365 ILE A N 1
ATOM 2858 C CA . ILE A 1 365 ? 0.428 -18.220 -1.972 1.00 79.44 365 ILE A CA 1
ATOM 2859 C C . ILE A 1 365 ? 0.603 -18.401 -0.462 1.00 79.44 365 ILE A C 1
ATOM 2861 O O . ILE A 1 365 ? -0.374 -18.284 0.275 1.00 79.44 365 ILE A O 1
ATOM 2865 N N . ASP A 1 366 ? 1.833 -18.648 -0.005 1.00 83.88 366 ASP A N 1
ATOM 2866 C CA . ASP A 1 366 ? 2.143 -18.795 1.419 1.00 83.88 366 ASP A CA 1
ATOM 2867 C C . ASP A 1 366 ? 1.785 -17.523 2.207 1.00 83.88 366 ASP A C 1
ATOM 2869 O O . ASP A 1 366 ? 1.034 -17.584 3.179 1.00 83.88 366 ASP A O 1
ATOM 2873 N N . TYR A 1 367 ? 2.214 -16.350 1.733 1.00 84.25 367 TYR A N 1
ATOM 2874 C CA . TYR A 1 367 ? 1.892 -15.065 2.361 1.00 84.25 367 TYR A CA 1
ATOM 2875 C C . TYR A 1 367 ? 0.396 -14.730 2.346 1.00 84.25 367 TYR A C 1
ATOM 2877 O O . TYR A 1 367 ? -0.128 -14.216 3.331 1.00 84.25 367 TYR A O 1
ATOM 2885 N N . HIS A 1 368 ? -0.329 -15.024 1.265 1.00 79.88 368 HIS A N 1
ATOM 2886 C CA . HIS A 1 368 ? -1.786 -14.856 1.252 1.00 79.88 368 HIS A CA 1
ATOM 2887 C C . HIS A 1 368 ? -2.498 -15.813 2.213 1.00 79.88 368 HIS A C 1
ATOM 2889 O O . HIS A 1 368 ? -3.557 -15.463 2.738 1.00 79.88 368 HIS A O 1
ATOM 2895 N N . GLY A 1 369 ? -1.916 -16.988 2.475 1.00 79.06 369 GLY A N 1
ATOM 2896 C CA . GLY A 1 369 ? -2.415 -17.951 3.455 1.00 79.06 369 GLY A CA 1
ATOM 2897 C C . GLY A 1 369 ? -2.564 -17.374 4.866 1.00 79.06 369 GLY A C 1
ATOM 2898 O O . GLY A 1 369 ? -3.394 -17.860 5.628 1.00 79.06 369 GLY A O 1
ATOM 2899 N N . ASP A 1 370 ? -1.848 -16.294 5.189 1.00 82.44 370 ASP A N 1
ATOM 2900 C CA . ASP A 1 370 ? -1.969 -15.591 6.469 1.00 82.44 370 ASP A CA 1
ATOM 2901 C C . ASP A 1 370 ? -3.323 -14.888 6.664 1.00 82.44 370 ASP A C 1
ATOM 2903 O O . ASP A 1 370 ? -3.728 -14.662 7.803 1.00 82.44 370 ASP A O 1
ATOM 2907 N N . PHE A 1 371 ? -4.010 -14.525 5.576 1.00 77.31 371 PHE A N 1
ATOM 2908 C CA . PHE A 1 371 ? -5.237 -13.714 5.598 1.00 77.31 371 PHE A CA 1
ATOM 2909 C C . PHE A 1 371 ? -6.475 -14.460 5.079 1.00 77.31 371 PHE A C 1
ATOM 2911 O O . PHE A 1 371 ? -7.597 -13.990 5.258 1.00 77.31 371 PHE A O 1
ATOM 2918 N N . MET A 1 372 ? -6.297 -15.613 4.430 1.00 65.06 372 MET A N 1
ATOM 2919 C CA . MET A 1 372 ? -7.381 -16.348 3.775 1.00 65.06 372 MET A CA 1
ATOM 2920 C C . MET A 1 372 ? -7.975 -17.438 4.676 1.00 65.06 372 MET A C 1
ATOM 2922 O O . MET A 1 372 ? -7.264 -18.261 5.249 1.00 65.06 372 MET A O 1
ATOM 2926 N N . THR A 1 373 ? -9.306 -17.514 4.720 1.00 52.00 373 THR A N 1
ATOM 2927 C CA . THR A 1 373 ? -10.043 -18.682 5.225 1.00 52.00 373 THR A CA 1
ATOM 2928 C C . THR A 1 373 ? -10.402 -19.578 4.039 1.00 52.00 373 THR A C 1
ATOM 2930 O O . THR A 1 373 ? -11.233 -19.180 3.244 1.00 52.00 373 THR A O 1
ATOM 2933 N N . GLN A 1 374 ? -9.721 -20.729 3.910 1.00 41.72 374 GLN A N 1
ATOM 2934 C CA . GLN A 1 374 ? -9.923 -21.945 3.073 1.00 41.72 374 GLN A CA 1
ATOM 2935 C C . GLN A 1 374 ? -10.556 -21.904 1.652 1.00 41.72 374 GLN A C 1
ATOM 2937 O O . GLN A 1 374 ? -10.230 -22.786 0.856 1.00 41.72 374 GLN A O 1
ATOM 2942 N N . ASP A 1 375 ? -11.355 -20.917 1.258 1.00 43.75 375 ASP A N 1
ATOM 2943 C CA . ASP A 1 375 ? -11.891 -20.754 -0.094 1.00 43.75 375 ASP A CA 1
ATOM 2944 C C . ASP A 1 375 ? -10.906 -19.952 -0.960 1.00 43.75 375 ASP A C 1
ATOM 2946 O O . ASP A 1 375 ? -10.925 -18.724 -1.051 1.00 43.75 375 ASP A O 1
ATOM 2950 N N . GLY A 1 376 ? -9.976 -20.692 -1.566 1.00 47.03 376 GLY A N 1
ATOM 2951 C CA . GLY A 1 376 ? -8.822 -20.167 -2.290 1.00 47.03 376 GLY A CA 1
ATOM 2952 C C . GLY A 1 376 ? -9.170 -19.265 -3.477 1.00 47.03 376 GLY A C 1
ATOM 2953 O O . GLY A 1 376 ? -9.633 -19.723 -4.527 1.00 47.03 376 GLY A O 1
ATOM 2954 N N . VAL A 1 377 ? -8.829 -17.980 -3.359 1.00 50.53 377 VAL A N 1
ATOM 2955 C CA . VAL A 1 377 ? -8.609 -17.112 -4.520 1.00 50.53 377 VAL A CA 1
ATOM 2956 C C . VAL A 1 377 ? -7.492 -17.737 -5.358 1.00 50.53 377 VAL A C 1
ATOM 2958 O O . VAL A 1 377 ? -6.411 -18.038 -4.855 1.00 50.53 377 VAL A O 1
ATOM 2961 N N . ASN A 1 378 ? -7.740 -17.952 -6.651 1.00 58.06 378 ASN A N 1
ATOM 2962 C CA . ASN A 1 378 ? -6.693 -18.379 -7.574 1.00 58.06 378 ASN A CA 1
ATOM 2963 C C . ASN A 1 378 ? -5.804 -17.164 -7.864 1.00 58.06 378 ASN A C 1
ATOM 2965 O O . ASN A 1 378 ? -6.070 -16.404 -8.792 1.00 58.06 378 ASN A O 1
ATOM 2969 N N . ILE A 1 379 ? -4.794 -16.962 -7.020 1.00 57.38 379 ILE A N 1
ATOM 2970 C CA . ILE A 1 379 ? -3.900 -15.805 -7.080 1.00 57.38 379 ILE A CA 1
ATOM 2971 C C . ILE A 1 379 ? -3.236 -15.661 -8.462 1.00 57.38 379 ILE A C 1
ATOM 2973 O O . ILE A 1 379 ? -3.276 -14.552 -8.995 1.00 57.38 379 ILE A O 1
ATOM 2977 N N . PRO A 1 380 ? -2.747 -16.741 -9.115 1.00 55.25 380 PRO A N 1
ATOM 2978 C CA . PRO A 1 380 ? -2.269 -16.652 -10.496 1.00 55.25 380 PRO A CA 1
ATOM 2979 C C . PRO A 1 380 ? -3.302 -16.056 -11.458 1.00 55.25 380 PRO A C 1
ATOM 2981 O O . PRO A 1 380 ? -2.973 -15.203 -12.274 1.00 55.25 380 PRO A O 1
ATOM 2984 N N . ARG A 1 381 ? -4.579 -16.443 -11.342 1.00 57.09 381 ARG A N 1
ATOM 2985 C CA . ARG A 1 381 ? -5.659 -15.901 -12.180 1.00 57.09 381 ARG A CA 1
ATOM 2986 C C . ARG A 1 381 ? -5.930 -14.424 -11.908 1.00 57.09 381 ARG A C 1
ATOM 2988 O O . ARG A 1 381 ? -6.228 -13.697 -12.851 1.00 57.09 381 ARG A O 1
ATOM 2995 N N . GLU A 1 382 ? -5.896 -13.984 -10.653 1.00 55.78 382 GLU A N 1
ATOM 2996 C CA . GLU A 1 382 ? -6.147 -12.574 -10.329 1.00 55.78 382 GLU A CA 1
ATOM 2997 C C . GLU A 1 382 ? -4.978 -11.680 -10.747 1.00 55.78 382 GLU A C 1
ATOM 2999 O O . GLU A 1 382 ? -5.216 -10.619 -11.318 1.00 55.78 382 GLU A O 1
ATOM 3004 N N . LEU A 1 383 ? -3.734 -12.140 -10.585 1.00 56.59 383 LEU A N 1
ATOM 3005 C CA . LEU A 1 383 ? -2.561 -11.454 -11.130 1.00 56.59 383 LEU A CA 1
ATOM 3006 C C . LEU A 1 383 ? -2.597 -11.391 -12.659 1.00 56.59 383 LEU A C 1
ATOM 3008 O O . LEU A 1 383 ? -2.359 -10.334 -13.235 1.00 56.59 383 LEU A O 1
ATOM 3012 N N . GLU A 1 384 ? -2.984 -12.483 -13.319 1.00 58.41 384 GLU A N 1
ATOM 3013 C CA . GLU A 1 384 ? -3.154 -12.518 -14.771 1.00 58.41 384 GLU A CA 1
ATOM 3014 C C . GLU A 1 384 ? -4.270 -11.568 -15.236 1.00 58.41 384 GLU A C 1
ATOM 3016 O O . GLU A 1 384 ? -4.110 -10.840 -16.211 1.00 58.41 384 GLU A O 1
ATOM 3021 N N . ARG A 1 385 ? -5.391 -11.487 -14.509 1.00 54.28 385 ARG A N 1
ATOM 3022 C CA . ARG A 1 385 ? -6.440 -10.488 -14.776 1.00 54.28 385 ARG A CA 1
ATOM 3023 C C . ARG A 1 385 ? -5.936 -9.061 -14.585 1.00 54.28 385 ARG A C 1
ATOM 3025 O O . ARG A 1 385 ? -6.306 -8.197 -15.378 1.00 54.28 385 ARG A O 1
ATOM 3032 N N . ALA A 1 386 ? -5.130 -8.806 -13.555 1.00 49.69 386 ALA A N 1
ATOM 3033 C CA . ALA A 1 386 ? -4.516 -7.500 -13.324 1.00 49.69 386 ALA A CA 1
ATOM 3034 C C . ALA A 1 386 ? -3.553 -7.135 -14.460 1.00 49.69 386 ALA A C 1
ATOM 3036 O O . ALA A 1 386 ? -3.564 -5.994 -14.914 1.00 49.69 386 ALA A O 1
ATOM 3037 N N . ARG A 1 387 ? -2.786 -8.114 -14.951 1.00 53.50 387 ARG A N 1
ATOM 3038 C CA . ARG A 1 387 ? -1.892 -7.995 -16.107 1.00 53.50 387 ARG A CA 1
ATOM 3039 C C . ARG A 1 387 ? -2.656 -7.669 -17.386 1.00 53.50 387 ARG A C 1
ATOM 3041 O O . ARG A 1 387 ? -2.323 -6.720 -18.073 1.00 53.50 387 ARG A O 1
ATOM 3048 N N . VAL A 1 388 ? -3.747 -8.381 -17.663 1.00 46.09 388 VAL A N 1
ATOM 3049 C CA . VAL A 1 388 ? -4.580 -8.138 -18.855 1.00 46.09 388 VAL A CA 1
ATOM 3050 C C . VAL A 1 388 ? -5.310 -6.790 -18.786 1.00 46.09 388 VAL A C 1
ATOM 3052 O O . VAL A 1 388 ? -5.425 -6.101 -19.795 1.00 46.09 388 VAL A O 1
ATOM 3055 N N . LYS A 1 389 ? -5.795 -6.378 -17.606 1.00 42.75 389 LYS A N 1
ATOM 3056 C CA . LYS A 1 389 ? -6.420 -5.055 -17.419 1.00 42.75 389 LYS A CA 1
ATOM 3057 C C . LYS A 1 389 ? -5.410 -3.907 -17.476 1.00 42.75 389 LYS A C 1
ATOM 3059 O O . LYS A 1 389 ? -5.768 -2.802 -17.877 1.00 42.75 389 LYS A O 1
ATOM 3064 N N . ASN A 1 390 ? -4.161 -4.160 -17.093 1.00 45.38 390 ASN A N 1
ATOM 3065 C CA . ASN A 1 390 ? -3.073 -3.195 -17.148 1.00 45.38 390 ASN A CA 1
ATOM 3066 C C . ASN A 1 390 ? -2.061 -3.634 -18.198 1.00 45.38 390 ASN A C 1
ATOM 3068 O O . ASN A 1 390 ? -1.032 -4.204 -17.858 1.00 45.38 390 ASN A O 1
ATOM 3072 N N . VAL A 1 391 ? -2.347 -3.284 -19.456 1.00 42.16 391 VAL A N 1
ATOM 3073 C CA . VAL A 1 391 ? -1.556 -3.527 -20.687 1.00 42.16 391 VAL A CA 1
ATOM 3074 C C . VAL A 1 391 ? -0.058 -3.136 -20.583 1.00 42.16 391 VAL A C 1
ATOM 3076 O O . VAL A 1 391 ? 0.719 -3.418 -21.484 1.00 42.16 391 VAL A O 1
ATOM 3079 N N . LEU A 1 392 ? 0.368 -2.533 -19.467 1.00 35.47 392 LEU A N 1
ATOM 3080 C CA . LEU A 1 392 ? 1.754 -2.199 -19.126 1.00 35.47 392 LEU A CA 1
ATOM 3081 C C . LEU A 1 392 ? 2.475 -3.231 -18.231 1.00 35.47 392 LEU A C 1
ATOM 3083 O O . LEU A 1 392 ? 3.579 -2.972 -17.758 1.00 35.47 392 LEU A O 1
ATOM 3087 N N . LEU A 1 393 ? 1.854 -4.378 -17.955 1.00 38.59 393 LEU A N 1
ATOM 3088 C CA . LEU A 1 393 ? 2.498 -5.533 -17.329 1.00 38.59 393 LEU A CA 1
ATOM 3089 C C . LEU A 1 393 ? 2.723 -6.599 -18.422 1.00 38.59 393 LEU A C 1
ATOM 3091 O O . LEU A 1 393 ? 1.830 -6.803 -19.246 1.00 38.59 393 LEU A O 1
ATOM 3095 N N . PRO A 1 394 ? 3.892 -7.266 -18.474 1.00 32.84 394 PRO A N 1
ATOM 3096 C CA . PRO A 1 394 ? 4.401 -7.919 -19.682 1.00 32.84 394 PRO A CA 1
ATOM 3097 C C . PRO A 1 394 ? 3.426 -8.938 -20.286 1.00 32.84 394 PRO A C 1
ATOM 3099 O O . PRO A 1 394 ? 2.776 -9.691 -19.566 1.00 32.84 394 PRO A O 1
ATOM 3102 N N . ASN A 1 395 ? 3.349 -8.946 -21.619 1.00 34.75 395 ASN A N 1
ATOM 3103 C CA . ASN A 1 395 ? 2.308 -9.554 -22.461 1.00 34.75 395 ASN A CA 1
ATOM 3104 C C . ASN A 1 395 ? 2.131 -11.096 -22.341 1.00 34.75 395 ASN A C 1
ATOM 3106 O O . ASN A 1 395 ? 2.983 -11.803 -21.795 1.00 34.75 395 ASN A O 1
ATOM 3110 N N . PRO A 1 396 ? 1.014 -11.658 -22.855 1.00 38.25 396 PRO A N 1
ATOM 3111 C CA . PRO A 1 396 ? 0.684 -13.089 -22.818 1.00 38.25 396 PRO A CA 1
ATOM 3112 C C . PRO A 1 396 ? 1.341 -13.948 -23.909 1.00 38.25 396 PRO A C 1
ATOM 3114 O O . PRO A 1 396 ? 1.061 -15.147 -23.970 1.00 38.25 396 PRO A O 1
ATOM 3117 N N . VAL A 1 397 ? 2.214 -13.364 -24.732 1.00 34.47 397 VAL A N 1
ATOM 3118 C CA . VAL A 1 397 ? 2.945 -14.057 -25.795 1.00 34.47 397 VAL A CA 1
ATOM 3119 C C . VAL A 1 397 ? 4.423 -13.732 -25.676 1.00 34.47 397 VAL A C 1
ATOM 3121 O O . VAL A 1 397 ? 4.790 -12.567 -25.530 1.00 34.47 397 VAL A O 1
ATOM 3124 N N . PHE A 1 398 ? 5.259 -14.762 -25.769 1.00 38.28 398 PHE A N 1
ATOM 3125 C CA . PHE A 1 398 ? 6.702 -14.595 -25.884 1.00 38.28 398 PHE A CA 1
ATOM 3126 C C . PHE A 1 398 ? 7.228 -15.449 -27.039 1.00 38.28 398 PHE A C 1
ATOM 3128 O O . PHE A 1 398 ? 6.894 -16.632 -27.152 1.00 38.28 398 PHE A O 1
ATOM 3135 N N . LEU A 1 399 ? 8.040 -14.816 -27.886 1.00 30.05 399 LEU A N 1
ATOM 3136 C CA . LEU A 1 399 ? 8.798 -15.432 -28.971 1.00 30.05 399 LEU A CA 1
ATOM 3137 C C . LEU A 1 399 ? 10.191 -15.773 -28.443 1.00 30.05 399 LEU A C 1
ATOM 3139 O O . LEU A 1 399 ? 10.923 -14.883 -28.012 1.00 30.05 399 LEU A O 1
ATOM 3143 N N . VAL A 1 400 ? 10.565 -17.051 -28.463 1.00 31.08 400 VAL A N 1
ATOM 3144 C CA . VAL A 1 400 ? 11.912 -17.491 -28.067 1.00 31.08 400 VAL A CA 1
ATOM 3145 C C . VAL A 1 400 ? 12.414 -18.503 -29.087 1.00 31.08 400 VAL A C 1
ATOM 3147 O O . VAL A 1 400 ? 11.832 -19.573 -29.225 1.00 31.08 400 VAL A O 1
ATOM 3150 N N . ASN A 1 401 ? 13.510 -18.190 -29.786 1.00 30.03 401 ASN A N 1
ATOM 3151 C CA . ASN A 1 401 ? 14.189 -19.096 -30.727 1.00 30.03 401 ASN A CA 1
ATOM 3152 C C . ASN A 1 401 ? 13.272 -19.711 -31.810 1.00 30.03 401 ASN A C 1
ATOM 3154 O O . ASN A 1 401 ? 13.387 -20.898 -32.105 1.00 30.03 401 ASN A O 1
ATOM 3158 N N . GLY A 1 402 ? 12.340 -18.930 -32.371 1.00 39.34 402 GLY A N 1
ATOM 3159 C CA . GLY A 1 402 ? 11.374 -19.413 -33.373 1.00 39.34 402 GLY A CA 1
ATOM 3160 C C . GLY A 1 402 ? 10.188 -20.197 -32.795 1.00 39.34 402 GLY A C 1
ATOM 3161 O O . GLY A 1 402 ? 9.356 -20.688 -33.555 1.00 39.34 402 GLY A O 1
ATOM 3162 N N . PHE A 1 403 ? 10.083 -20.303 -31.464 1.00 41.75 403 PHE A N 1
ATOM 3163 C CA . PHE A 1 403 ? 8.934 -20.898 -30.786 1.00 41.75 403 PHE A CA 1
ATOM 3164 C C . PHE A 1 403 ? 7.967 -19.831 -30.269 1.00 41.75 403 PHE A C 1
ATOM 3166 O O . PHE A 1 403 ? 8.379 -18.863 -29.621 1.00 41.75 403 PHE A O 1
ATOM 3173 N N . VAL A 1 404 ? 6.671 -20.054 -30.502 1.00 46.06 404 VAL A N 1
ATOM 3174 C CA . VAL A 1 404 ? 5.575 -19.228 -29.976 1.00 46.06 404 VAL A CA 1
ATOM 3175 C C . VAL A 1 404 ? 4.977 -19.919 -28.756 1.00 46.06 404 VAL A C 1
ATOM 3177 O O . VAL A 1 404 ? 4.468 -21.042 -28.845 1.00 46.06 404 VAL A O 1
ATOM 3180 N N . PHE A 1 405 ? 5.028 -19.242 -27.608 1.00 45.31 405 PHE A N 1
ATOM 3181 C CA . PHE A 1 405 ? 4.429 -19.717 -26.362 1.00 45.31 405 PHE A CA 1
ATOM 3182 C C . PHE A 1 405 ? 3.123 -18.978 -26.086 1.00 45.31 405 PHE A C 1
ATOM 3184 O O . PHE A 1 405 ? 3.124 -17.778 -25.812 1.00 45.31 405 PHE A O 1
ATOM 3191 N N . VAL A 1 406 ? 2.011 -19.715 -26.122 1.00 49.25 406 VAL A N 1
ATOM 3192 C CA . VAL A 1 406 ? 0.679 -19.174 -25.831 1.00 49.25 406 VAL A CA 1
ATOM 3193 C C . VAL A 1 406 ? 0.312 -19.485 -24.385 1.00 49.25 406 VAL A C 1
ATOM 3195 O O . VAL A 1 406 ? 0.229 -20.655 -23.997 1.00 49.25 406 VAL A O 1
ATOM 3198 N N . SER A 1 407 ? 0.079 -18.444 -23.580 1.00 47.12 407 SER A N 1
ATOM 3199 C CA . SER A 1 407 ? -0.395 -18.592 -22.199 1.00 47.12 407 SER A CA 1
ATOM 3200 C C . SER A 1 407 ? -1.718 -19.371 -22.132 1.00 47.12 407 SER A C 1
ATOM 3202 O O . SER A 1 407 ? -2.465 -19.443 -23.108 1.00 47.12 407 SER A O 1
ATOM 3204 N N . GLY A 1 408 ? -2.010 -19.994 -20.984 1.00 54.56 408 GLY A N 1
ATOM 3205 C CA . GLY A 1 408 ? -3.200 -20.832 -20.809 1.00 54.56 408 GLY A CA 1
ATOM 3206 C C . GLY A 1 408 ? -4.495 -20.085 -21.132 1.00 54.56 408 GLY A C 1
ATOM 3207 O O . GLY A 1 408 ? -4.917 -19.213 -20.376 1.00 54.56 408 GLY A O 1
ATOM 3208 N N . GLN A 1 409 ? -5.139 -20.449 -22.241 1.00 67.56 409 GLN A N 1
ATOM 3209 C CA . GLN A 1 409 ? -6.362 -19.797 -22.690 1.00 67.56 409 GLN A CA 1
ATOM 3210 C C . GLN A 1 409 ? -7.579 -20.368 -21.973 1.00 67.56 409 GLN A C 1
ATOM 3212 O O . GLN A 1 409 ? -7.687 -21.574 -21.750 1.00 67.56 409 GLN A O 1
ATOM 3217 N N . VAL A 1 410 ? -8.511 -19.476 -21.646 1.00 70.94 410 VAL A N 1
ATOM 3218 C CA . VAL A 1 410 ? -9.783 -19.767 -20.977 1.00 70.94 410 VAL A CA 1
ATOM 3219 C C . VAL A 1 410 ? -10.951 -19.453 -21.906 1.00 70.94 410 VAL A C 1
ATOM 3221 O O . VAL A 1 410 ? -10.823 -18.673 -22.847 1.00 70.94 410 VAL A O 1
ATOM 3224 N N . ALA A 1 411 ? -12.107 -20.057 -21.633 1.00 75.50 411 ALA A N 1
ATOM 3225 C CA . ALA A 1 411 ? -13.347 -19.859 -22.378 1.00 75.50 411 ALA A CA 1
ATOM 3226 C C . ALA A 1 411 ? -13.959 -18.470 -22.086 1.00 75.50 411 ALA A C 1
ATOM 3228 O O . ALA A 1 411 ? -14.944 -18.350 -21.355 1.00 75.50 411 ALA A O 1
ATOM 3229 N N . ALA A 1 412 ? -13.330 -17.417 -22.608 1.00 72.19 412 ALA A N 1
ATOM 3230 C CA . ALA A 1 412 ? -13.742 -16.024 -22.459 1.00 72.19 412 ALA A CA 1
ATOM 3231 C C . ALA A 1 412 ? -13.811 -15.313 -23.816 1.00 72.19 412 ALA A C 1
ATOM 3233 O O . ALA A 1 412 ? -13.112 -15.676 -24.758 1.00 72.19 412 ALA A O 1
ATOM 3234 N N . GLU A 1 413 ? -14.676 -14.314 -23.929 1.00 70.81 413 GLU A N 1
ATOM 3235 C CA . GLU A 1 413 ? -14.730 -13.403 -25.070 1.00 70.81 413 GLU A CA 1
ATOM 3236 C C . GLU A 1 413 ? -13.617 -12.347 -25.011 1.00 70.81 413 GLU A C 1
ATOM 3238 O O . GLU A 1 413 ? -13.009 -12.126 -23.965 1.00 70.81 413 GLU A O 1
ATOM 3243 N N . SER A 1 414 ? -13.364 -11.666 -26.134 1.00 54.59 414 SER A N 1
ATOM 3244 C CA . SER A 1 414 ? -12.331 -10.621 -26.260 1.00 54.59 414 SER A CA 1
ATOM 3245 C C . SER A 1 414 ? -12.565 -9.412 -25.346 1.00 54.59 414 SER A C 1
ATOM 3247 O O . SER A 1 414 ? -11.627 -8.700 -25.009 1.00 54.59 414 SER A O 1
ATOM 3249 N N . ASN A 1 415 ? -13.801 -9.211 -24.887 1.00 60.06 415 ASN A N 1
ATOM 3250 C CA . ASN A 1 415 ? -14.177 -8.226 -23.868 1.00 60.06 415 ASN A CA 1
ATOM 3251 C C . ASN A 1 415 ? -13.892 -8.699 -22.420 1.00 60.06 415 ASN A C 1
ATOM 3253 O O . ASN A 1 415 ? -14.249 -8.011 -21.464 1.00 60.06 415 ASN A O 1
ATOM 3257 N N . GLY A 1 416 ? -13.298 -9.885 -22.239 1.00 49.25 416 GLY A N 1
ATOM 3258 C CA . GLY A 1 416 ? -12.965 -10.475 -20.940 1.00 49.25 416 GLY A CA 1
ATOM 3259 C C . GLY A 1 416 ? -14.117 -11.203 -20.235 1.00 49.25 416 GLY A C 1
ATOM 3260 O O . GLY A 1 416 ? -13.930 -11.706 -19.121 1.00 49.25 416 GLY A O 1
ATOM 3261 N N . LYS A 1 417 ? -15.308 -11.293 -20.844 1.00 64.94 417 LYS A N 1
ATOM 3262 C CA . LYS A 1 417 ? -16.464 -12.001 -20.274 1.00 64.94 417 LYS A CA 1
ATOM 3263 C C . LYS A 1 417 ? -16.313 -13.511 -20.449 1.00 64.94 417 LYS A C 1
ATOM 3265 O O . LYS A 1 417 ? -16.143 -14.005 -21.559 1.00 64.94 417 LYS A O 1
ATOM 3270 N N . PHE A 1 418 ? -16.405 -14.262 -19.354 1.00 69.75 418 PHE A N 1
ATOM 3271 C CA . PHE A 1 418 ? -16.393 -15.726 -19.399 1.00 69.75 418 PHE A CA 1
ATOM 3272 C C . PHE A 1 418 ? -17.699 -16.270 -19.983 1.00 69.75 418 PHE A C 1
ATOM 3274 O O . PHE A 1 418 ? -18.772 -15.712 -19.741 1.00 69.75 418 PHE A O 1
ATOM 3281 N N . LEU A 1 419 ? -17.606 -17.396 -20.691 1.00 71.94 419 LEU A N 1
ATOM 3282 C CA . LEU A 1 419 ? -18.780 -18.177 -21.062 1.00 71.94 419 LEU A CA 1
ATOM 3283 C C . LEU A 1 419 ? -19.533 -18.645 -19.797 1.00 71.94 419 LEU A C 1
ATOM 3285 O O . LEU A 1 419 ? -18.883 -18.947 -18.787 1.00 71.94 419 LEU A O 1
ATOM 3289 N N . PRO A 1 420 ? -20.879 -18.715 -19.837 1.00 74.19 420 PRO A N 1
ATOM 3290 C CA . PRO A 1 420 ? -21.699 -19.168 -18.714 1.00 74.19 420 PRO A CA 1
ATOM 3291 C C . PRO A 1 420 ? -21.277 -20.542 -18.180 1.00 74.19 420 PRO A C 1
ATOM 3293 O O . PRO A 1 420 ? -20.698 -21.368 -18.895 1.00 74.19 420 PRO A O 1
ATOM 3296 N N . VAL A 1 421 ? -21.586 -20.816 -16.911 1.00 64.69 421 VAL A N 1
ATOM 3297 C CA . VAL A 1 421 ? -21.257 -22.108 -16.284 1.00 64.69 421 VAL A CA 1
ATOM 3298 C C . VAL A 1 421 ? -22.000 -23.245 -16.989 1.00 64.69 421 VAL A C 1
ATOM 3300 O O . VAL A 1 421 ? -21.440 -24.330 -17.146 1.00 64.69 421 VAL A O 1
ATOM 3303 N N . GLU A 1 422 ? -23.188 -22.947 -17.501 1.00 71.25 422 GLU A N 1
ATOM 3304 C CA . GLU A 1 422 ? -24.104 -23.821 -18.229 1.00 71.25 422 GLU A CA 1
ATOM 3305 C C . GLU A 1 422 ? -23.664 -24.082 -19.677 1.00 71.25 422 GLU A C 1
ATOM 3307 O O . GLU A 1 422 ? -24.201 -24.986 -20.314 1.00 71.25 422 GLU A O 1
ATOM 3312 N N . ALA A 1 423 ? -22.682 -23.330 -20.199 1.00 70.06 423 ALA A N 1
ATOM 3313 C CA . ALA A 1 423 ? -22.166 -23.550 -21.547 1.00 70.06 423 ALA A CA 1
ATOM 3314 C C . ALA A 1 423 ? -21.585 -24.963 -21.669 1.00 70.06 423 ALA A C 1
ATOM 3316 O O . ALA A 1 423 ? -20.877 -25.458 -20.776 1.00 70.06 423 ALA A O 1
ATOM 3317 N N . SER A 1 424 ? -21.909 -25.602 -22.787 1.00 71.19 424 SER A N 1
ATOM 3318 C CA . SER A 1 424 ? -21.668 -27.018 -23.023 1.00 71.19 424 SER A CA 1
ATOM 3319 C C . SER A 1 424 ? -20.180 -27.380 -22.970 1.00 71.19 424 SER A C 1
ATOM 3321 O O . SER A 1 424 ? -19.275 -26.554 -23.140 1.00 71.19 424 SER A O 1
ATOM 3323 N N . VAL A 1 425 ? -19.918 -28.672 -22.757 1.00 64.94 425 VAL A N 1
ATOM 3324 C CA . VAL A 1 425 ? -18.560 -29.242 -22.726 1.00 64.94 425 VAL A CA 1
ATOM 3325 C C . VAL A 1 425 ? -17.852 -29.109 -24.085 1.00 64.94 425 VAL A C 1
ATOM 3327 O O . VAL A 1 425 ? -16.642 -29.275 -24.145 1.00 64.94 425 VAL A O 1
ATOM 3330 N N . THR A 1 426 ? -18.566 -28.760 -25.157 1.00 72.19 426 THR A N 1
ATOM 3331 C CA . THR A 1 426 ? -18.018 -28.489 -26.494 1.00 72.19 426 THR A CA 1
ATOM 3332 C C . THR A 1 426 ? -17.819 -26.995 -26.765 1.00 72.19 426 THR A C 1
ATOM 3334 O O . THR A 1 426 ? -16.803 -26.624 -27.350 1.00 72.19 426 THR A O 1
ATOM 3337 N N . GLU A 1 427 ? -18.706 -26.117 -26.286 1.00 76.12 427 GLU A N 1
ATOM 3338 C CA . GLU A 1 427 ? -18.584 -24.659 -26.472 1.00 76.12 427 GLU A CA 1
ATOM 3339 C C . GLU A 1 427 ? -17.368 -24.066 -25.755 1.00 76.12 427 GLU A C 1
ATOM 3341 O O . GLU A 1 427 ? -16.654 -23.236 -26.322 1.00 76.12 427 GLU A O 1
ATOM 3346 N N . LYS A 1 428 ? -17.092 -24.509 -24.521 1.00 72.50 428 LYS A N 1
ATOM 3347 C CA . LYS A 1 428 ? -15.956 -23.994 -23.740 1.00 72.50 428 LYS A CA 1
ATOM 3348 C C . LYS A 1 428 ? -14.606 -24.310 -24.410 1.00 72.50 428 LYS A C 1
ATOM 3350 O O . LYS A 1 428 ? -13.846 -23.366 -24.634 1.00 72.50 428 LYS A O 1
ATOM 3355 N N . PRO A 1 429 ? -14.305 -25.566 -24.805 1.00 74.12 429 PRO A N 1
ATOM 3356 C CA . PRO A 1 429 ? -13.101 -25.866 -25.578 1.00 74.12 429 PRO A CA 1
ATOM 3357 C C . PRO A 1 429 ? -13.053 -25.156 -26.928 1.00 74.12 429 PRO A C 1
ATOM 3359 O O . PRO A 1 429 ? -11.996 -24.655 -27.296 1.00 74.12 429 PRO A O 1
ATOM 3362 N N . HIS A 1 430 ? -14.177 -25.055 -27.649 1.00 79.38 430 HIS A N 1
ATOM 3363 C CA . HIS A 1 430 ? -14.199 -24.377 -28.945 1.00 79.38 430 HIS A CA 1
ATOM 3364 C C . HIS A 1 430 ? -13.791 -22.905 -28.814 1.00 79.38 430 HIS A C 1
ATOM 3366 O O . HIS A 1 430 ? -12.965 -22.417 -29.584 1.00 79.38 430 HIS A O 1
ATOM 3372 N N . LYS A 1 431 ? -14.285 -22.212 -27.780 1.00 81.62 431 LYS A N 1
ATOM 3373 C CA . LYS A 1 431 ? -13.893 -20.826 -27.521 1.00 81.62 431 LYS A CA 1
ATOM 3374 C C . LYS A 1 431 ? -12.428 -20.690 -27.118 1.00 81.62 431 LYS A C 1
ATOM 3376 O O . LYS A 1 431 ? -11.756 -19.769 -27.564 1.00 81.62 431 LYS A O 1
ATOM 3381 N N . MET A 1 432 ? -11.915 -21.612 -26.308 1.00 73.00 432 MET A N 1
ATOM 3382 C CA . MET A 1 432 ? -10.496 -21.620 -25.946 1.00 73.00 432 MET A CA 1
ATOM 3383 C C . MET A 1 432 ? -9.601 -21.821 -27.169 1.00 73.00 432 MET A C 1
ATOM 3385 O O . MET A 1 432 ? -8.602 -21.126 -27.300 1.00 73.00 432 MET A O 1
ATOM 3389 N N . ILE A 1 433 ? -9.979 -22.722 -28.081 1.00 79.25 433 ILE A N 1
ATOM 3390 C CA . ILE A 1 433 ? -9.260 -22.949 -29.341 1.00 79.25 433 ILE A CA 1
ATOM 3391 C C . ILE A 1 433 ? -9.314 -21.696 -30.222 1.00 79.25 433 ILE A C 1
ATOM 3393 O O . ILE A 1 433 ? -8.292 -21.321 -30.786 1.00 79.25 433 ILE A O 1
ATOM 3397 N N . GLN A 1 434 ? -10.458 -21.007 -30.299 1.00 79.25 434 GLN A N 1
ATOM 3398 C CA . GLN A 1 434 ? -10.553 -19.722 -31.001 1.00 79.25 434 GLN A CA 1
ATOM 3399 C C . GLN A 1 434 ? -9.627 -18.663 -30.396 1.00 79.25 434 GLN A C 1
ATOM 3401 O O . GLN A 1 434 ? -8.952 -17.957 -31.136 1.00 79.25 434 GLN A O 1
ATOM 3406 N N . ASN A 1 435 ? -9.559 -18.571 -29.067 1.00 74.94 435 ASN A N 1
ATOM 3407 C CA . ASN A 1 435 ? -8.672 -17.624 -28.396 1.00 74.94 435 ASN A CA 1
ATOM 3408 C C . ASN A 1 435 ? -7.201 -17.950 -28.683 1.00 74.94 435 ASN A C 1
ATOM 3410 O O . ASN A 1 435 ? -6.457 -17.060 -29.076 1.00 74.94 435 ASN A O 1
ATOM 3414 N N . VAL A 1 436 ? -6.807 -19.228 -28.597 1.00 72.50 436 VAL A N 1
ATOM 3415 C CA . VAL A 1 436 ? -5.455 -19.664 -28.984 1.00 72.50 436 VAL A CA 1
ATOM 3416 C C . VAL A 1 436 ? -5.167 -19.332 -30.448 1.00 72.50 436 VAL A C 1
ATOM 3418 O O . VAL A 1 436 ? -4.089 -18.831 -30.747 1.00 72.50 436 VAL A O 1
ATOM 3421 N N . LYS A 1 437 ? -6.121 -19.578 -31.353 1.00 77.12 437 LYS A N 1
ATOM 3422 C CA . LYS A 1 437 ? -5.980 -19.289 -32.784 1.00 77.12 437 LYS A CA 1
ATOM 3423 C C . LYS A 1 437 ? -5.717 -17.806 -33.035 1.00 77.12 437 LYS A C 1
ATOM 3425 O O . LYS A 1 437 ? -4.739 -17.486 -33.693 1.00 77.12 437 LYS A O 1
ATOM 3430 N N . ILE A 1 438 ? -6.535 -16.925 -32.460 1.00 73.38 438 ILE A N 1
ATOM 3431 C CA . ILE A 1 438 ? -6.375 -15.468 -32.581 1.00 73.38 438 ILE A CA 1
ATOM 3432 C C . ILE A 1 438 ? -5.003 -15.037 -32.050 1.00 73.38 438 ILE A C 1
ATOM 3434 O O . ILE A 1 438 ? -4.317 -14.228 -32.671 1.00 73.38 438 ILE A O 1
ATOM 3438 N N . THR A 1 439 ? -4.577 -15.599 -30.915 1.00 65.81 439 THR A N 1
ATOM 3439 C CA . THR A 1 439 ? -3.261 -15.307 -30.340 1.00 65.81 439 THR A CA 1
ATOM 3440 C C . THR A 1 439 ? -2.117 -15.784 -31.240 1.00 65.81 439 THR A C 1
ATOM 3442 O O . THR A 1 439 ? -1.164 -15.037 -31.438 1.00 65.81 439 THR A O 1
ATOM 3445 N N . LEU A 1 440 ? -2.211 -16.976 -31.835 1.00 66.50 440 LEU A N 1
ATOM 3446 C CA . LEU A 1 440 ? -1.207 -17.485 -32.776 1.00 66.50 440 LEU A CA 1
ATOM 3447 C C . LEU A 1 440 ? -1.147 -16.651 -34.063 1.00 66.50 440 LEU A C 1
ATOM 3449 O O . LEU A 1 440 ? -0.057 -16.273 -34.482 1.00 66.50 440 LEU A O 1
ATOM 3453 N N . GLU A 1 441 ? -2.301 -16.306 -34.639 1.00 74.12 441 GLU A N 1
ATOM 3454 C CA . GLU A 1 441 ? -2.391 -15.492 -35.860 1.00 74.12 441 GLU A CA 1
ATOM 3455 C C . GLU A 1 441 ? -1.799 -14.094 -35.647 1.00 74.12 441 GLU A C 1
ATOM 3457 O O . GLU A 1 441 ? -1.101 -13.578 -36.516 1.00 74.12 441 GLU A O 1
ATOM 3462 N N . SER A 1 442 ? -1.988 -13.510 -34.456 1.00 67.12 442 SER A N 1
ATOM 3463 C CA . SER A 1 442 ? -1.361 -12.234 -34.079 1.00 67.12 442 SER A CA 1
ATOM 3464 C C . SER A 1 442 ? 0.169 -12.295 -33.957 1.00 67.12 442 SER A C 1
ATOM 3466 O O . SER A 1 442 ? 0.814 -11.262 -33.827 1.00 67.12 442 SER A O 1
ATOM 3468 N N . SER A 1 443 ? 0.745 -13.499 -33.978 1.00 55.66 443 SER A N 1
ATOM 3469 C CA . SER A 1 443 ? 2.186 -13.770 -33.897 1.00 55.66 443 SER A CA 1
ATOM 3470 C C . SER A 1 443 ? 2.714 -14.470 -35.153 1.00 55.66 443 SER A C 1
ATOM 3472 O O . SER A 1 443 ? 3.702 -15.195 -35.070 1.00 55.66 443 SER A O 1
ATOM 3474 N N . GLU A 1 444 ? 2.032 -14.301 -36.294 1.00 69.94 444 GLU A N 1
ATOM 3475 C CA . GLU A 1 444 ? 2.396 -14.907 -37.586 1.00 69.94 444 GLU A CA 1
ATOM 3476 C C . GLU A 1 444 ? 2.593 -16.436 -37.508 1.00 69.94 444 GLU A C 1
ATOM 3478 O O . GLU A 1 444 ? 3.475 -17.009 -38.147 1.00 69.94 444 GLU A O 1
ATOM 3483 N N . SER A 1 445 ? 1.776 -17.105 -36.690 1.00 71.44 445 SER A N 1
ATOM 3484 C CA . SER A 1 445 ? 1.770 -18.557 -36.498 1.00 71.44 445 SER A CA 1
ATOM 3485 C C . SER A 1 445 ? 0.342 -19.103 -36.617 1.00 71.44 445 SER A C 1
ATOM 3487 O O . SER A 1 445 ? -0.635 -18.355 -36.654 1.00 71.44 445 SER A O 1
ATOM 3489 N N . SER A 1 446 ? 0.187 -20.421 -36.703 1.00 78.69 446 SER A N 1
ATOM 3490 C CA . SER A 1 446 ? -1.106 -21.071 -36.940 1.00 78.69 446 SER A CA 1
ATOM 3491 C C . SER A 1 446 ? -1.278 -22.330 -36.098 1.00 78.69 446 SER A C 1
ATOM 3493 O O . SER A 1 446 ? -0.306 -22.955 -35.684 1.00 78.69 446 SER A O 1
ATOM 3495 N N . LEU A 1 447 ? -2.525 -22.743 -35.852 1.00 73.81 447 LEU A N 1
ATOM 3496 C CA . LEU A 1 447 ? -2.806 -23.989 -35.124 1.00 73.81 447 LEU A CA 1
ATOM 3497 C C . LEU A 1 447 ? -2.169 -25.226 -35.783 1.00 73.81 447 LEU A C 1
ATOM 3499 O O . LEU A 1 447 ? -1.830 -26.171 -35.073 1.00 73.81 447 LEU A O 1
ATOM 3503 N N . ASP A 1 448 ? -1.974 -25.200 -37.103 1.00 71.19 448 ASP A N 1
ATOM 3504 C CA . ASP A 1 448 ? -1.445 -26.319 -37.889 1.00 71.19 448 ASP A CA 1
ATOM 3505 C C . ASP A 1 448 ? 0.058 -26.562 -37.665 1.00 71.19 448 ASP A C 1
ATOM 3507 O O . ASP A 1 448 ? 0.556 -27.651 -37.939 1.00 71.19 448 ASP A O 1
ATOM 3511 N N . GLN A 1 449 ? 0.775 -25.578 -37.115 1.00 60.66 449 GLN A N 1
ATOM 3512 C CA . GLN A 1 449 ? 2.200 -25.683 -36.780 1.00 60.66 449 GLN A CA 1
ATOM 3513 C C . GLN A 1 449 ? 2.448 -26.212 -35.342 1.00 60.66 449 GLN A C 1
ATOM 3515 O O . GLN A 1 449 ? 3.592 -26.440 -34.940 1.00 60.66 449 GLN A O 1
ATOM 3520 N N . GLY A 1 450 ? 1.390 -26.419 -34.542 1.00 57.28 450 GLY A N 1
ATOM 3521 C CA . GLY A 1 450 ? 1.487 -26.716 -33.108 1.00 57.28 450 GLY A CA 1
ATOM 3522 C C . GLY A 1 450 ? 2.245 -28.010 -32.766 1.00 57.28 450 GLY A C 1
ATOM 3523 O O . GLY A 1 450 ? 1.894 -29.091 -33.228 1.00 57.28 450 GLY A O 1
ATOM 3524 N N . ILE A 1 451 ? 3.239 -27.917 -31.871 1.00 52.75 451 ILE A N 1
ATOM 3525 C CA . ILE A 1 451 ? 4.113 -29.036 -31.464 1.00 52.75 451 ILE A CA 1
ATOM 3526 C C . ILE A 1 451 ? 3.605 -29.735 -30.197 1.00 52.75 451 ILE A C 1
ATOM 3528 O O . ILE A 1 451 ? 3.747 -30.950 -30.047 1.00 52.75 451 ILE A O 1
ATOM 3532 N N . LYS A 1 452 ? 3.032 -28.987 -29.244 1.00 56.31 452 LYS A N 1
ATOM 3533 C CA . LYS A 1 452 ? 2.565 -29.555 -27.970 1.00 56.31 452 LYS A CA 1
ATOM 3534 C C . LYS A 1 452 ? 1.418 -28.754 -27.372 1.00 56.31 452 LYS A C 1
ATOM 3536 O O . LYS A 1 452 ? 1.535 -27.544 -27.222 1.00 56.31 452 LYS A O 1
ATOM 3541 N N . ALA A 1 453 ? 0.363 -29.447 -26.946 1.00 62.91 453 ALA A N 1
ATOM 3542 C CA . ALA A 1 453 ? -0.753 -28.866 -26.207 1.00 62.91 453 ALA A CA 1
ATOM 3543 C C . ALA A 1 453 ? -0.874 -29.486 -24.804 1.00 62.91 453 ALA A C 1
ATOM 3545 O O . ALA A 1 453 ? -0.893 -30.707 -24.666 1.00 62.91 453 ALA A O 1
ATOM 3546 N N . ASN A 1 454 ? -0.991 -28.654 -23.766 1.00 53.38 454 ASN A N 1
ATOM 3547 C CA . ASN A 1 454 ? -1.330 -29.087 -22.409 1.00 53.38 454 ASN A CA 1
ATOM 3548 C C . ASN A 1 454 ? -2.765 -28.664 -22.088 1.00 53.38 454 ASN A C 1
ATOM 3550 O O . ASN A 1 454 ? -3.099 -27.481 -22.191 1.00 53.38 454 ASN A O 1
ATOM 3554 N N . ILE A 1 455 ? -3.596 -29.627 -21.684 1.00 62.94 455 ILE A N 1
ATOM 3555 C CA . ILE A 1 455 ? -4.992 -29.396 -21.306 1.00 62.94 455 ILE A CA 1
ATOM 3556 C C . ILE A 1 455 ? -5.158 -29.704 -19.822 1.00 62.94 455 ILE A C 1
ATOM 3558 O O . ILE A 1 455 ? -4.983 -30.848 -19.404 1.00 62.94 455 ILE A O 1
ATOM 3562 N N . THR A 1 456 ? -5.546 -28.705 -19.032 1.00 53.06 456 THR A N 1
ATOM 3563 C CA . THR A 1 456 ? -5.785 -28.872 -17.590 1.00 53.06 456 THR A CA 1
ATOM 3564 C C . THR A 1 456 ? -7.267 -28.695 -17.283 1.00 53.06 456 THR A C 1
ATOM 3566 O O . THR A 1 456 ? -7.851 -27.672 -17.639 1.00 53.06 456 THR A O 1
ATOM 3569 N N . LYS A 1 457 ? -7.883 -29.674 -16.606 1.00 52.28 457 LYS A N 1
ATOM 3570 C CA . LYS A 1 457 ? -9.294 -29.644 -16.186 1.00 52.28 457 LYS A CA 1
ATOM 3571 C C . LYS A 1 457 ? -9.392 -29.548 -14.660 1.00 52.28 457 LYS A C 1
ATOM 3573 O O . LYS A 1 457 ? -8.933 -30.452 -13.972 1.00 52.28 457 LYS A O 1
ATOM 3578 N N . SER A 1 458 ? -10.024 -28.503 -14.126 1.00 48.50 458 SER A N 1
ATOM 3579 C CA . SER A 1 458 ? -10.318 -28.374 -12.688 1.00 48.50 458 SER A CA 1
ATOM 3580 C C . SER A 1 458 ? -11.743 -27.867 -12.466 1.00 48.50 458 SER A C 1
ATOM 3582 O O . SER A 1 458 ? -12.141 -26.874 -13.068 1.00 48.50 458 SER A O 1
ATOM 3584 N N . ASN A 1 459 ? -12.539 -28.580 -11.653 1.00 40.59 459 ASN A N 1
ATOM 3585 C CA . ASN A 1 459 ? -13.901 -28.216 -11.219 1.00 40.59 459 ASN A CA 1
ATOM 3586 C C . ASN A 1 459 ? -14.699 -27.382 -12.245 1.00 40.59 459 ASN A C 1
ATOM 3588 O O . ASN A 1 459 ? -15.010 -26.218 -12.000 1.00 40.59 459 ASN A O 1
ATOM 3592 N N . SER A 1 460 ? -15.014 -27.982 -13.404 1.00 37.91 460 SER A N 1
ATOM 3593 C CA . SER A 1 460 ? -15.764 -27.404 -14.545 1.00 37.91 460 SER A CA 1
ATOM 3594 C C . SER A 1 460 ? -15.054 -26.366 -15.441 1.00 37.91 460 SER A C 1
ATOM 3596 O O . SER A 1 460 ? -15.688 -25.801 -16.336 1.00 37.91 460 SER A O 1
ATOM 3598 N N . ARG A 1 461 ? -13.741 -26.152 -15.278 1.00 42.94 461 ARG A N 1
ATOM 3599 C CA . ARG A 1 461 ? -12.922 -25.247 -16.105 1.00 42.94 461 ARG A CA 1
ATOM 3600 C C . ARG A 1 461 ? -11.829 -26.008 -16.851 1.00 42.94 461 ARG A C 1
ATOM 3602 O O . ARG A 1 461 ? -11.231 -26.931 -16.304 1.00 42.94 461 ARG A O 1
ATOM 3609 N N . PHE A 1 462 ? -11.588 -25.602 -18.093 1.00 40.41 462 PHE A N 1
ATOM 3610 C CA . PHE A 1 462 ? -10.547 -26.129 -18.969 1.00 40.41 462 PHE A CA 1
ATOM 3611 C C . PHE A 1 462 ? -9.533 -25.009 -19.239 1.00 40.41 462 PHE A C 1
ATOM 3613 O O . PHE A 1 462 ? -9.942 -23.869 -19.455 1.00 40.41 462 PHE A O 1
ATOM 3620 N N . ASN A 1 463 ? -8.242 -25.335 -19.237 1.00 36.41 463 ASN A N 1
ATOM 3621 C CA . ASN A 1 463 ? -7.144 -24.470 -19.679 1.00 36.41 463 ASN A CA 1
ATOM 3622 C C . ASN A 1 463 ? -6.403 -25.171 -20.824 1.00 36.41 463 ASN A C 1
ATOM 3624 O O . ASN A 1 463 ? -6.149 -26.369 -20.710 1.00 36.41 463 ASN A O 1
ATOM 3628 N N . LEU A 1 464 ? -6.064 -24.445 -21.893 1.00 37.03 464 LEU A N 1
ATOM 3629 C CA . LEU A 1 464 ? -5.305 -24.954 -23.042 1.00 37.03 464 LEU A CA 1
ATOM 3630 C C . LEU A 1 464 ? -4.052 -24.096 -23.253 1.00 37.03 464 LEU A C 1
ATOM 3632 O O . LEU A 1 464 ? -4.157 -22.887 -23.439 1.00 37.03 464 LEU A O 1
ATOM 3636 N N . THR A 1 465 ? -2.883 -24.727 -23.239 1.00 39.41 465 THR A N 1
ATOM 3637 C CA . THR A 1 465 ? -1.578 -24.102 -23.514 1.00 39.41 465 THR A CA 1
ATOM 3638 C C . THR A 1 465 ? -0.975 -24.775 -24.738 1.00 39.41 465 THR A C 1
ATOM 3640 O O . THR A 1 465 ? -0.898 -26.001 -24.738 1.00 39.41 465 THR A O 1
ATOM 3643 N N . ILE A 1 466 ? -0.542 -24.014 -25.750 1.00 46.94 466 ILE A N 1
ATOM 3644 C CA . ILE A 1 466 ? 0.089 -24.553 -26.969 1.00 46.94 466 ILE A CA 1
ATOM 3645 C C . ILE A 1 466 ? 1.513 -24.002 -27.122 1.00 46.94 466 ILE A C 1
ATOM 3647 O O . ILE A 1 466 ? 1.750 -22.813 -26.911 1.00 46.94 466 ILE A O 1
ATOM 3651 N N . ILE A 1 467 ? 2.445 -24.887 -27.482 1.00 38.84 467 ILE A N 1
ATOM 3652 C CA . ILE A 1 467 ? 3.819 -24.584 -27.898 1.00 38.84 467 ILE A CA 1
ATOM 3653 C C . ILE A 1 467 ? 3.897 -24.811 -29.409 1.00 38.84 467 ILE A C 1
ATOM 3655 O O . ILE A 1 467 ? 3.535 -25.896 -29.877 1.00 38.84 467 ILE A O 1
ATOM 3659 N N . ASN A 1 468 ? 4.351 -23.804 -30.154 1.00 40.12 468 ASN A N 1
ATOM 3660 C CA . ASN A 1 468 ? 4.339 -23.785 -31.619 1.00 40.12 468 ASN A CA 1
ATOM 3661 C C . ASN A 1 468 ? 5.713 -23.418 -32.214 1.00 40.12 468 ASN A C 1
ATOM 3663 O O . ASN A 1 468 ? 6.514 -22.814 -31.505 1.00 40.12 468 ASN A O 1
ATOM 3667 N N . PHE A 1 469 ? 5.970 -23.759 -33.479 1.00 31.59 469 PHE A N 1
ATOM 3668 C CA . PHE A 1 469 ? 7.165 -23.400 -34.257 1.00 31.59 469 PHE A CA 1
ATOM 3669 C C . PHE A 1 469 ? 6.763 -22.598 -35.502 1.00 31.59 469 PHE A C 1
ATOM 3671 O O . PHE A 1 469 ? 5.711 -22.866 -36.076 1.00 31.59 469 PHE A O 1
ATOM 3678 N N . GLN A 1 470 ? 7.568 -21.610 -35.899 1.00 39.03 470 GLN A N 1
ATOM 3679 C CA . GLN A 1 470 ? 7.372 -20.884 -37.163 1.00 39.03 470 GLN A CA 1
ATOM 3680 C C . GLN A 1 470 ? 7.895 -21.667 -38.366 1.00 39.03 470 GLN A C 1
ATOM 3682 O O . GLN A 1 470 ? 9.094 -22.023 -38.362 1.00 39.03 470 GLN A O 1
#

Mean predicted aligned error: 13.07 Å

Sequence (470 aa):
MTLTARLRTANEEKLSFEIPRACPGNSMTSLTNSFVGAIKRSTDLRYNLWWSFGLFLEDVPRRLGSNEALDRAVDAVTTVHAGFCTRQPVSAEALTKYSYALKTLRVYLDDPLQASASSTLCAVMILLICQTFIGNSGQMMSGHAQGAANILHARKNFGPRDEFERKLFLSLRGSVLFESLYNDAIDLSPEEWDTLVKNDFDQDQPEGQILRCLAHAPGLIKRGKRAMRDGEDLTPLAIEVRPIYEKCKLLLGELKARTVEFKKSELSSMTETFMARILRAHYLRTYGIGLAITTVFNCFLQTLDPLDYDCWIESRGLVKDTLVHAQESNVYRPVGAGYVIMCLSAAWAVTADPQLRSMVEVALIDYHGDFMTQDGVNIPRELERARVKNVLLPNPVFLVNGFVFVSGQVAAESNGKFLPVEASVTEKPHKMIQNVKITLESSESSLDQGIKANITKSNSRFNLTIINFQ

pLDDT: mean 80.01, std 19.84, range [28.45, 98.62]

Organism: Penicillium italicum (NCBI:txid40296)

Secondary structure (DSSP, 8-state):
------------------PPPPP---HHHHHHHHHHHHH-TTS-TTT-HHHHH-GGGGGSGGGTTS-HHHHHHHHHHHHHHHHHHTTPPPPHHHHHHHHHHHHHHHHHHHSHHHHT-HHHHHHHHHHHHHHHHH--SS-S--SHHHHHHHHHHTSSS-S--SHHHHHHHHHHHHHHHHHHTT-TT----HHHHHHHH--TTTTTSHHHHHHHHHTTHHHHHHHHHHHHHHT---HHHHHHHHHHHHHHHHHHHHHHHHHHHHHHHHHH-SS--HHHHHHHHHHHHHHHHHHHHHHHHHHHHHHH-TT-HHHHHHHHHHHHHHHHHHHHHGGGTTGGGTTHHHHHHHHHHH---HHHHHHHHHHHHHHHHTT--SS---HHHHHHHHHHHSTTS--SEEEETTEEEEEEE-SB-TTSPBPPTTS-TTHHHHHHHHHHHHHHHTTT--GGGEEEEEEEEETTEEEEEEEEE-

=== Feature glossary ===
Key to the feature types in this record:

Secondary structure (8-state, DSSP). Secondary structure is the local, repeating backbone conformation. DSSP classifies it into eight states by reading the hydrogen-bond network: three helix types (H, G, I), two β types (E, B), two non-regular types (T, S), and unstructured coil (-).

Backbone torsions (φ/ψ). Backbone dihedral angles. Every residue except chain termini has a φ (preceding-C → N → Cα → C) and a ψ (N → Cα → C → next-N). They are reported in degrees following the IUPAC sign convention. Secondary structure is essentially a statement about which (φ, ψ) basin each residue occupies.

Predicted aligned error. Predicted Aligned Error (PAE) is an AlphaFold confidence matrix: entry (i, j) is the expected error in the position of residue j, in ångströms, when the prediction is superimposed on the true structure at residue i. Low PAE within a block of residues means that block is internally rigid and well-predicted; high PAE between two blocks means their relative placement is uncertain even if each block individually is confident.

B-factor. B-factor (Debye–Waller factor) reflects atomic displacement in the crystal lattice. It is an experimental observable (units Å²), not a prediction; low values mean the atom is pinned down, high values mean it moves or is heterogeneous across the crystal.

Secondary structure (3-state, P-SEA). Three-state secondary structure (P-SEA) collapses the eight DSSP classes into helix (a), strand (b), and coil (c). P-SEA assigns these from Cα geometry alone — distances and angles — without requiring backbone oxygens, so it works on any Cα trace.

Sequence. Primary structure: the covalent order of the twenty standard amino acids along the backbone. Two proteins with the same sequence will (almost always) fold to the same structure; two with 30% identity often share a fold but not the details.

pLDDT. pLDDT is the predicted lDDT-Cα score: AlphaFold's confidence that the local environment of each residue (all inter-atomic distances within 15 Å) is correctly placed. It is a per-residue number between 0 and 100, with higher meaning more reliable.

InterPro / GO / CATH / organism. Functional annotations link the protein to curated databases. InterPro entries identify conserved domains and families by matching the sequence against member-database signatures (Pfam, PROSITE, CDD, …). Gene Ontology (GO) terms describe molecular function, biological process, and cellular component in a controlled vocabulary. CATH places the structure in a hierarchical fold classification (Class/Architecture/Topology/Homologous-superfamily). The organism is the source species.

Contact-map, Ramachandran, and PAE plots. Three diagnostic plots accompany the record. The Cα contact map visualizes the tertiary structure as a 2D adjacency matrix (8 Å cutoff, sequence-local contacts suppressed). The Ramachandran plot shows the distribution of backbone (φ, ψ) torsions, with points in the α and β basins reflecting secondary structure content. The PAE plot shows AlphaFold's inter-residue confidence as a color matrix.

mmCIF coordinates. The mmCIF table is the protein's shape written out atom by atom. For each backbone N, Cα, C, and carbonyl O, it records an (x, y, z) coordinate triple in Å plus the residue type, chain letter, and residue number.

Radius of gyration, Cα contacts, bounding box. Three whole-structure scalars: the radius of gyration (RMS distance of Cα from centroid, in Å), the count of Cα–Cα contacts (pairs closer than 8 Å and separated by more than four residues in sequence — i.e. tertiary, not local, contacts), and the bounding-box dimensions. Together they distinguish compact globular folds from extended fibres or disordered chains.

Foldseek 3Di. The Foldseek 3Di string encodes local tertiary geometry as a 20-letter alphabet — one character per residue — derived from the relative positions of nearby Cα atoms. Unlike the amino-acid sequence, 3Di is a direct function of the 3D struc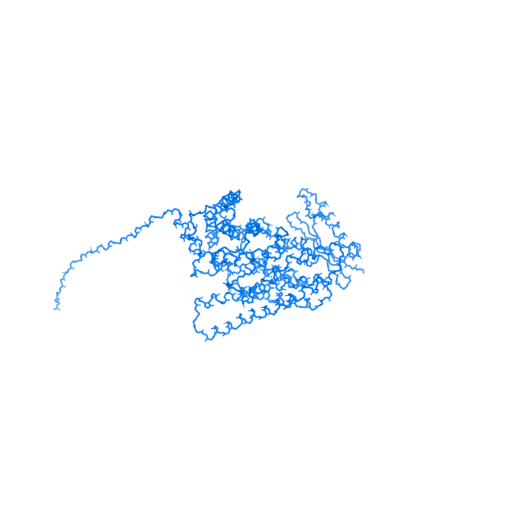ture, so two proteins with the same fold have similar 3Di strings even at low sequence identity.

Rendered structure images. Six rendered views show the 3D structure from the faces of a cube — i.e. along ±x, ±y, ±z. Rendering representation is drawn randomly per protein from cartoon (secondary-structure ribbons), sticks (backbone bonds), or molecular surface; coloring is either N→C rainbow (blue at the N-terminus through red at the C-terminus) or one color per chain.

Nearest PDB structures. The Foldseek neighbor list gives the closest experimentally determined structures in the PDB, ranked by structural alignment. TM-score near 1 means near-identical fold; near 0.3 means only rough topology match. This is how one finds what a novel AlphaFold prediction most resembles in the solved-structure universe.

Solvent-accessible surface area. SASA measures how much of the protein is reachable by solvent. It is computed by rolling a water-sized probe over the atomic surface and summing the exposed area (Å²). Per-residue SASA distinguishes core (buried, low SASA) from surface (exposed, high SASA) residues; total SASA is a whole-molecule size measure.